Protein AF-A0A936F2X2-F1 (afdb_monomer_lite)

pLDDT: mean 86.02, std 16.23, range [20.84, 98.31]

Foldseek 3Di:
DDDPDDPDDPDDDDDPDDPDPPPPPPLVVLLVVLVVLCVDVVNVVCVVVSVVVNVVSCLVPPLLALLLVLLQLCQDPNHDVVSVVSNVSSVVSCVVVVPDDRDDDHDPNSVVVVLLVVLVPDPQHDLVVLVVCCVPPVDDSSLLSNLVHPALPDPCNVVSLVSLVPDDCPPPCNQSSVLSNLVSCLVPDDLVCNLVSLVVVLVDDHQQVSPLVSLVSNLQSDQDLVSNLLSQFGWWAFDDDPNDGPDGLQNQQPQLCVLQNSTHRWGDPLNLLCCLQQFFLVSLLVSLPDPSHPLSNSQLSLLLSLLLCVLLVVVVSNVSSLVSYDPVLNVLQDPCLNVDDPLVSLLSVLVSLLQFQSRENGGDTDQDFESSGHDGRRDDHQHGGGYAAQDPVPDRPPPSDHRNNQDPVRRVNSVVSVVSVVVPRDSLLSLLVSLLVCCVPCVVPPCSLVSLLSSLVQLPPDDVDDPSSVVSSVSSLCSNCVSPVPDVSNVVRDDDD

Secondary structure (DSSP, 8-state):
-------------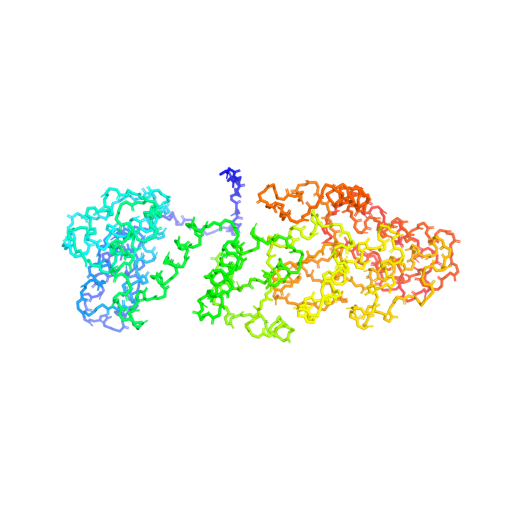PPTTS----S---HHHHHHHHHHHHH-GGGGGGHHHHHHHHHHHHHHH-HHHHHHHHHHHHHSTT--HHHHHHHHHHHHHHHHHT-----S---HHHHHHHHHHHHHH-SS--HHHHHHHHHHH--HHHHHHHHHHS-TTSTTHHHHHHHHHHS-TTSTTHHHHHHHHHHHHHHTS-HHHHHHHHHHHHTS---HHHHHHHHHHHHHT--SHHHHHTT-EE----EEETTEEE-SGGG--HHHHHHH-SS--EEPHHHHHHHHHH--HHHHHHHHT-TTS-HHHHHHHHHHHHHHHHHTT-HHHHHHHGGGS-HHHHHHS-TTGGGS-HHHHHHHHHHHHHH-TT--SS---TT-SBTTB---TTSPPTTB--S-B--GGG---TTSPPPTT--HHHHHHHHHHHHHHHTT-BHHHHHHHHHHHHHHH-TT-TTHHHHHHHHHHHTTT-TT--HHHHHHHHHHHHHHHHH-TTSHHHHTS----

Organism: NCBI:txid2954440

Radius of gyration: 30.12 Å; chains: 1; bounding box: 86×38×85 Å

Sequence (497 aa):
MAYLGSLSGGQVLDPPGQPRARAGTNWAEAKRELESVLREPVFSPVHETAGDYLEYVRYRLEPEVLQAEALEGLVAPRSGPAHLEQLIQTDRRMRSMAVAKVPAKLSPAAEDLQAWLGVMKDRNPSKELIAAKWKSSRNLPWLLAALAVLPTKDPLHKELADEASRLPKNSPAGVSLRWHMTRSAVESASPADVLPLVRKALQQPWPAWAETALRKEGRAHASTLHDWSTLLGSRIVRLSEYGGDWGGADDLPETTAKRYGRNPLLLDPVVTEQLNFQFPLHLWEALIGSPDLPPALRMDLAHSAWTRAVLLQNWGSESRLKGYLDPQVQAAIPKDLHGLHPTIREFRTVQVLMAFPGLSPLAEGGMGRANDGWAPLSEAVWFGTNWWCLQPKKERNPAAEVPAFLGPADVSTCESEWGKLRAFSSSRHWFGRVVTAYAETHKDDPTVPQSLHRFVRITRNAECHDKELSELSRRAFRMLHKHYPDSPWAKKTPVHY

Structure (mmCIF, N/CA/C/O backbone):
data_AF-A0A936F2X2-F1
#
_entry.id   AF-A0A936F2X2-F1
#
loop_
_atom_site.group_PDB
_atom_site.id
_atom_site.type_symbol
_atom_site.label_atom_id
_atom_site.label_alt_id
_atom_site.label_comp_id
_atom_site.label_asym_id
_atom_site.label_entity_id
_atom_site.label_seq_id
_atom_site.pdbx_PDB_ins_code
_atom_site.Cartn_x
_atom_site.Cartn_y
_atom_site.Cartn_z
_atom_site.occupancy
_atom_site.B_iso_or_equiv
_atom_site.auth_seq_id
_atom_site.auth_comp_id
_atom_site.auth_asym_id
_atom_site.auth_atom_id
_atom_site.pdbx_PDB_model_num
ATOM 1 N N . MET A 1 1 ? -7.063 18.211 8.216 1.00 30.70 1 MET A N 1
ATOM 2 C CA . MET A 1 1 ? -6.491 18.977 7.088 1.00 30.70 1 MET A CA 1
ATOM 3 C C . MET A 1 1 ? -7.406 18.841 5.887 1.00 30.70 1 MET A C 1
ATOM 5 O O . MET A 1 1 ? -7.975 17.777 5.688 1.00 30.70 1 MET A O 1
ATOM 9 N N . ALA A 1 2 ? -7.625 19.959 5.201 1.00 27.34 2 ALA A N 1
ATOM 10 C CA . ALA A 1 2 ? -8.706 20.208 4.260 1.00 27.34 2 ALA A CA 1
ATOM 11 C C . ALA A 1 2 ? -8.462 19.594 2.874 1.00 27.34 2 ALA A C 1
ATOM 13 O O . ALA A 1 2 ? -7.434 19.871 2.274 1.00 27.34 2 ALA A O 1
ATOM 14 N N . TYR A 1 3 ? -9.442 18.837 2.371 1.00 20.84 3 TYR A N 1
ATOM 15 C CA . TYR A 1 3 ? -9.755 18.657 0.947 1.00 20.84 3 TYR A CA 1
ATOM 16 C C . TYR A 1 3 ? -11.214 18.172 0.848 1.00 20.84 3 TYR A C 1
ATOM 18 O O . TYR A 1 3 ? -11.499 16.982 0.800 1.00 20.84 3 TYR A O 1
ATOM 26 N N . LEU A 1 4 ? -12.158 19.115 0.879 1.00 26.12 4 LEU A N 1
ATOM 27 C CA . LEU A 1 4 ? -13.528 18.919 0.395 1.00 26.12 4 LEU A CA 1
ATOM 28 C C . LEU A 1 4 ? -13.712 19.881 -0.780 1.00 26.12 4 LEU A C 1
ATOM 30 O O . LEU A 1 4 ? -14.222 20.987 -0.633 1.00 26.12 4 LEU A O 1
ATOM 34 N N . GLY A 1 5 ? -13.177 19.474 -1.930 1.00 24.38 5 GLY A N 1
ATOM 35 C CA . GLY A 1 5 ? -13.406 20.120 -3.216 1.00 24.38 5 GLY A CA 1
ATOM 36 C C . GLY A 1 5 ? -14.626 19.493 -3.881 1.00 24.38 5 GLY A C 1
ATOM 37 O O . GLY A 1 5 ? -14.630 18.300 -4.165 1.00 24.38 5 GLY A O 1
ATOM 38 N N . SER A 1 6 ? -15.650 20.315 -4.075 1.00 28.38 6 SER A N 1
ATOM 39 C CA . SER A 1 6 ? -16.907 20.078 -4.786 1.00 28.38 6 SER A CA 1
ATOM 40 C C . SER A 1 6 ? -16.849 19.054 -5.932 1.00 28.38 6 SER A C 1
ATOM 42 O O . SER A 1 6 ? -16.198 19.296 -6.948 1.00 28.38 6 SER A O 1
ATOM 44 N N . LEU A 1 7 ? -17.650 17.990 -5.831 1.00 24.70 7 LEU A N 1
ATOM 45 C CA . LEU A 1 7 ? -18.234 17.331 -6.999 1.00 24.70 7 LEU A CA 1
ATOM 46 C C . LEU A 1 7 ? -19.671 17.827 -7.121 1.00 24.70 7 LEU A C 1
ATOM 48 O O . LEU A 1 7 ? -20.577 17.409 -6.402 1.00 24.70 7 LEU A O 1
ATOM 52 N N . SER A 1 8 ? -19.826 18.820 -7.984 1.00 26.69 8 SER A N 1
ATOM 53 C CA . SER A 1 8 ? -21.088 19.379 -8.426 1.00 26.69 8 SER A CA 1
ATOM 54 C C . SER A 1 8 ? -21.810 18.387 -9.346 1.00 26.69 8 SER A C 1
ATOM 56 O O . SER A 1 8 ? -21.209 17.770 -10.218 1.00 26.69 8 SER A O 1
ATOM 58 N N . GLY A 1 9 ? -23.112 18.248 -9.081 1.00 30.28 9 GLY A N 1
ATOM 59 C CA . GLY A 1 9 ? -24.180 17.620 -9.863 1.00 30.28 9 GLY A CA 1
ATOM 60 C C . GLY A 1 9 ? -23.818 16.845 -11.130 1.00 30.28 9 GLY A C 1
ATOM 61 O O . GLY A 1 9 ? -23.694 17.428 -12.204 1.00 30.28 9 GLY A O 1
ATOM 62 N N . GLY A 1 10 ? -23.858 15.516 -11.034 1.00 25.52 10 GLY A N 1
ATOM 63 C CA . GLY A 1 10 ? -24.247 14.689 -12.171 1.00 25.52 10 GLY A CA 1
ATOM 64 C C . GLY A 1 10 ? -25.731 14.918 -12.456 1.00 25.52 10 GLY A C 1
ATOM 65 O O . GLY A 1 10 ? -26.587 14.399 -11.742 1.00 25.52 10 GLY A O 1
ATOM 66 N N . GLN A 1 11 ? -26.042 15.741 -13.457 1.00 28.47 11 GLN A N 1
ATOM 67 C CA . GLN A 1 11 ? -27.386 15.815 -14.022 1.00 28.47 11 GLN A CA 1
ATOM 68 C C . GLN A 1 11 ? -27.676 14.500 -14.745 1.00 28.47 11 GLN A C 1
ATOM 70 O O . GLN A 1 11 ? -27.103 14.215 -15.795 1.00 28.47 11 GLN A O 1
ATOM 75 N N . VAL A 1 12 ? -28.582 13.706 -14.180 1.00 31.75 12 VAL A N 1
ATOM 76 C CA . VAL A 1 12 ? -29.298 12.676 -14.932 1.00 31.75 12 VAL A CA 1
ATOM 77 C C . VAL A 1 12 ? -30.136 13.415 -15.977 1.00 31.75 12 VAL A C 1
ATOM 79 O O . VAL A 1 12 ? -30.970 14.252 -15.632 1.00 31.75 12 VAL A O 1
ATOM 82 N N . LEU A 1 13 ? -29.849 13.188 -17.259 1.00 29.77 13 LEU A N 1
ATOM 83 C CA . LEU A 1 13 ? -30.658 13.714 -18.355 1.00 29.77 13 LEU A CA 1
ATOM 84 C C . LEU A 1 13 ? -31.943 12.883 -18.440 1.00 29.77 13 LEU A C 1
ATOM 86 O O . LEU A 1 13 ? -31.939 11.788 -18.997 1.00 29.77 13 LEU A O 1
ATOM 90 N N . ASP A 1 14 ? -33.027 13.407 -17.872 1.00 33.03 14 ASP A N 1
ATOM 91 C CA . ASP A 1 14 ? -34.362 12.826 -18.022 1.00 33.03 14 ASP A CA 1
ATOM 92 C C . ASP A 1 14 ? -34.914 13.062 -19.444 1.00 33.03 14 ASP A C 1
ATOM 94 O O . ASP A 1 14 ? -34.720 14.144 -20.014 1.00 33.03 14 ASP A O 1
ATOM 98 N N . PRO A 1 15 ? -35.642 12.091 -20.028 1.00 30.70 15 PRO A N 1
ATOM 99 C CA . PRO A 1 15 ? -36.271 12.245 -21.334 1.00 30.70 15 PRO A CA 1
ATOM 100 C C . PRO A 1 15 ? -37.416 13.281 -21.293 1.00 30.70 15 PRO A C 1
ATOM 102 O O . PRO A 1 15 ? -38.164 13.353 -20.312 1.00 30.70 15 PRO A O 1
ATOM 105 N N . PRO A 1 16 ? -37.602 14.091 -22.351 1.00 31.50 16 PRO A N 1
ATOM 106 C CA . PRO A 1 16 ? -38.605 15.148 -22.360 1.00 31.50 16 PRO A CA 1
ATOM 107 C C . PRO A 1 16 ? -40.010 14.569 -22.576 1.00 31.50 16 PRO A C 1
ATOM 109 O O . PRO A 1 16 ? -40.263 13.914 -23.584 1.00 31.50 16 PRO A O 1
ATOM 112 N N . GLY A 1 17 ? -40.943 14.856 -21.661 1.00 38.72 17 GLY A N 1
ATOM 113 C CA . GLY A 1 17 ? -42.379 14.698 -21.932 1.00 38.72 17 GLY A CA 1
ATOM 114 C C . GLY A 1 17 ? -43.251 14.080 -20.841 1.00 38.72 17 GLY A C 1
ATOM 115 O O . GLY A 1 17 ? -44.460 14.018 -21.039 1.00 38.72 17 GLY A O 1
ATOM 116 N N . GLN A 1 18 ? -42.716 13.660 -19.691 1.00 32.34 18 GLN A N 1
ATOM 117 C CA . GLN A 1 18 ? -43.573 13.236 -18.576 1.00 32.34 18 GLN A CA 1
ATOM 118 C C . GLN A 1 18 ? -43.878 14.406 -17.628 1.00 32.34 18 GLN A C 1
ATOM 120 O O . GLN A 1 18 ? -42.969 15.172 -17.284 1.00 32.34 18 GLN A O 1
ATOM 125 N N . PRO A 1 19 ? -45.142 14.582 -17.195 1.00 30.28 19 PRO A N 1
ATOM 126 C CA . PRO A 1 19 ? -45.487 15.595 -16.213 1.00 30.28 19 PRO A CA 1
ATOM 127 C C . PRO A 1 19 ? -44.697 15.327 -14.932 1.00 30.28 19 PRO A C 1
ATOM 129 O O . PRO A 1 19 ? -44.825 14.277 -14.306 1.00 30.28 19 PRO A O 1
ATOM 132 N N . ARG A 1 20 ? -43.862 16.296 -14.544 1.00 36.41 20 ARG A N 1
ATOM 133 C CA . ARG A 1 20 ? -43.161 16.292 -13.260 1.00 36.41 20 ARG A CA 1
ATOM 134 C C . ARG A 1 20 ? -44.200 16.317 -12.144 1.00 36.41 20 ARG A C 1
ATOM 136 O O . ARG A 1 20 ? -44.675 17.389 -11.767 1.00 36.41 20 ARG A O 1
ATOM 143 N N . ALA A 1 21 ? -44.514 15.156 -11.578 1.00 31.88 21 ALA A N 1
ATOM 144 C CA . ALA A 1 21 ? -45.004 15.107 -10.214 1.00 31.88 21 ALA A CA 1
ATOM 145 C C . ALA A 1 21 ? -43.924 15.778 -9.357 1.00 31.88 21 ALA A C 1
ATOM 147 O O . ALA A 1 21 ? -42.803 15.285 -9.238 1.00 31.88 21 ALA A O 1
ATOM 148 N N . ARG A 1 22 ? -44.220 16.974 -8.837 1.00 35.91 22 ARG A N 1
ATOM 149 C CA . ARG A 1 22 ? -43.378 17.618 -7.830 1.00 35.91 22 ARG A CA 1
ATOM 150 C C . ARG A 1 22 ? -43.197 16.589 -6.719 1.00 35.91 22 ARG A C 1
ATOM 152 O O . ARG A 1 22 ? -44.187 16.181 -6.123 1.00 35.91 22 ARG A O 1
ATOM 159 N N . ALA A 1 23 ? -41.962 16.164 -6.465 1.00 39.66 23 ALA A N 1
ATOM 160 C CA . ALA A 1 23 ? -41.599 15.224 -5.407 1.00 39.66 23 ALA A CA 1
ATOM 161 C C . ALA A 1 23 ? -41.754 15.859 -4.010 1.00 39.66 23 ALA A C 1
ATOM 163 O O . ALA A 1 23 ? -40.812 15.955 -3.232 1.00 39.66 23 ALA A O 1
ATOM 164 N N . GLY A 1 24 ? -42.960 16.329 -3.708 1.00 45.66 24 GLY A N 1
ATOM 165 C CA . GLY A 1 24 ? -43.501 16.424 -2.367 1.00 45.66 24 GLY A CA 1
ATOM 166 C C . GLY A 1 24 ? -44.445 15.244 -2.168 1.00 45.66 24 GLY A C 1
ATOM 167 O O . GLY A 1 24 ? -45.639 15.439 -1.988 1.00 45.66 24 GLY A O 1
ATOM 168 N N . THR A 1 25 ? -43.941 14.012 -2.265 1.00 55.47 25 THR A N 1
ATOM 169 C CA . THR A 1 25 ? -44.663 12.849 -1.737 1.00 55.47 25 THR A CA 1
ATOM 170 C C . THR A 1 25 ? -44.714 13.025 -0.225 1.00 55.47 25 THR A C 1
ATOM 172 O O . THR A 1 25 ? -43.675 13.010 0.438 1.00 55.47 25 THR A O 1
ATOM 175 N N . ASN A 1 26 ? -45.902 13.298 0.307 1.00 78.88 26 ASN A N 1
ATOM 176 C CA . ASN A 1 26 ? -46.135 13.600 1.711 1.00 78.88 26 ASN A CA 1
ATOM 177 C C . ASN A 1 26 ? -45.843 12.342 2.542 1.00 78.88 26 ASN A C 1
ATOM 179 O O . ASN A 1 26 ? -46.727 11.530 2.778 1.00 78.88 26 ASN A O 1
ATOM 183 N N . TRP A 1 27 ? -44.585 12.131 2.942 1.00 86.06 27 TRP A N 1
ATOM 184 C CA . TRP A 1 27 ? -44.161 10.948 3.700 1.00 86.06 27 TRP A CA 1
ATOM 185 C C . TRP A 1 27 ? -45.063 10.689 4.916 1.00 86.06 27 TRP A C 1
ATOM 187 O O . TRP A 1 27 ? -45.332 9.540 5.244 1.00 86.06 27 TRP A O 1
ATOM 197 N N . ALA A 1 28 ? -45.579 11.747 5.552 1.00 87.81 28 ALA A N 1
ATOM 198 C CA . ALA A 1 28 ? -46.525 11.645 6.662 1.00 87.81 28 ALA A CA 1
ATOM 199 C C . ALA A 1 28 ? -47.869 11.014 6.258 1.00 87.81 28 ALA A C 1
ATOM 201 O O . ALA A 1 28 ? -48.482 10.303 7.047 1.00 87.81 28 ALA A O 1
ATOM 202 N N . GLU A 1 29 ? -48.330 11.255 5.034 1.00 89.06 29 GLU A N 1
ATOM 203 C CA . GLU A 1 29 ? -49.503 10.598 4.456 1.00 89.06 29 GLU A CA 1
ATOM 204 C C . GLU A 1 29 ? -49.209 9.133 4.151 1.00 89.06 29 GLU A C 1
ATOM 206 O O . GLU A 1 29 ? -49.960 8.275 4.598 1.00 89.06 29 GLU A O 1
ATOM 211 N N . ALA A 1 30 ? -48.060 8.836 3.533 1.00 90.50 30 ALA A N 1
ATOM 212 C CA . ALA A 1 30 ? -47.622 7.458 3.310 1.00 90.50 30 ALA A CA 1
ATOM 213 C C . ALA A 1 30 ? -47.537 6.660 4.624 1.00 90.50 30 ALA A C 1
ATOM 215 O O . ALA A 1 30 ? -48.005 5.527 4.681 1.00 90.50 30 ALA A O 1
ATOM 216 N N . LYS A 1 31 ? -47.015 7.268 5.701 1.00 93.00 31 LYS A N 1
ATOM 217 C CA . LYS A 1 31 ? -46.992 6.667 7.042 1.00 93.00 31 LYS A CA 1
ATOM 218 C C . LYS A 1 31 ? -48.406 6.321 7.522 1.00 93.00 31 LYS A C 1
ATOM 220 O O . LYS A 1 31 ? -48.643 5.186 7.918 1.00 93.00 31 LYS A O 1
ATOM 225 N N . ARG A 1 32 ? -49.348 7.272 7.453 1.00 92.50 32 ARG A N 1
ATOM 226 C CA . ARG A 1 32 ? -50.741 7.064 7.894 1.00 92.50 32 ARG A CA 1
ATOM 227 C C . ARG A 1 32 ? -51.458 5.975 7.097 1.00 92.50 32 ARG A C 1
ATOM 229 O O . ARG A 1 32 ? -52.166 5.171 7.697 1.00 92.50 32 ARG A O 1
ATOM 236 N N . GLU A 1 33 ? -51.279 5.951 5.778 1.00 93.06 33 GLU A N 1
ATOM 237 C CA . GLU A 1 33 ? -51.885 4.944 4.898 1.00 93.06 33 GLU A CA 1
ATOM 238 C C . GLU A 1 33 ? -51.345 3.543 5.207 1.00 93.06 33 GLU A C 1
ATOM 240 O O . GLU A 1 33 ? -52.121 2.613 5.416 1.00 93.06 33 GLU A O 1
ATOM 245 N N . LEU A 1 34 ? -50.022 3.394 5.337 1.00 93.69 34 LEU A N 1
ATOM 246 C CA . LEU A 1 34 ? -49.392 2.116 5.684 1.00 93.69 34 LEU A CA 1
ATOM 247 C C . LEU A 1 34 ? -49.818 1.624 7.077 1.00 93.69 34 LEU A C 1
ATOM 249 O O . LEU A 1 34 ? -50.150 0.453 7.240 1.00 93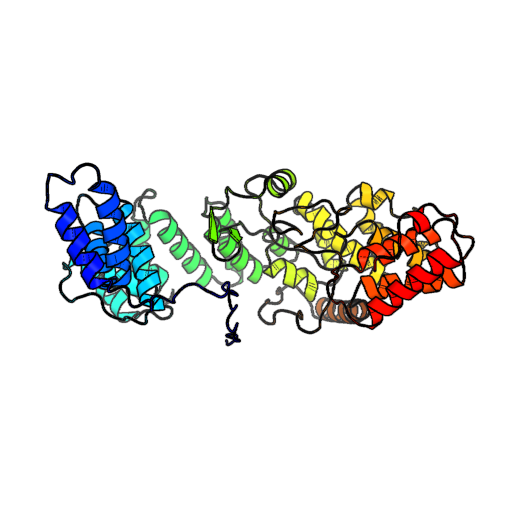.69 34 LEU A O 1
ATOM 253 N N . GLU A 1 35 ? -49.898 2.516 8.068 1.00 94.31 35 GLU A N 1
ATOM 254 C CA . GLU A 1 35 ? -50.453 2.190 9.389 1.00 94.31 35 GLU A CA 1
ATOM 255 C C . GLU A 1 35 ? -51.924 1.760 9.309 1.00 94.31 35 GLU A C 1
ATOM 257 O O . GLU A 1 35 ? -52.359 0.901 10.075 1.00 94.31 35 GLU A O 1
ATOM 262 N N . SER A 1 36 ? -52.707 2.344 8.396 1.00 93.94 36 SER A N 1
ATOM 263 C CA . SER A 1 36 ? -54.092 1.930 8.160 1.00 93.94 36 SER A CA 1
ATOM 264 C C . SER A 1 36 ? -54.170 0.528 7.558 1.00 93.94 36 SER A C 1
ATOM 266 O O . SER A 1 36 ? -54.945 -0.292 8.042 1.00 93.94 36 SER A O 1
ATOM 268 N N . VAL A 1 37 ? -53.330 0.222 6.564 1.00 92.44 37 VAL A N 1
ATOM 269 C CA . VAL A 1 37 ? -53.246 -1.109 5.940 1.00 92.44 37 VAL A CA 1
ATOM 270 C C . VAL A 1 37 ? -52.892 -2.189 6.966 1.00 92.44 37 VAL A C 1
ATOM 272 O O . VAL A 1 37 ? -53.521 -3.245 6.989 1.00 92.44 37 VAL A O 1
ATOM 275 N N . LEU A 1 38 ? -51.936 -1.912 7.857 1.00 93.38 38 LEU A N 1
ATOM 276 C CA . LEU A 1 38 ? -51.494 -2.853 8.893 1.00 93.38 38 LEU A CA 1
ATOM 277 C C . LEU A 1 38 ? -52.545 -3.113 9.985 1.00 93.38 38 LEU A C 1
ATOM 279 O O . LEU A 1 38 ? -52.510 -4.159 10.629 1.00 93.38 38 LEU A O 1
ATOM 283 N N . ARG A 1 39 ? -53.486 -2.185 10.206 1.00 95.12 39 ARG A N 1
ATOM 284 C CA . ARG A 1 39 ? -54.573 -2.358 11.188 1.00 95.12 39 ARG A CA 1
ATOM 285 C C . ARG A 1 39 ? -55.714 -3.234 10.680 1.00 95.12 39 ARG A C 1
ATOM 287 O O . ARG A 1 39 ? -56.419 -3.826 11.491 1.00 95.12 39 ARG A O 1
ATOM 294 N N . GLU A 1 40 ? -55.905 -3.305 9.368 1.00 93.69 40 GLU A N 1
ATOM 295 C CA . GLU A 1 40 ? -57.053 -3.963 8.752 1.00 93.69 40 GLU A CA 1
ATOM 296 C C . GLU A 1 40 ? -56.740 -5.436 8.413 1.00 93.69 40 GLU A C 1
ATOM 298 O O . GLU A 1 40 ? -55.896 -5.705 7.548 1.00 93.69 40 GLU A O 1
ATOM 303 N N . PRO A 1 41 ? -57.425 -6.426 9.029 1.00 94.06 41 PRO A N 1
ATOM 304 C CA . PRO A 1 41 ? -57.140 -7.850 8.808 1.00 94.06 41 PRO A CA 1
ATOM 305 C C . PRO A 1 41 ? -57.322 -8.312 7.356 1.00 94.06 41 PRO A C 1
ATOM 307 O O . PRO A 1 41 ? -56.684 -9.276 6.923 1.00 94.06 41 PRO A O 1
ATOM 310 N N . VAL A 1 42 ? -58.172 -7.615 6.588 1.00 94.12 42 VAL A N 1
ATOM 311 C CA . VAL A 1 42 ? -58.410 -7.890 5.159 1.00 94.12 42 VAL A CA 1
ATOM 312 C C . VAL A 1 42 ? -57.140 -7.727 4.314 1.00 94.12 42 VAL A C 1
ATOM 314 O O . VAL A 1 42 ? -57.015 -8.367 3.274 1.00 94.12 42 VAL A O 1
ATOM 317 N N . PHE A 1 43 ? -56.166 -6.941 4.783 1.00 92.75 43 PHE A N 1
ATOM 318 C CA . PHE A 1 43 ? -54.877 -6.755 4.117 1.00 92.75 43 PHE A CA 1
ATOM 319 C C . PHE A 1 43 ? -53.765 -7.659 4.660 1.00 92.75 43 PHE A C 1
ATOM 321 O O . PHE A 1 43 ? -52.607 -7.466 4.298 1.00 92.75 43 PHE A O 1
ATOM 328 N N . SER A 1 44 ? -54.089 -8.678 5.463 1.00 94.31 44 SER A N 1
ATOM 329 C CA . SER A 1 44 ? -53.093 -9.633 5.976 1.00 94.31 44 SER A CA 1
ATOM 330 C C . SER A 1 44 ? -52.125 -10.205 4.925 1.00 94.31 44 SER A C 1
ATOM 332 O O . SER A 1 44 ? -50.946 -10.327 5.261 1.00 94.31 44 SER A O 1
ATOM 334 N N . PRO A 1 45 ? -52.508 -10.458 3.649 1.00 96.56 45 PRO A N 1
ATOM 335 C CA . PRO A 1 45 ? -51.555 -10.926 2.636 1.00 96.56 45 PRO A CA 1
ATOM 336 C C . PRO A 1 45 ? -50.439 -9.933 2.280 1.00 96.56 45 PRO A C 1
ATOM 338 O O . PRO A 1 45 ? -49.451 -10.339 1.678 1.00 96.56 45 PRO A O 1
ATOM 341 N N . VAL A 1 46 ? -50.594 -8.644 2.602 1.00 93.56 46 VAL A N 1
ATOM 342 C CA . VAL A 1 46 ? -49.611 -7.587 2.297 1.00 93.56 46 VAL A CA 1
ATOM 343 C C . VAL A 1 46 ? -49.014 -6.941 3.548 1.00 93.56 46 VAL A C 1
ATOM 345 O O . VAL A 1 46 ? -48.242 -5.993 3.425 1.00 93.56 46 VAL A O 1
ATOM 348 N N . HIS A 1 47 ? -49.350 -7.423 4.750 1.00 94.94 47 HIS A N 1
ATOM 349 C CA . HIS A 1 47 ? -48.878 -6.829 6.008 1.00 94.94 47 HIS A CA 1
ATOM 350 C C . HIS A 1 47 ? -47.354 -6.824 6.130 1.00 94.94 47 HIS A C 1
ATOM 352 O O . HIS A 1 47 ? -46.798 -5.826 6.569 1.00 94.94 47 HIS A O 1
ATOM 358 N N . GLU A 1 48 ? -46.672 -7.883 5.695 1.00 93.19 48 GLU A N 1
ATOM 359 C CA . GLU A 1 48 ? -45.204 -7.948 5.722 1.00 93.19 48 GLU A CA 1
ATOM 360 C C . GLU A 1 48 ? -44.582 -6.831 4.867 1.00 93.19 48 GLU A C 1
ATOM 362 O O . GLU A 1 48 ? -43.879 -5.965 5.379 1.00 93.19 48 GLU A O 1
ATOM 367 N N . THR A 1 49 ? -44.954 -6.756 3.586 1.00 91.62 49 THR A N 1
ATOM 368 C CA . THR A 1 49 ? -44.454 -5.723 2.666 1.00 91.62 49 THR A CA 1
ATOM 369 C C . THR A 1 49 ? -44.846 -4.308 3.104 1.00 91.62 49 THR A C 1
ATOM 371 O O . THR A 1 49 ? -44.050 -3.378 2.987 1.00 91.62 49 THR A O 1
ATOM 374 N N . ALA A 1 50 ? -46.066 -4.117 3.617 1.00 91.69 50 ALA A N 1
ATOM 375 C CA . ALA A 1 50 ? -46.500 -2.829 4.156 1.00 91.69 50 ALA A CA 1
ATOM 376 C C . ALA A 1 50 ? -45.680 -2.423 5.394 1.00 91.69 50 ALA A C 1
ATOM 378 O O . ALA A 1 50 ? -45.387 -1.239 5.561 1.00 91.69 50 ALA A O 1
ATOM 379 N N . GLY A 1 51 ? -45.276 -3.392 6.221 1.00 92.69 51 GLY A N 1
ATOM 380 C CA . GLY A 1 51 ? -44.359 -3.204 7.343 1.00 92.69 51 GLY A CA 1
ATOM 381 C C . GLY A 1 51 ? -42.984 -2.716 6.889 1.00 92.69 51 GLY A C 1
ATOM 382 O O . GLY A 1 51 ? -42.527 -1.677 7.363 1.00 92.69 51 GLY A O 1
ATOM 383 N N . ASP A 1 52 ? -42.381 -3.380 5.902 1.00 89.25 52 ASP A N 1
ATOM 384 C CA . ASP A 1 52 ? -41.073 -2.992 5.352 1.00 89.25 52 ASP A CA 1
ATOM 385 C C . ASP A 1 52 ? -41.094 -1.567 4.768 1.00 89.25 52 ASP A C 1
ATOM 387 O O . ASP A 1 52 ? -40.209 -0.741 5.023 1.00 89.25 52 ASP A O 1
ATOM 391 N N . TYR A 1 53 ? -42.141 -1.231 4.002 1.00 92.44 53 TYR A N 1
ATOM 392 C CA . TYR A 1 53 ? -42.313 0.127 3.478 1.00 92.44 53 TYR A CA 1
ATOM 393 C C . TYR A 1 53 ? -42.536 1.148 4.590 1.00 92.44 53 TYR A C 1
ATOM 395 O O . TYR A 1 53 ? -42.042 2.275 4.488 1.00 92.44 53 TYR A O 1
ATOM 403 N N . LEU A 1 54 ? -43.257 0.779 5.650 1.00 93.31 54 LEU A N 1
ATOM 404 C CA . LEU A 1 54 ? -43.457 1.651 6.797 1.00 93.31 54 LEU A CA 1
ATOM 405 C C . LEU A 1 54 ? -42.123 1.930 7.490 1.00 93.31 54 LEU A C 1
ATOM 407 O O . LEU A 1 54 ? -41.840 3.095 7.757 1.00 93.31 54 LEU A O 1
ATOM 411 N N . GLU A 1 55 ? -41.267 0.931 7.710 1.00 90.06 55 GLU A N 1
ATOM 412 C CA . GLU A 1 55 ? -39.926 1.149 8.272 1.00 90.06 55 GLU A CA 1
ATOM 413 C C . GLU A 1 55 ? -39.091 2.106 7.416 1.00 90.06 55 GLU A C 1
ATOM 415 O O . GLU A 1 55 ? -38.502 3.056 7.942 1.00 90.06 55 GLU A O 1
ATOM 420 N N . TYR A 1 56 ? -39.113 1.947 6.090 1.00 90.06 56 TYR A N 1
ATOM 421 C CA . TYR A 1 56 ? -38.443 2.879 5.183 1.00 90.06 56 TYR A CA 1
ATOM 422 C C . TYR A 1 56 ? -38.996 4.309 5.296 1.00 90.06 56 TYR A C 1
ATOM 424 O O . TYR A 1 56 ? -38.236 5.280 5.324 1.00 90.06 56 TYR A O 1
ATOM 432 N N . VAL A 1 57 ? -40.318 4.472 5.388 1.00 91.88 57 VAL A N 1
ATOM 433 C CA . VAL A 1 57 ? -40.962 5.786 5.558 1.00 91.88 57 VAL A CA 1
ATOM 434 C C . VAL A 1 57 ? -40.585 6.403 6.909 1.00 91.88 57 VAL A C 1
ATOM 436 O O . VAL A 1 57 ? -40.223 7.583 6.967 1.00 91.88 57 VAL A O 1
ATOM 439 N N . ARG A 1 58 ? -40.589 5.611 7.987 1.00 91.06 58 ARG A N 1
ATOM 440 C CA . ARG A 1 58 ? -40.169 6.032 9.332 1.00 91.06 58 ARG A CA 1
ATOM 441 C C . ARG A 1 58 ? -38.701 6.455 9.349 1.00 91.06 58 ARG A C 1
ATOM 443 O O . ARG A 1 58 ? -38.382 7.503 9.898 1.00 91.06 58 ARG A O 1
ATOM 450 N N . TYR A 1 59 ? -37.824 5.746 8.641 1.00 89.00 59 TYR A N 1
ATOM 451 C CA . TYR A 1 59 ? -36.413 6.114 8.468 1.00 89.00 59 TYR A CA 1
ATOM 452 C C . TYR A 1 59 ? -36.220 7.498 7.831 1.00 89.00 59 TYR A C 1
ATOM 454 O O . TYR A 1 59 ? -35.244 8.203 8.109 1.00 89.00 59 TYR A O 1
ATOM 462 N N . ARG A 1 60 ? -37.155 7.919 6.973 1.00 86.06 60 ARG A N 1
ATOM 463 C CA . ARG A 1 60 ? -37.119 9.234 6.319 1.00 86.06 60 ARG A CA 1
ATOM 464 C C . ARG A 1 60 ? -37.717 10.344 7.181 1.00 86.06 60 ARG A C 1
ATOM 466 O O . ARG A 1 60 ? -37.231 11.469 7.069 1.00 86.06 60 ARG A O 1
ATOM 473 N N . LEU A 1 61 ? -38.743 10.035 7.974 1.00 87.62 61 LEU A N 1
ATOM 474 C CA . LEU A 1 61 ? -39.522 10.996 8.762 1.00 87.62 61 LEU A CA 1
ATOM 475 C C . LEU A 1 61 ? -39.019 11.205 10.187 1.00 87.62 61 LEU A C 1
ATOM 477 O O . LEU A 1 61 ? -38.972 12.340 10.643 1.00 87.62 61 LEU A O 1
ATOM 481 N N . GLU A 1 62 ? -38.712 10.112 10.875 1.00 88.00 62 GLU A N 1
ATOM 482 C CA . GLU A 1 62 ? -38.485 10.051 12.321 1.00 88.00 62 GLU A CA 1
ATOM 483 C C . GLU A 1 62 ? -37.268 9.165 12.666 1.00 88.00 62 GLU A C 1
ATOM 485 O O . GLU A 1 62 ? -37.367 8.255 13.499 1.00 88.00 62 GLU A O 1
ATOM 490 N N . PRO A 1 63 ? -36.095 9.384 12.030 1.00 87.62 63 PRO A N 1
ATOM 491 C CA . PRO A 1 63 ? -34.898 8.581 12.289 1.00 87.62 63 PRO A CA 1
ATOM 492 C C . PRO A 1 63 ? -34.467 8.604 13.763 1.00 87.62 63 PRO A C 1
ATOM 494 O O . PRO A 1 63 ? -33.869 7.644 14.241 1.00 87.62 63 PRO A O 1
ATOM 497 N N . GLU A 1 64 ? -34.786 9.667 14.495 1.00 86.62 64 GLU A N 1
ATOM 498 C CA . GLU A 1 64 ? -34.532 9.804 15.923 1.00 86.62 64 GLU A CA 1
ATOM 499 C C . GLU A 1 64 ? -35.403 8.868 16.779 1.00 86.62 64 GLU A C 1
ATOM 501 O O . GLU A 1 64 ? -34.915 8.321 17.769 1.00 86.62 64 GLU A O 1
ATOM 506 N N . VAL A 1 65 ? -36.658 8.623 16.381 1.00 89.31 65 VAL A N 1
ATOM 507 C CA . VAL A 1 65 ? -37.557 7.669 17.054 1.00 89.31 65 VAL A CA 1
ATOM 508 C C . VAL A 1 65 ? -37.058 6.249 16.823 1.00 89.31 65 VAL A C 1
ATOM 510 O O . VAL A 1 65 ? -36.900 5.492 17.777 1.00 89.31 65 VAL A O 1
ATOM 513 N N . LEU A 1 66 ? -36.712 5.914 15.577 1.00 90.38 66 LEU A N 1
ATOM 514 C CA . LEU A 1 66 ? -36.125 4.614 15.254 1.00 90.38 66 LEU A CA 1
ATOM 515 C C . LEU A 1 66 ? -34.794 4.388 15.977 1.00 90.38 66 LEU A C 1
ATOM 517 O O . LEU A 1 66 ? -34.499 3.265 16.377 1.00 90.38 66 LEU A O 1
ATOM 521 N N . GLN A 1 67 ? -33.986 5.432 16.172 1.00 89.75 67 GLN A N 1
ATOM 522 C CA . GLN A 1 67 ? -32.760 5.305 16.952 1.00 89.75 67 GLN A CA 1
ATOM 523 C C . GLN A 1 67 ? -33.055 5.025 18.432 1.00 89.75 67 GLN A C 1
ATOM 525 O O . GLN A 1 67 ? -32.373 4.195 19.032 1.00 89.75 67 GLN A O 1
ATOM 530 N N . ALA A 1 68 ? -34.060 5.683 19.020 1.00 90.94 68 ALA A N 1
ATOM 531 C CA . ALA A 1 68 ? -34.484 5.415 20.393 1.00 90.94 68 ALA A CA 1
ATOM 532 C C . ALA A 1 68 ? -34.979 3.969 20.561 1.00 90.94 68 ALA A C 1
ATOM 534 O O . ALA A 1 68 ? -34.517 3.268 21.457 1.00 90.94 68 ALA A O 1
ATOM 535 N N . GLU A 1 69 ? -35.845 3.498 19.658 1.00 91.31 69 GLU A N 1
ATOM 536 C CA . GLU A 1 69 ? -36.331 2.110 19.635 1.00 91.31 69 GLU A CA 1
ATOM 537 C C . GLU A 1 69 ? -35.182 1.103 19.527 1.00 91.31 69 GLU A C 1
ATOM 539 O O . GLU A 1 69 ? -35.154 0.111 20.253 1.00 91.31 69 GLU A O 1
ATOM 544 N N . ALA A 1 70 ? -34.194 1.386 18.675 1.00 92.50 70 ALA A N 1
ATOM 545 C CA . ALA A 1 70 ? -33.016 0.543 18.527 1.00 92.50 70 ALA A CA 1
ATOM 546 C C . ALA A 1 70 ? -32.175 0.486 19.814 1.00 92.50 70 ALA A C 1
ATOM 548 O O . ALA A 1 70 ? -31.734 -0.590 20.211 1.00 92.50 70 ALA A O 1
ATOM 549 N N . LEU A 1 71 ? -31.967 1.621 20.491 1.00 92.94 71 LEU A N 1
ATOM 550 C CA . LEU A 1 71 ? -31.233 1.673 21.759 1.00 92.94 71 LEU A CA 1
ATOM 551 C C . LEU A 1 71 ? -31.949 0.890 22.867 1.00 92.94 71 LEU A C 1
ATOM 553 O O . LEU A 1 71 ? -31.303 0.110 23.565 1.00 92.94 71 LEU A O 1
ATOM 557 N N . GLU A 1 72 ? -33.267 1.054 22.997 1.00 93.25 72 GLU A N 1
ATOM 558 C CA . GLU A 1 72 ? -34.083 0.315 23.970 1.00 93.25 72 GLU A CA 1
ATOM 559 C C . GLU A 1 72 ? -34.086 -1.188 23.682 1.00 93.25 72 GLU A C 1
ATOM 561 O O . GLU A 1 72 ? -33.872 -2.009 24.576 1.00 93.25 72 GLU A O 1
ATOM 566 N N . GLY A 1 73 ? -34.263 -1.562 22.414 1.00 92.94 73 GLY A N 1
ATOM 567 C CA . GLY A 1 73 ? -34.232 -2.955 21.986 1.00 92.94 73 GLY A CA 1
ATOM 568 C C . GLY A 1 73 ? -32.879 -3.621 22.233 1.00 92.94 73 GLY A C 1
ATOM 569 O O . GLY A 1 73 ? -32.833 -4.799 22.588 1.00 92.94 73 GLY A O 1
ATOM 570 N N . LEU A 1 74 ? -31.776 -2.869 22.125 1.00 92.75 74 LEU A N 1
ATOM 571 C CA . LEU A 1 74 ? -30.429 -3.381 22.384 1.00 92.75 74 LEU A CA 1
ATOM 572 C C . LEU A 1 74 ? -30.168 -3.699 23.860 1.00 92.75 74 LEU A C 1
ATOM 574 O O . LEU A 1 74 ? -29.416 -4.636 24.136 1.00 92.75 74 LEU A O 1
ATOM 578 N N . VAL A 1 75 ? -30.769 -2.949 24.788 1.00 92.19 75 VAL A N 1
ATOM 579 C CA . VAL A 1 75 ? -30.618 -3.171 26.239 1.00 92.19 75 VAL A CA 1
ATOM 580 C C . VAL A 1 75 ? -31.675 -4.115 26.820 1.00 92.19 75 VAL A C 1
ATOM 582 O O . VAL A 1 75 ? -31.571 -4.523 27.978 1.00 92.19 75 VAL A O 1
ATOM 585 N N . ALA A 1 76 ? -32.679 -4.498 26.029 1.00 92.00 76 ALA A N 1
ATOM 586 C CA . ALA A 1 76 ? -33.716 -5.433 26.442 1.00 92.00 76 ALA A CA 1
ATOM 587 C C . ALA A 1 76 ? -33.199 -6.892 26.532 1.00 92.00 76 ALA A C 1
ATOM 589 O O . ALA A 1 76 ? -32.323 -7.296 25.763 1.00 92.00 76 ALA A O 1
ATOM 590 N N . PRO A 1 77 ? -33.790 -7.752 27.393 1.00 84.94 77 PRO A N 1
ATOM 591 C CA . PRO A 1 77 ? -33.372 -9.154 27.553 1.00 84.94 77 PRO A CA 1
ATOM 592 C C . PRO A 1 77 ? -33.442 -10.016 26.281 1.00 84.94 77 PRO A C 1
ATOM 594 O O . PRO A 1 77 ? -32.793 -11.056 26.207 1.00 84.94 77 PRO A O 1
ATOM 597 N N . ARG A 1 78 ? -34.253 -9.613 25.294 1.00 78.62 78 ARG A N 1
ATOM 598 C CA . ARG A 1 78 ? -34.415 -10.280 23.990 1.00 78.62 78 ARG A CA 1
ATOM 599 C C . ARG A 1 78 ? -33.942 -9.378 22.847 1.00 78.62 78 ARG A C 1
ATOM 601 O O . ARG A 1 78 ? -34.651 -9.182 21.865 1.00 78.62 78 ARG A O 1
ATOM 608 N N . SER A 1 79 ? -32.757 -8.804 23.016 1.00 82.31 79 SER A N 1
ATOM 609 C CA . SER A 1 79 ? -32.059 -8.067 21.964 1.00 82.31 79 SER A CA 1
ATOM 610 C C . SER A 1 79 ? -31.695 -8.982 20.782 1.00 82.31 79 SER A C 1
ATOM 612 O O . SER A 1 79 ? -31.583 -10.201 20.927 1.00 82.31 79 SER A O 1
ATOM 614 N N . GLY A 1 80 ? -31.516 -8.396 19.598 1.00 81.81 80 GLY A N 1
ATOM 615 C CA . GLY A 1 80 ? -31.256 -9.123 18.355 1.00 81.81 80 GLY A CA 1
ATOM 616 C C . GLY A 1 80 ? -30.562 -8.256 17.298 1.00 81.81 80 GLY A C 1
ATOM 617 O O . GLY A 1 80 ? -30.536 -7.031 17.437 1.00 81.81 80 GLY A O 1
ATOM 618 N N . PRO A 1 81 ? -30.011 -8.870 16.232 1.00 87.00 81 PRO A N 1
ATOM 619 C CA . PRO A 1 81 ? -29.200 -8.183 15.221 1.00 87.00 81 PRO A CA 1
ATOM 620 C C . PRO A 1 81 ? -29.951 -7.071 14.474 1.00 87.00 81 PRO A C 1
ATOM 622 O O . PRO A 1 81 ? -29.327 -6.096 14.065 1.00 87.00 81 PRO A O 1
ATOM 625 N N . ALA A 1 82 ? -31.281 -7.163 14.364 1.00 87.50 82 ALA A N 1
ATOM 626 C CA . ALA A 1 82 ? -32.115 -6.135 13.740 1.00 87.50 82 ALA A CA 1
ATOM 627 C C . ALA A 1 82 ? -31.983 -4.763 14.429 1.00 87.50 82 ALA A C 1
ATOM 629 O O . ALA A 1 82 ? -31.824 -3.750 13.755 1.00 87.50 82 ALA A O 1
ATOM 630 N N . HIS A 1 83 ? -31.945 -4.721 15.767 1.00 91.44 83 HIS A N 1
ATOM 631 C CA . HIS A 1 83 ? -31.784 -3.460 16.499 1.00 91.44 83 HIS A CA 1
ATOM 632 C C . HIS A 1 83 ? -30.400 -2.835 16.276 1.00 91.44 83 HIS A C 1
ATOM 634 O O . HIS A 1 83 ? -30.270 -1.613 16.220 1.00 91.44 83 HIS A O 1
ATOM 640 N N . LEU A 1 84 ? -29.356 -3.658 16.115 1.00 89.62 84 LEU A N 1
ATOM 641 C CA . LEU A 1 84 ? -28.020 -3.163 15.779 1.00 89.62 84 LEU A CA 1
ATOM 642 C C . LEU A 1 84 ? -27.994 -2.558 14.370 1.00 89.62 84 LEU A C 1
ATOM 644 O O . LEU A 1 84 ? -27.460 -1.465 14.190 1.00 89.62 84 LEU A O 1
ATOM 648 N N . GLU A 1 85 ? -28.596 -3.237 13.395 1.00 88.12 85 GLU A N 1
ATOM 649 C CA . GLU A 1 85 ? -28.691 -2.746 12.019 1.00 88.12 85 GLU A CA 1
ATOM 650 C C . GLU A 1 85 ? -29.486 -1.432 11.952 1.00 88.12 85 GLU A C 1
ATOM 652 O O . GLU A 1 85 ? -29.007 -0.437 11.401 1.00 88.12 85 GLU A O 1
ATOM 657 N N . GLN A 1 86 ? -30.637 -1.364 12.627 1.00 89.44 86 GLN A N 1
ATOM 658 C CA . GLN A 1 86 ? -31.438 -0.144 12.740 1.00 89.44 86 GLN A CA 1
ATOM 659 C C . GLN A 1 86 ? -30.646 1.006 13.385 1.00 89.44 86 GLN A C 1
ATOM 661 O O . GLN A 1 86 ? -30.694 2.145 12.907 1.00 89.44 86 GLN A O 1
ATOM 666 N N . LEU A 1 87 ? -29.856 0.732 14.430 1.00 90.38 87 LEU A N 1
ATOM 667 C CA . LEU A 1 87 ? -28.982 1.731 15.051 1.00 90.38 87 LEU A CA 1
ATOM 668 C C . LEU A 1 87 ? -27.908 2.244 14.074 1.00 90.38 87 LEU A C 1
ATOM 670 O O . LEU A 1 87 ? -27.647 3.448 14.031 1.00 90.38 87 LEU A O 1
ATOM 674 N N . ILE A 1 88 ? -27.286 1.361 13.286 1.00 88.31 88 ILE A N 1
ATOM 675 C CA . ILE A 1 88 ? -26.267 1.729 12.287 1.00 88.31 88 ILE A CA 1
ATOM 676 C C . ILE A 1 88 ? -26.879 2.623 11.202 1.00 88.31 88 ILE A C 1
ATOM 678 O O . ILE A 1 88 ? -26.327 3.680 10.872 1.00 88.31 88 ILE A O 1
ATOM 682 N N . GLN A 1 89 ? -28.035 2.231 10.668 1.00 85.69 89 GLN A N 1
ATOM 683 C CA . GLN A 1 89 ? -28.719 2.967 9.608 1.00 85.69 89 GLN A CA 1
ATOM 684 C C . GLN A 1 89 ? -29.169 4.356 10.080 1.00 85.69 89 GLN A C 1
ATOM 686 O O . GLN A 1 89 ? -28.921 5.357 9.392 1.00 85.69 89 GLN A O 1
ATOM 691 N N . THR A 1 90 ? -29.795 4.436 11.257 1.00 87.50 90 THR A N 1
ATOM 692 C CA . THR A 1 90 ? -30.284 5.700 11.836 1.00 87.50 90 THR A CA 1
ATOM 693 C C . THR A 1 90 ? -29.140 6.642 12.210 1.00 87.50 90 THR A C 1
ATOM 695 O O . THR A 1 90 ? -29.225 7.832 11.910 1.00 87.50 90 THR A O 1
ATOM 698 N N . ASP A 1 91 ? -28.016 6.137 12.735 1.00 83.62 91 ASP A N 1
ATOM 699 C CA . ASP A 1 91 ? -26.810 6.943 12.998 1.00 83.62 91 ASP A CA 1
ATOM 700 C C . ASP A 1 91 ? -26.266 7.583 11.710 1.00 83.62 91 ASP A C 1
ATOM 702 O O . ASP A 1 91 ? -25.964 8.780 11.676 1.00 83.62 91 ASP A O 1
ATOM 706 N N . ARG A 1 92 ? -26.209 6.815 10.613 1.00 82.19 92 ARG A N 1
ATOM 707 C CA . ARG A 1 92 ? -25.784 7.317 9.297 1.00 82.19 92 ARG A CA 1
ATOM 708 C C . ARG A 1 92 ? -26.721 8.410 8.780 1.00 82.19 92 ARG A C 1
ATOM 710 O O . ARG A 1 92 ? -26.255 9.428 8.260 1.00 82.19 92 ARG A O 1
ATOM 717 N N . ARG A 1 93 ? -28.034 8.223 8.948 1.00 83.38 93 ARG A N 1
ATOM 718 C CA . ARG A 1 93 ? -29.061 9.188 8.534 1.00 83.38 93 ARG A CA 1
ATOM 719 C C . ARG A 1 93 ? -28.973 10.485 9.324 1.00 83.38 93 ARG A C 1
ATOM 721 O O . ARG A 1 93 ? -28.887 11.552 8.720 1.00 83.38 93 ARG A O 1
ATOM 728 N N . MET A 1 94 ? -28.939 10.386 10.648 1.00 80.00 94 MET A N 1
ATOM 729 C CA . MET A 1 94 ? -28.874 11.523 11.568 1.00 80.00 94 MET A CA 1
ATOM 730 C C . MET A 1 94 ? -27.6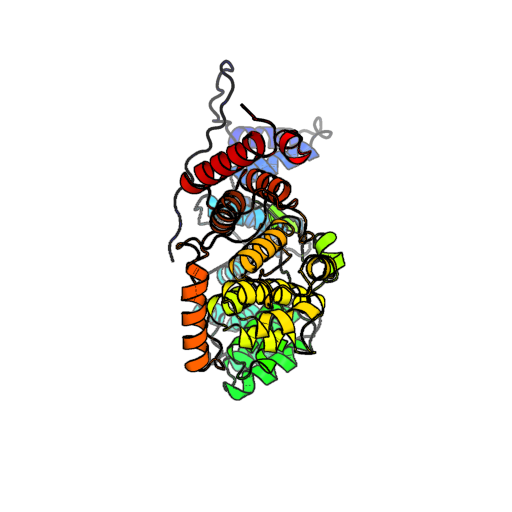54 12.404 11.274 1.00 80.00 94 MET A C 1
ATOM 732 O O . MET A 1 94 ? -27.796 13.621 11.136 1.00 80.00 94 MET A O 1
ATOM 736 N N . ARG A 1 95 ? -26.478 11.793 11.043 1.00 76.00 95 ARG A N 1
ATOM 737 C CA . ARG A 1 95 ? -25.264 12.513 10.610 1.00 76.00 95 ARG A CA 1
ATOM 738 C C . ARG A 1 95 ? -25.469 13.281 9.303 1.00 76.00 95 ARG A C 1
ATOM 740 O O . ARG A 1 95 ? -25.014 14.413 9.196 1.00 76.00 95 ARG A O 1
ATOM 747 N N . SER A 1 96 ? -26.154 12.689 8.320 1.00 72.25 96 SER A N 1
ATOM 748 C CA . SER A 1 96 ? -26.424 13.349 7.031 1.00 72.25 96 SER A CA 1
ATOM 749 C C . SER A 1 96 ? -27.407 14.521 7.137 1.00 72.25 96 SER A C 1
ATOM 751 O O . SER A 1 96 ? -27.342 15.445 6.333 1.00 72.25 96 SER A O 1
ATOM 753 N N . MET A 1 97 ? -28.302 14.494 8.129 1.00 70.44 97 MET A N 1
ATOM 754 C CA . MET A 1 97 ? -29.333 15.516 8.338 1.00 70.44 97 MET A CA 1
ATOM 755 C C . MET A 1 97 ? -28.910 16.616 9.323 1.00 70.44 97 MET A C 1
ATOM 757 O O . MET A 1 97 ? -29.685 17.541 9.549 1.00 70.44 97 MET A O 1
ATOM 761 N N . ALA A 1 98 ? -27.719 16.516 9.929 1.00 66.00 98 ALA A N 1
ATOM 762 C CA . ALA A 1 98 ? -27.282 17.362 11.047 1.00 66.00 98 ALA A CA 1
ATOM 763 C C . ALA A 1 98 ? -28.296 17.414 12.214 1.00 66.00 98 ALA A C 1
ATOM 765 O O . ALA A 1 98 ? -28.336 18.376 12.982 1.00 66.00 98 ALA A O 1
ATOM 766 N N . VAL A 1 99 ? -29.120 16.370 12.358 1.00 60.97 99 VAL A N 1
ATOM 767 C CA . VAL A 1 99 ? -30.080 16.241 13.457 1.00 60.97 99 VAL A CA 1
ATOM 768 C C . VAL A 1 99 ? -29.319 15.751 14.681 1.00 60.97 99 VAL A C 1
ATOM 770 O O . VAL A 1 99 ? -28.686 14.698 14.655 1.00 60.97 99 VAL A O 1
ATOM 773 N N . ALA A 1 100 ? -29.348 16.548 15.748 1.00 56.88 100 ALA A N 1
ATOM 774 C CA . ALA A 1 100 ? -28.474 16.356 16.902 1.00 56.88 100 ALA A CA 1
ATOM 775 C C . ALA A 1 100 ? -29.107 15.578 18.068 1.00 56.88 100 ALA A C 1
ATOM 777 O O . ALA A 1 100 ? -28.414 15.334 19.054 1.00 56.88 100 ALA A O 1
ATOM 778 N N . LYS A 1 101 ? -30.407 15.249 18.035 1.00 62.66 101 LYS A N 1
ATOM 779 C CA . LYS A 1 101 ? -31.109 14.791 19.245 1.00 62.66 101 LYS A CA 1
ATOM 780 C C . LYS A 1 101 ? -32.050 13.620 18.999 1.00 62.66 101 LYS A C 1
ATOM 782 O O . LYS A 1 101 ? -32.962 13.712 18.188 1.00 62.66 101 LYS A O 1
ATOM 787 N N . VAL A 1 102 ? -31.834 12.565 19.780 1.00 65.25 102 VAL A N 1
ATOM 788 C CA . VAL A 1 102 ? -32.808 11.499 20.037 1.00 65.25 102 VAL A CA 1
ATOM 789 C C . VAL A 1 102 ? -33.909 12.057 20.957 1.00 65.25 102 VAL A C 1
ATOM 791 O O . VAL A 1 102 ? -33.586 12.858 21.841 1.00 65.25 102 VAL A O 1
ATOM 794 N N . PRO A 1 103 ? -35.195 11.712 20.761 1.00 64.56 103 PRO A N 1
ATOM 795 C CA . PRO A 1 103 ? -36.287 12.155 21.619 1.00 64.56 103 PRO A CA 1
ATOM 796 C C . PRO A 1 103 ? -36.096 11.725 23.083 1.00 64.56 103 PRO A C 1
ATOM 798 O O . PRO A 1 103 ? -35.402 10.766 23.405 1.00 64.56 103 PRO A O 1
ATOM 801 N N . ALA A 1 104 ? -36.717 12.489 23.982 1.00 61.50 104 ALA A N 1
ATOM 802 C CA . ALA A 1 104 ? -36.248 12.713 25.351 1.00 61.50 104 ALA A CA 1
ATOM 803 C C . ALA A 1 104 ? -36.724 11.717 26.433 1.00 61.50 104 ALA A C 1
ATOM 805 O O . ALA A 1 104 ? -36.869 12.118 27.586 1.00 61.50 104 ALA A O 1
ATOM 806 N N . LYS A 1 105 ? -36.991 10.446 26.115 1.00 78.31 105 LYS A N 1
ATOM 807 C CA . LYS A 1 105 ? -37.329 9.441 27.146 1.00 78.31 105 LYS A CA 1
ATOM 808 C C . LYS A 1 105 ? -36.739 8.078 26.812 1.00 78.31 105 LYS A C 1
ATOM 810 O O . LYS A 1 105 ? -37.444 7.213 26.306 1.00 78.31 105 LYS A O 1
ATOM 815 N N . LEU A 1 106 ? -35.453 7.925 27.099 1.00 88.44 106 LEU A N 1
ATOM 816 C CA . LEU A 1 106 ? -34.786 6.631 27.116 1.00 88.44 106 LEU A CA 1
ATOM 817 C C . LEU A 1 106 ? -34.811 6.064 28.542 1.00 88.44 106 LEU A C 1
ATOM 819 O O . LEU A 1 106 ? -34.855 6.803 29.527 1.00 88.44 106 LEU A O 1
ATOM 823 N N . SER A 1 107 ? -34.782 4.746 28.665 1.00 92.25 107 SER A N 1
ATOM 824 C CA . SER A 1 107 ? -34.521 4.058 29.918 1.00 92.25 107 SER A CA 1
ATOM 825 C C . SER A 1 107 ? -33.098 4.370 30.396 1.00 92.25 107 SER A C 1
ATOM 827 O O . SER A 1 107 ? -32.210 4.594 29.569 1.00 92.25 107 SER A O 1
ATOM 829 N N . PRO A 1 108 ? -32.811 4.317 31.712 1.00 91.69 108 PRO A N 1
ATOM 830 C CA . PRO A 1 108 ? -31.459 4.575 32.214 1.00 91.69 108 PRO A CA 1
ATOM 831 C C . PRO A 1 108 ? -30.372 3.699 31.563 1.00 91.69 108 PRO A C 1
ATOM 833 O O . PRO A 1 108 ? -29.237 4.138 31.396 1.00 91.69 108 PRO A O 1
ATOM 836 N N . ALA A 1 109 ? -30.712 2.466 31.167 1.00 91.62 109 ALA A N 1
ATOM 837 C CA . ALA A 1 109 ? -29.799 1.573 30.458 1.00 91.62 109 ALA A CA 1
ATOM 838 C C . ALA A 1 109 ? -29.543 2.032 29.011 1.00 91.62 109 ALA A C 1
ATOM 840 O O . ALA A 1 109 ? -28.395 2.039 28.567 1.00 91.62 109 ALA A O 1
ATOM 841 N N . ALA A 1 110 ? -30.588 2.446 28.288 1.00 92.06 110 ALA A N 1
ATOM 842 C CA . ALA A 1 110 ? -30.458 2.987 26.938 1.00 92.06 110 ALA A CA 1
ATOM 843 C C . ALA A 1 110 ? -29.731 4.345 26.929 1.00 92.06 110 ALA A C 1
ATOM 845 O O . ALA A 1 110 ? -28.917 4.591 26.039 1.00 92.06 110 ALA A O 1
ATOM 846 N N . GLU A 1 111 ? -29.943 5.191 27.943 1.00 91.38 111 GLU A N 1
ATOM 847 C CA . GLU A 1 111 ? -29.171 6.424 28.153 1.00 91.38 111 GLU A CA 1
ATOM 848 C C . GLU A 1 111 ? -27.683 6.130 28.387 1.00 91.38 111 GLU A C 1
ATOM 850 O O . GLU A 1 111 ? -26.821 6.794 27.806 1.00 91.38 111 GLU A O 1
ATOM 855 N N . ASP A 1 112 ? -27.355 5.122 29.204 1.00 92.81 112 ASP A N 1
ATOM 856 C CA . ASP A 1 112 ? -25.962 4.735 29.448 1.00 92.81 112 ASP A CA 1
ATOM 857 C C . ASP A 1 112 ? -25.292 4.179 28.182 1.00 92.81 112 ASP A C 1
ATOM 859 O O . ASP A 1 112 ? -24.170 4.576 27.858 1.00 92.81 112 ASP A O 1
ATOM 863 N N . LEU A 1 113 ? -26.001 3.342 27.412 1.00 92.50 113 LEU A N 1
ATOM 864 C CA . LEU A 1 113 ? -25.538 2.849 26.112 1.00 92.50 113 LEU A CA 1
ATOM 865 C C . LEU A 1 113 ? -25.317 3.999 25.120 1.00 92.50 113 LEU A C 1
ATOM 867 O O . LEU A 1 113 ? -24.289 4.040 24.443 1.00 92.50 113 LEU A O 1
ATOM 871 N N . GLN A 1 114 ? -26.252 4.946 25.040 1.00 90.75 114 GLN A N 1
ATOM 872 C CA . GLN A 1 114 ? -26.127 6.117 24.176 1.00 90.75 114 GLN A CA 1
ATOM 873 C C . GLN A 1 114 ? -24.914 6.970 24.565 1.00 90.75 114 GLN A C 1
ATOM 875 O O . GLN A 1 114 ? -24.146 7.373 23.689 1.00 90.75 114 GLN A O 1
ATOM 880 N N . ALA A 1 115 ? -24.707 7.213 25.862 1.00 91.25 115 ALA A N 1
ATOM 881 C CA . ALA A 1 115 ? -23.556 7.956 26.365 1.00 91.25 115 ALA A CA 1
ATOM 882 C C . ALA A 1 115 ? -22.234 7.244 26.041 1.00 91.25 115 ALA A C 1
ATOM 884 O O . ALA A 1 115 ? -21.286 7.881 25.575 1.00 91.25 115 ALA A O 1
ATOM 885 N N . TRP A 1 116 ? -22.180 5.922 26.229 1.00 94.31 116 TRP A N 1
ATOM 886 C CA . TRP A 1 116 ? -21.015 5.110 25.883 1.00 94.31 116 TRP A CA 1
ATOM 887 C C . TRP A 1 116 ? -20.714 5.155 24.378 1.00 94.31 116 TRP A C 1
ATOM 889 O O . TRP A 1 116 ? -19.581 5.427 23.979 1.00 94.31 116 TRP A O 1
ATOM 899 N N . LEU A 1 117 ? -21.728 4.973 23.525 1.00 91.31 117 LEU A N 1
ATOM 900 C CA . LEU A 1 117 ? -21.587 5.090 22.071 1.00 91.31 117 LEU A CA 1
ATOM 901 C C . LEU A 1 117 ? -21.128 6.489 21.655 1.00 91.31 117 LEU A C 1
ATOM 903 O O . LEU A 1 117 ? -20.304 6.609 20.750 1.00 91.31 117 LEU A O 1
ATOM 907 N N . GLY A 1 118 ? -21.648 7.532 22.305 1.00 88.56 118 GLY A N 1
ATOM 908 C CA . GLY A 1 118 ? -21.241 8.917 22.082 1.00 88.56 118 GLY A CA 1
ATOM 909 C C . GLY A 1 118 ? -19.745 9.101 22.314 1.00 88.56 118 GLY A C 1
ATOM 910 O O . GLY A 1 118 ? -19.047 9.576 21.424 1.00 88.56 118 GLY A O 1
ATOM 911 N N . VAL A 1 119 ? -19.238 8.624 23.453 1.00 92.88 119 VAL A N 1
ATOM 912 C CA . VAL A 1 119 ? -17.804 8.641 23.776 1.00 92.88 119 VAL A CA 1
ATOM 913 C C . VAL A 1 119 ? -16.975 7.868 22.750 1.00 92.88 119 VAL A C 1
ATOM 915 O O . VAL A 1 119 ? -15.971 8.379 22.265 1.00 92.88 119 VAL A O 1
ATOM 918 N N . MET A 1 120 ? -17.384 6.650 22.394 1.00 91.00 120 MET A N 1
ATOM 919 C CA . MET A 1 120 ? -16.600 5.798 21.492 1.00 91.00 120 MET A CA 1
ATOM 920 C C . MET A 1 120 ? -16.586 6.301 20.040 1.00 91.00 120 MET A C 1
ATOM 922 O O . MET A 1 120 ? -15.698 5.937 19.271 1.00 91.00 120 MET A O 1
ATOM 926 N N . LYS A 1 121 ? -17.573 7.116 19.647 1.00 86.81 121 LYS A N 1
ATOM 927 C CA . LYS A 1 121 ? -17.676 7.721 18.308 1.00 86.81 121 LYS A CA 1
ATOM 928 C C . LYS A 1 121 ? -17.050 9.115 18.227 1.00 86.81 121 LYS A C 1
ATOM 930 O O . LYS A 1 121 ? -16.798 9.588 17.115 1.00 86.81 121 LYS A O 1
ATOM 935 N N . ASP A 1 122 ? -16.844 9.779 19.360 1.00 85.00 122 ASP A N 1
ATOM 936 C CA . ASP A 1 122 ? -16.250 11.110 19.415 1.00 85.00 122 ASP A CA 1
ATOM 937 C C . ASP A 1 122 ? -14.746 11.047 19.098 1.00 85.00 122 ASP A C 1
ATOM 939 O O . ASP A 1 122 ? -14.032 10.128 19.495 1.00 85.00 122 ASP A O 1
ATOM 943 N N . ARG A 1 123 ? -14.249 12.045 18.366 1.00 83.75 123 ARG A N 1
ATOM 944 C CA . ARG A 1 123 ? -12.814 12.213 18.102 1.00 83.75 123 ARG A CA 1
ATOM 945 C C . ARG A 1 123 ? -12.075 12.820 19.291 1.00 83.75 123 ARG A C 1
ATOM 947 O O . ARG A 1 123 ? -10.860 12.669 19.368 1.00 83.75 123 ARG A O 1
ATOM 954 N N . ASN A 1 124 ? -12.779 13.526 20.175 1.00 88.62 124 ASN A N 1
ATOM 955 C CA . ASN A 1 124 ? -12.217 14.106 21.390 1.00 88.62 124 ASN A CA 1
ATOM 956 C C . ASN A 1 124 ? -13.166 13.912 22.589 1.00 88.62 124 ASN A C 1
ATOM 958 O O . ASN A 1 124 ? -13.687 14.890 23.128 1.00 88.62 124 ASN A O 1
ATOM 962 N N . PRO A 1 125 ? -13.407 12.655 22.997 1.00 92.44 125 PRO A N 1
ATOM 963 C CA . PRO A 1 125 ? -14.343 12.341 24.071 1.00 92.44 125 PRO A CA 1
ATOM 964 C C . PRO A 1 125 ? -13.933 12.954 25.420 1.00 92.44 125 PRO A C 1
ATOM 966 O O . PRO A 1 125 ? -12.747 13.028 25.752 1.00 92.44 125 PRO A O 1
ATOM 969 N N . SER A 1 126 ? -14.922 13.330 26.243 1.00 93.88 126 SER A N 1
ATOM 970 C CA . SER A 1 126 ? -14.677 13.829 27.607 1.00 93.88 126 SER A CA 1
ATOM 971 C C . SER A 1 126 ? -14.083 12.738 28.499 1.00 93.88 126 SER A C 1
ATOM 973 O O . SER A 1 126 ? -14.731 11.739 28.821 1.00 93.88 126 SER A O 1
ATOM 975 N N . LYS A 1 127 ? -12.851 12.969 28.953 1.00 94.75 127 LYS A N 1
ATOM 976 C CA . LYS A 1 127 ? -12.120 12.074 29.860 1.00 94.75 127 LYS A CA 1
ATOM 977 C C . LYS A 1 127 ? -12.736 12.071 31.257 1.00 94.75 127 LYS A C 1
ATOM 979 O O . LYS A 1 127 ? -12.778 11.033 31.912 1.00 94.75 127 LYS A O 1
ATOM 984 N N . GLU A 1 128 ? -13.265 13.214 31.685 1.00 94.56 128 GLU A N 1
ATOM 985 C CA . GLU A 1 128 ? -13.920 13.406 32.978 1.00 94.56 128 GLU A CA 1
ATOM 986 C C . GLU A 1 128 ? -15.192 12.561 33.072 1.00 94.56 128 GLU A C 1
ATOM 988 O O . GLU A 1 128 ? -15.393 11.860 34.065 1.00 94.56 128 GLU A O 1
ATOM 993 N N . LEU A 1 129 ? -16.016 12.570 32.015 1.00 94.06 129 LEU A N 1
ATOM 994 C CA . LEU A 1 129 ? -17.218 11.741 31.931 1.00 94.06 129 LEU A CA 1
ATOM 995 C C . LEU A 1 129 ? -16.868 10.255 32.023 1.00 94.06 129 LEU A C 1
ATOM 997 O O . LEU A 1 129 ? -17.486 9.528 32.797 1.00 94.06 129 LEU A O 1
ATOM 1001 N N . ILE A 1 130 ? -15.864 9.811 31.266 1.00 96.62 130 ILE A N 1
ATOM 1002 C CA . ILE A 1 130 ? -15.425 8.410 31.250 1.00 96.62 130 ILE A CA 1
ATOM 1003 C C . ILE A 1 130 ? -14.935 7.978 32.629 1.00 96.62 130 ILE A C 1
ATOM 1005 O O . ILE A 1 130 ? -15.362 6.943 33.136 1.00 96.62 130 ILE A O 1
ATOM 1009 N N . ALA A 1 131 ? -14.086 8.785 33.269 1.00 95.50 131 ALA A N 1
ATOM 1010 C CA . ALA A 1 131 ? -13.588 8.504 34.609 1.00 95.50 131 ALA A CA 1
ATOM 1011 C C . ALA A 1 131 ? -14.728 8.447 35.644 1.00 95.50 131 ALA A C 1
ATOM 1013 O O . ALA A 1 131 ? -14.744 7.559 36.498 1.00 95.50 131 ALA A O 1
ATOM 1014 N N . ALA A 1 132 ? -15.705 9.357 35.564 1.00 95.81 132 ALA A N 1
ATOM 1015 C CA . ALA A 1 132 ? -16.870 9.367 36.449 1.00 95.81 132 ALA A CA 1
ATOM 1016 C C . ALA A 1 132 ? -17.783 8.148 36.229 1.00 95.81 132 ALA A C 1
ATOM 1018 O O . ALA A 1 132 ? -18.218 7.504 37.191 1.00 95.81 132 ALA A O 1
ATOM 1019 N N . LYS A 1 133 ? -18.043 7.788 34.968 1.00 96.31 133 LYS A N 1
ATOM 1020 C CA . LYS A 1 133 ? -18.844 6.617 34.597 1.00 96.31 133 LYS A CA 1
ATOM 1021 C C . LYS A 1 133 ? -18.164 5.309 34.981 1.00 96.31 133 LYS A C 1
ATOM 1023 O O . LYS A 1 133 ? -18.830 4.425 35.516 1.00 96.31 133 LYS A O 1
ATOM 1028 N N . TRP A 1 134 ? -16.846 5.203 34.816 1.00 96.19 134 TRP A N 1
ATOM 1029 C CA . TRP A 1 134 ? -16.077 4.059 35.307 1.00 96.19 134 TRP A CA 1
ATOM 1030 C C . TRP A 1 134 ? -16.208 3.904 36.826 1.00 96.19 134 TRP A C 1
ATOM 1032 O O . TRP A 1 134 ? -16.595 2.840 37.309 1.00 96.19 134 TRP A O 1
ATOM 1042 N N . LYS A 1 135 ? -15.954 4.979 37.584 1.00 95.19 135 LYS A N 1
ATOM 1043 C CA . LYS A 1 135 ? -15.991 4.951 39.055 1.00 95.19 135 LYS A CA 1
ATOM 1044 C C . LYS A 1 135 ? -17.358 4.563 39.616 1.00 95.19 135 LYS A C 1
ATOM 1046 O O . LYS A 1 135 ? -17.402 3.874 40.630 1.00 95.19 135 LYS A O 1
ATOM 1051 N N . SER A 1 136 ? -18.438 5.011 38.975 1.00 95.00 136 SER A N 1
ATOM 1052 C CA . SER A 1 136 ? -19.813 4.770 39.429 1.00 95.00 136 SER A CA 1
ATOM 1053 C C . SER A 1 136 ? -20.380 3.421 38.985 1.00 95.00 136 SER A C 1
ATOM 1055 O O . SER A 1 136 ? -21.007 2.744 39.791 1.00 95.00 136 SER A O 1
ATOM 1057 N N . SER A 1 137 ? -20.172 3.021 37.727 1.00 93.50 137 SER A N 1
ATOM 1058 C CA . SER A 1 137 ? -20.806 1.818 37.168 1.00 93.50 137 SER A CA 1
ATOM 1059 C C . SER A 1 137 ? -19.988 0.546 37.355 1.00 93.50 137 SER A C 1
ATOM 1061 O O . SER A 1 137 ? -20.566 -0.533 37.465 1.00 93.50 137 SER A O 1
ATOM 1063 N N . ARG A 1 138 ? -18.650 0.658 37.342 1.00 93.69 138 ARG A N 1
ATOM 1064 C CA . ARG A 1 138 ? -17.714 -0.477 37.363 1.00 93.69 138 ARG A CA 1
ATOM 1065 C C . ARG A 1 138 ? -18.046 -1.569 36.332 1.00 93.69 138 ARG A C 1
ATOM 1067 O O . ARG A 1 138 ? -17.775 -2.743 36.560 1.00 93.69 138 ARG A O 1
ATOM 1074 N N . ASN A 1 139 ? -18.637 -1.191 35.195 1.00 92.81 139 ASN A N 1
ATOM 1075 C CA . ASN A 1 139 ? -19.101 -2.135 34.180 1.00 92.81 139 ASN A CA 1
ATOM 1076 C C . ASN A 1 139 ? -18.122 -2.272 32.997 1.00 92.81 139 ASN A C 1
ATOM 1078 O O . ASN A 1 139 ? -17.225 -1.452 32.784 1.00 92.81 139 ASN A O 1
ATOM 1082 N N . LEU A 1 140 ? -18.298 -3.342 32.218 1.00 93.62 140 LEU A N 1
ATOM 1083 C CA . LEU A 1 140 ? -17.394 -3.704 31.125 1.00 93.62 140 LEU A CA 1
ATOM 1084 C C . LEU A 1 140 ? -17.312 -2.652 29.994 1.00 93.62 140 LEU A C 1
ATOM 1086 O O . LEU A 1 140 ? -16.193 -2.361 29.562 1.00 93.62 140 LEU A O 1
ATOM 1090 N N . PRO A 1 141 ? -18.423 -2.051 29.513 1.00 94.25 141 PRO A N 1
ATOM 1091 C CA . PRO A 1 141 ? -18.355 -0.980 28.517 1.00 94.25 141 PRO A CA 1
ATOM 1092 C C . PRO A 1 141 ? -17.493 0.206 28.964 1.00 94.25 141 PRO A C 1
ATOM 1094 O O . PRO A 1 141 ? -16.613 0.643 28.216 1.00 94.25 141 PRO A O 1
ATOM 1097 N N . TRP A 1 142 ? -17.683 0.704 30.190 1.00 96.31 142 TRP A N 1
ATOM 1098 C CA . TRP A 1 142 ? -16.923 1.853 30.685 1.00 96.31 142 TRP A CA 1
ATOM 1099 C C . TRP A 1 142 ? -15.468 1.514 31.026 1.00 96.31 142 TRP A C 1
ATOM 1101 O O . TRP A 1 142 ? -14.610 2.373 30.835 1.00 96.31 142 TRP A O 1
ATOM 1111 N N . LEU A 1 143 ? -15.156 0.270 31.418 1.00 96.06 143 LEU A N 1
ATOM 1112 C CA . LEU A 1 143 ? -13.768 -0.214 31.499 1.00 96.06 143 LEU A CA 1
ATOM 1113 C C . LEU A 1 143 ? -13.069 -0.125 30.135 1.00 96.06 143 LEU A C 1
ATOM 1115 O O . LEU A 1 143 ? -11.960 0.400 30.030 1.00 96.06 143 LEU A O 1
ATOM 1119 N N . LEU A 1 144 ? -13.730 -0.620 29.082 1.00 95.31 144 LEU A N 1
ATOM 1120 C CA . LEU A 1 144 ? -13.193 -0.584 27.724 1.00 95.31 144 LEU A CA 1
ATOM 1121 C C . LEU A 1 144 ? -13.004 0.858 27.235 1.00 95.31 144 LEU A C 1
ATOM 1123 O O . LEU A 1 144 ? -11.940 1.182 26.714 1.00 95.31 144 LEU A O 1
ATOM 1127 N N . ALA A 1 145 ? -13.997 1.729 27.440 1.00 95.88 145 ALA A N 1
ATOM 1128 C CA . ALA A 1 145 ? -13.900 3.142 27.069 1.00 95.88 145 ALA A CA 1
ATOM 1129 C C . ALA A 1 145 ? -12.753 3.849 27.808 1.00 95.88 145 ALA A C 1
ATOM 1131 O O . ALA A 1 145 ? -11.983 4.588 27.196 1.00 95.88 145 ALA A O 1
ATOM 1132 N N . ALA A 1 146 ? -12.591 3.578 29.106 1.00 96.19 146 ALA A N 1
ATOM 1133 C CA . ALA A 1 146 ? -11.510 4.136 29.907 1.00 96.19 146 ALA A CA 1
ATOM 1134 C C . ALA A 1 146 ? -10.128 3.704 29.397 1.00 96.19 146 ALA A C 1
ATOM 1136 O O . ALA A 1 146 ? -9.266 4.557 29.207 1.00 96.19 146 ALA A O 1
ATOM 1137 N N . LEU A 1 147 ? -9.923 2.421 29.084 1.00 94.88 147 LEU A N 1
ATOM 1138 C CA . LEU A 1 147 ? -8.663 1.933 28.502 1.00 94.88 147 LEU A CA 1
ATOM 1139 C C . LEU A 1 147 ? -8.414 2.415 27.064 1.00 94.88 147 LEU A C 1
ATOM 1141 O O . LEU A 1 147 ? -7.261 2.517 26.635 1.00 94.88 147 LEU A O 1
ATOM 1145 N N . ALA A 1 148 ? -9.476 2.686 26.307 1.00 92.75 148 ALA A N 1
ATOM 1146 C CA . ALA A 1 148 ? -9.375 3.180 24.941 1.00 92.75 148 ALA A CA 1
ATOM 1147 C C . ALA A 1 148 ? -8.999 4.665 24.869 1.00 92.75 148 ALA A C 1
ATOM 1149 O O . ALA A 1 148 ? -8.263 5.056 23.966 1.00 92.75 148 ALA A O 1
ATOM 1150 N N . VAL A 1 149 ? -9.499 5.477 25.806 1.00 93.25 149 VAL A N 1
ATOM 1151 C CA . VAL A 1 149 ? -9.449 6.944 25.724 1.00 93.25 149 VAL A CA 1
ATOM 1152 C C . VAL A 1 149 ? -8.484 7.581 26.721 1.00 93.25 149 VAL A C 1
ATOM 1154 O O . VAL A 1 149 ? -7.846 8.588 26.396 1.00 93.25 149 VAL A O 1
ATOM 1157 N N . LEU A 1 150 ? -8.400 7.063 27.950 1.00 93.62 150 LEU A N 1
ATOM 1158 C CA . LEU A 1 150 ? -7.563 7.693 28.966 1.00 93.62 150 LEU A CA 1
ATOM 1159 C C . LEU A 1 150 ? -6.077 7.496 28.619 1.00 93.62 150 LEU A C 1
ATOM 1161 O O . LEU A 1 150 ? -5.685 6.413 28.172 1.00 93.62 150 LEU A O 1
ATOM 1165 N N . PRO A 1 151 ? -5.230 8.525 28.814 1.00 91.50 151 PRO A N 1
ATOM 1166 C CA . PRO A 1 151 ? -3.792 8.394 28.612 1.00 91.50 151 PRO A CA 1
ATOM 1167 C C . PRO A 1 151 ? -3.192 7.305 29.503 1.00 91.50 151 PRO A C 1
ATOM 1169 O O . PRO A 1 151 ? -3.622 7.114 30.638 1.00 91.50 151 PRO A O 1
ATOM 1172 N N . THR A 1 152 ? -2.114 6.669 29.051 1.00 90.81 152 THR A N 1
ATOM 1173 C CA . THR A 1 152 ? -1.376 5.669 29.847 1.00 90.81 152 THR A CA 1
ATOM 1174 C C . THR A 1 152 ? -0.827 6.214 31.167 1.00 90.81 152 THR A C 1
ATOM 1176 O O . THR A 1 152 ? -0.639 5.466 32.121 1.00 90.81 152 THR A O 1
ATOM 1179 N N . LYS A 1 153 ? -0.601 7.532 31.238 1.00 91.00 153 LYS A N 1
ATOM 1180 C CA . LYS A 1 153 ? -0.149 8.253 32.439 1.00 91.00 153 LYS A CA 1
ATOM 1181 C C . LYS A 1 153 ? -1.284 8.650 33.392 1.00 91.00 153 LYS A C 1
ATOM 1183 O O . LYS A 1 153 ? -1.010 9.279 34.411 1.00 91.00 153 LYS A O 1
ATOM 1188 N N . ASP A 1 154 ? -2.539 8.353 33.060 1.00 94.00 154 ASP A N 1
ATOM 1189 C CA . ASP A 1 154 ? -3.675 8.664 33.929 1.00 94.00 154 ASP A CA 1
ATOM 1190 C C . ASP A 1 154 ? -3.581 7.875 35.253 1.00 94.00 154 ASP A C 1
ATOM 1192 O O . ASP A 1 154 ? -3.258 6.683 35.225 1.00 94.00 154 ASP A O 1
ATOM 1196 N N . PRO A 1 155 ? -3.880 8.482 36.420 1.00 93.44 155 PRO A N 1
ATOM 1197 C CA . PRO A 1 155 ? -3.842 7.785 37.708 1.00 93.44 155 PRO A CA 1
ATOM 1198 C C . PRO A 1 155 ? -4.718 6.526 37.776 1.00 93.44 155 PRO A C 1
ATOM 1200 O O . PRO A 1 155 ? -4.402 5.604 38.528 1.00 93.44 155 PRO A O 1
ATOM 1203 N N . LEU A 1 156 ? -5.804 6.461 36.996 1.00 94.12 156 LEU A N 1
ATOM 1204 C CA . LEU A 1 156 ? -6.682 5.291 36.935 1.00 94.12 156 LEU A CA 1
ATOM 1205 C C . LEU A 1 156 ? -6.081 4.138 36.130 1.00 94.12 156 LEU A C 1
ATOM 1207 O O . LEU A 1 156 ? -6.580 3.020 36.217 1.00 94.12 156 LEU A O 1
ATOM 1211 N N . HIS A 1 157 ? -5.026 4.367 35.346 1.00 92.94 157 HIS A N 1
ATOM 1212 C CA . HIS A 1 157 ? -4.583 3.391 34.358 1.00 92.94 157 HIS A CA 1
ATOM 1213 C C . HIS A 1 157 ? -4.153 2.056 34.975 1.00 92.94 157 HIS A C 1
ATOM 1215 O O . HIS A 1 157 ? -4.516 0.998 34.462 1.00 92.94 157 HIS A O 1
ATOM 1221 N N . LYS A 1 158 ? -3.463 2.094 36.123 1.00 92.56 158 LYS A N 1
ATOM 1222 C CA . LYS A 1 158 ? -3.082 0.883 36.865 1.00 92.56 158 LYS A CA 1
ATOM 1223 C C . LYS A 1 158 ? -4.304 0.093 37.341 1.00 92.56 158 LYS A C 1
ATOM 1225 O O . LYS A 1 158 ? -4.360 -1.115 37.164 1.00 92.56 158 LYS A O 1
ATOM 1230 N N . GLU A 1 159 ? -5.293 0.781 37.903 1.00 95.19 159 GLU A N 1
ATOM 1231 C CA . GLU A 1 159 ? -6.533 0.157 38.375 1.00 95.19 159 GLU A CA 1
ATOM 1232 C C . GLU A 1 159 ? -7.310 -0.495 37.220 1.00 95.19 159 GLU A C 1
ATOM 1234 O O . GLU A 1 159 ? -7.764 -1.631 37.335 1.00 95.19 159 GLU A O 1
ATOM 1239 N N . LEU A 1 160 ? -7.422 0.205 36.088 1.00 95.56 160 LEU A N 1
ATOM 1240 C CA . LEU A 1 160 ? -8.084 -0.294 34.880 1.00 95.56 160 LEU A CA 1
ATOM 1241 C C . LEU A 1 160 ? -7.371 -1.528 34.313 1.00 95.56 160 LEU A C 1
ATOM 1243 O O . LEU A 1 160 ? -8.021 -2.486 33.897 1.00 95.56 160 LEU A O 1
ATOM 1247 N N . ALA A 1 161 ? -6.039 -1.512 34.317 1.00 92.81 161 ALA A N 1
ATOM 1248 C CA . ALA A 1 161 ? -5.209 -2.631 33.895 1.00 92.81 161 ALA A CA 1
ATOM 1249 C C . ALA A 1 161 ? -5.397 -3.866 34.785 1.00 92.81 161 ALA A C 1
ATOM 1251 O O . ALA A 1 161 ? -5.599 -4.972 34.272 1.00 92.81 161 ALA A O 1
ATOM 1252 N N . ASP A 1 162 ? -5.371 -3.673 36.105 1.00 93.38 162 ASP A N 1
ATOM 1253 C CA . ASP A 1 162 ? -5.583 -4.740 37.081 1.00 93.38 162 ASP A CA 1
ATOM 1254 C C . ASP A 1 162 ? -6.973 -5.362 36.902 1.00 93.38 162 ASP A C 1
ATOM 1256 O O . ASP A 1 162 ? -7.103 -6.586 36.857 1.00 93.38 162 ASP A O 1
ATOM 1260 N N . GLU A 1 163 ? -8.006 -4.541 36.711 1.00 94.56 163 GLU A N 1
ATOM 1261 C CA . GLU A 1 163 ? -9.371 -5.025 36.512 1.00 94.56 163 GLU A CA 1
ATOM 1262 C C . GLU A 1 163 ? -9.541 -5.769 35.182 1.00 94.56 163 GLU A C 1
ATOM 1264 O O . GLU A 1 163 ? -10.099 -6.868 35.146 1.00 94.56 163 GLU A O 1
ATOM 1269 N N . ALA A 1 164 ? -8.979 -5.242 34.091 1.00 93.50 164 ALA A N 1
ATOM 1270 C CA . ALA A 1 164 ? -8.990 -5.922 32.800 1.00 93.50 164 ALA A CA 1
ATOM 1271 C C . ALA A 1 164 ? -8.262 -7.275 32.841 1.00 93.50 164 ALA A C 1
ATOM 1273 O O . ALA A 1 164 ? -8.686 -8.216 32.169 1.00 93.50 164 ALA A O 1
ATOM 1274 N N . SER A 1 165 ? -7.199 -7.401 33.645 1.00 90.94 165 SER A N 1
ATOM 1275 C CA . SER A 1 165 ? -6.432 -8.646 33.785 1.00 90.94 165 SER A CA 1
ATOM 1276 C C . SER A 1 165 ? -7.191 -9.770 34.504 1.00 90.94 165 SER A C 1
ATOM 1278 O O . SER A 1 165 ? -6.888 -10.945 34.289 1.00 90.94 165 SER A O 1
ATOM 1280 N N . ARG A 1 166 ? -8.192 -9.426 35.326 1.00 91.19 166 ARG A N 1
ATOM 1281 C CA . ARG A 1 166 ? -9.031 -10.387 36.066 1.00 91.19 166 ARG A CA 1
ATOM 1282 C C . ARG A 1 166 ? -10.152 -10.981 35.219 1.00 91.19 166 ARG A C 1
ATOM 1284 O O . ARG A 1 166 ? -10.733 -11.994 35.605 1.00 91.19 166 ARG A O 1
ATOM 1291 N N . LEU A 1 167 ? -10.480 -10.362 34.085 1.00 89.94 167 LEU A N 1
ATOM 1292 C CA . LEU A 1 167 ? -11.592 -10.804 33.255 1.00 89.94 167 LEU A CA 1
ATOM 1293 C C . LEU A 1 167 ? -11.281 -12.126 32.529 1.00 89.94 167 LEU A C 1
ATOM 1295 O O . LEU A 1 167 ? -10.158 -12.334 32.057 1.00 89.94 167 LEU A O 1
ATOM 1299 N N . PRO A 1 168 ? -12.279 -13.017 32.366 1.00 86.88 168 PRO A N 1
ATOM 1300 C CA . PRO A 1 168 ? -12.111 -14.245 31.600 1.00 86.88 168 PRO A CA 1
ATOM 1301 C C . PRO A 1 168 ? -11.655 -13.975 30.161 1.00 86.88 168 PRO A C 1
ATOM 1303 O O . PRO A 1 168 ? -12.135 -13.054 29.497 1.00 86.88 168 PRO A O 1
ATOM 1306 N N . LYS A 1 169 ? -10.775 -14.832 29.628 1.00 78.44 169 LYS A N 1
ATOM 1307 C CA . LYS A 1 169 ? -10.259 -14.705 28.248 1.00 78.44 169 LYS A CA 1
ATOM 1308 C C . LYS A 1 169 ? -11.357 -14.753 27.177 1.00 78.44 169 LYS A C 1
ATOM 1310 O O . LYS A 1 169 ? -11.169 -14.176 26.107 1.00 78.44 169 LYS A O 1
ATOM 1315 N N . ASN A 1 170 ? -12.464 -15.438 27.467 1.00 85.00 170 ASN A N 1
ATOM 1316 C CA . ASN A 1 170 ? -13.651 -15.562 26.617 1.00 85.00 170 ASN A CA 1
ATOM 1317 C C . ASN A 1 170 ? -14.684 -14.441 26.842 1.00 85.00 170 ASN A C 1
ATOM 1319 O O . ASN A 1 170 ? -15.786 -14.527 26.307 1.00 85.00 170 ASN A O 1
ATOM 1323 N N . SER A 1 171 ? -14.352 -13.399 27.616 1.00 88.81 171 SER A N 1
ATOM 1324 C CA . SER A 1 171 ? -15.181 -12.196 27.716 1.00 88.81 171 SER A CA 1
ATOM 1325 C C . SER A 1 171 ? -15.450 -11.617 26.318 1.00 88.81 171 SER A C 1
ATOM 1327 O O . SER A 1 171 ? -14.512 -11.546 25.514 1.00 88.81 171 SER A O 1
ATOM 1329 N N . PRO A 1 172 ? -16.672 -11.130 26.027 1.00 87.19 172 PRO A N 1
ATOM 1330 C CA . PRO A 1 172 ? -16.988 -10.474 24.756 1.00 87.19 172 PRO A CA 1
ATOM 1331 C C . PRO A 1 172 ? -16.047 -9.309 24.409 1.00 87.19 172 PRO A C 1
ATOM 1333 O O . PRO A 1 172 ? -15.765 -9.067 23.240 1.00 87.19 172 PRO A O 1
ATOM 1336 N N . ALA A 1 173 ? -15.499 -8.615 25.414 1.00 89.62 173 ALA A N 1
ATOM 1337 C CA . ALA A 1 173 ? -14.540 -7.524 25.220 1.00 89.62 173 ALA A CA 1
ATOM 1338 C C . ALA A 1 173 ? -13.069 -7.978 25.264 1.00 89.62 173 ALA A C 1
ATOM 1340 O O . ALA A 1 173 ? -12.164 -7.149 25.182 1.00 89.62 173 ALA A O 1
ATOM 1341 N N . GLY A 1 174 ? -12.799 -9.279 25.414 1.00 88.19 174 GLY A N 1
ATOM 1342 C CA . GLY A 1 174 ? -11.470 -9.802 25.728 1.00 88.19 174 GLY A CA 1
ATOM 1343 C C . GLY A 1 174 ? -10.399 -9.418 24.706 1.00 88.19 174 GLY A C 1
ATOM 1344 O O . GLY A 1 174 ? -9.283 -9.084 25.093 1.00 88.19 174 GLY A O 1
ATOM 1345 N N . VAL A 1 175 ? -10.721 -9.424 23.409 1.00 87.75 175 VAL A N 1
ATOM 1346 C CA . VAL A 1 175 ? -9.784 -9.001 22.350 1.00 87.75 175 VAL A CA 1
ATOM 1347 C C . VAL A 1 175 ? -9.475 -7.506 22.451 1.00 87.75 175 VAL A C 1
ATOM 1349 O O . VAL A 1 175 ? -8.306 -7.130 22.435 1.00 87.75 175 VAL A O 1
ATOM 1352 N N . SER A 1 176 ? -10.500 -6.664 22.604 1.00 89.88 176 SER A N 1
ATOM 1353 C CA . SER A 1 176 ? -10.348 -5.207 22.681 1.00 89.88 176 SER A CA 1
ATOM 1354 C C . SER A 1 176 ? -9.596 -4.774 23.940 1.00 89.88 176 SER A C 1
ATOM 1356 O O . SER A 1 176 ? -8.706 -3.932 23.870 1.00 89.88 176 SER A O 1
ATOM 1358 N N . LEU A 1 177 ? -9.885 -5.397 25.086 1.00 91.88 177 LEU A N 1
ATOM 1359 C CA . LEU A 1 177 ? -9.153 -5.146 26.328 1.00 91.88 177 LEU A CA 1
ATOM 1360 C C . LEU A 1 177 ? -7.682 -5.542 26.196 1.00 91.88 177 LEU A C 1
ATOM 1362 O O . LEU A 1 177 ? -6.809 -4.744 26.524 1.00 91.88 177 LEU A O 1
ATOM 1366 N N . ARG A 1 178 ? -7.389 -6.735 25.654 1.00 90.06 178 ARG A N 1
ATOM 1367 C CA . ARG A 1 178 ? -6.001 -7.149 25.390 1.00 90.06 178 ARG A CA 1
ATOM 1368 C C . ARG A 1 178 ? -5.293 -6.179 24.456 1.00 90.06 178 ARG A C 1
ATOM 1370 O O . ARG A 1 178 ? -4.152 -5.830 24.728 1.00 90.06 178 ARG A O 1
ATOM 1377 N N . TRP A 1 179 ? -5.965 -5.724 23.399 1.00 91.69 179 TRP A N 1
ATOM 1378 C CA . TRP A 1 179 ? -5.420 -4.724 22.485 1.00 91.69 179 TRP A CA 1
ATOM 1379 C C . TRP A 1 179 ? -5.010 -3.450 23.230 1.00 91.69 179 TRP A C 1
ATOM 1381 O O . TRP A 1 179 ? -3.855 -3.041 23.134 1.00 91.69 179 TRP A O 1
ATOM 1391 N N . HIS A 1 180 ? -5.915 -2.846 24.008 1.00 92.06 180 HIS A N 1
ATOM 1392 C CA . HIS A 1 180 ? -5.600 -1.604 24.713 1.00 92.06 180 HIS A CA 1
ATOM 1393 C C . HIS A 1 180 ? -4.521 -1.800 25.777 1.00 92.06 180 HIS A C 1
ATOM 1395 O O . HIS A 1 180 ? -3.659 -0.941 25.908 1.00 92.06 180 HIS A O 1
ATOM 1401 N N . MET A 1 181 ? -4.498 -2.946 26.457 1.00 91.44 181 MET A N 1
ATOM 1402 C CA . MET A 1 181 ? -3.428 -3.299 27.392 1.00 91.44 181 MET A CA 1
ATOM 1403 C C . MET A 1 181 ? -2.064 -3.430 26.706 1.00 91.44 181 MET A C 1
ATOM 1405 O O . MET A 1 181 ? -1.068 -2.907 27.203 1.00 91.44 181 MET A O 1
ATOM 1409 N N . THR A 1 182 ? -2.002 -4.097 25.550 1.00 92.44 182 THR A N 1
ATOM 1410 C CA . THR A 1 182 ? -0.771 -4.208 24.757 1.00 92.44 182 THR A CA 1
ATOM 1411 C C . THR A 1 182 ? -0.319 -2.846 24.244 1.00 92.44 182 THR A C 1
ATOM 1413 O O . THR A 1 182 ? 0.846 -2.499 24.414 1.00 92.44 182 THR A O 1
ATOM 1416 N N . ARG A 1 183 ? -1.234 -2.056 23.671 1.00 91.75 183 ARG A N 1
ATOM 1417 C CA . ARG A 1 183 ? -0.962 -0.689 23.216 1.00 91.75 183 ARG A CA 1
ATOM 1418 C C . ARG A 1 183 ? -0.390 0.160 24.350 1.00 91.75 183 ARG A C 1
ATOM 1420 O O . ARG A 1 183 ? 0.652 0.774 24.174 1.00 91.75 183 ARG A O 1
ATOM 1427 N N . SER A 1 184 ? -1.019 0.138 25.522 1.00 91.38 184 SER A N 1
ATOM 1428 C CA . SER A 1 184 ? -0.546 0.874 26.693 1.00 91.38 184 SER A CA 1
ATOM 1429 C C . SER A 1 184 ? 0.856 0.467 27.136 1.00 91.38 184 SER A C 1
ATOM 1431 O O . SER A 1 184 ? 1.675 1.328 27.461 1.00 91.38 184 SER A O 1
ATOM 1433 N N . ALA A 1 185 ? 1.142 -0.839 27.151 1.00 91.62 185 ALA A N 1
ATOM 1434 C CA . ALA A 1 185 ? 2.465 -1.350 27.487 1.00 91.62 185 ALA A CA 1
ATOM 1435 C C . ALA A 1 185 ? 3.530 -0.865 26.494 1.00 91.62 185 ALA A C 1
ATOM 1437 O O . ALA A 1 185 ? 4.611 -0.474 26.919 1.00 91.62 185 ALA A O 1
ATOM 1438 N N . VAL A 1 186 ? 3.208 -0.845 25.197 1.00 91.88 186 VAL A N 1
ATOM 1439 C CA . VAL A 1 186 ? 4.099 -0.333 24.148 1.00 91.88 186 VAL A CA 1
ATOM 1440 C C . VAL A 1 186 ? 4.309 1.179 24.279 1.00 91.88 186 VAL A C 1
ATOM 1442 O O . VAL A 1 186 ? 5.449 1.623 24.317 1.00 91.88 186 VAL A O 1
ATOM 1445 N N . GLU A 1 187 ? 3.244 1.963 24.456 1.00 90.12 187 GLU A N 1
ATOM 1446 C CA . GLU A 1 187 ? 3.319 3.427 24.619 1.00 90.12 187 GLU A CA 1
ATOM 1447 C C . GLU A 1 187 ? 4.100 3.866 25.868 1.00 90.12 187 GLU A C 1
ATOM 1449 O O . GLU A 1 187 ? 4.622 4.979 25.922 1.00 90.12 187 GLU A O 1
ATOM 1454 N N . SER A 1 188 ? 4.148 3.015 26.895 1.00 90.31 188 SER A N 1
ATOM 1455 C CA . SER A 1 188 ? 4.836 3.301 28.160 1.00 90.31 188 SER A CA 1
ATOM 1456 C C . SER A 1 188 ? 6.261 2.745 28.199 1.00 90.31 188 SER A C 1
ATOM 1458 O O . SER A 1 188 ? 6.986 2.997 29.163 1.00 90.31 188 SER A O 1
ATOM 1460 N N . ALA A 1 189 ? 6.653 1.963 27.192 1.00 92.56 189 ALA A N 1
ATOM 1461 C CA . ALA A 1 189 ? 7.959 1.332 27.120 1.00 92.56 189 ALA A CA 1
ATOM 1462 C C . ALA A 1 189 ? 9.052 2.339 26.747 1.00 92.56 189 ALA A C 1
ATOM 1464 O O . ALA A 1 189 ? 8.813 3.357 26.095 1.00 92.56 189 ALA A O 1
ATOM 1465 N N . SER A 1 190 ? 10.288 2.028 27.137 1.00 92.50 190 SER A N 1
ATOM 1466 C CA . SER A 1 190 ? 11.441 2.739 26.596 1.00 92.50 190 SER A CA 1
ATOM 1467 C C . SER A 1 190 ? 11.584 2.424 25.097 1.00 92.50 190 SER A C 1
ATOM 1469 O O . SER A 1 190 ? 11.215 1.322 24.677 1.00 92.50 190 SER A O 1
ATOM 1471 N N . PRO A 1 191 ? 12.156 3.322 24.269 1.00 89.62 191 PRO A N 1
ATOM 1472 C CA . PRO A 1 191 ? 12.320 3.061 22.837 1.00 89.62 191 PRO A CA 1
ATOM 1473 C C . PRO A 1 191 ? 13.036 1.742 22.504 1.00 89.62 191 PRO A C 1
ATOM 1475 O O . PRO A 1 191 ? 12.733 1.138 21.479 1.00 89.62 191 PRO A O 1
ATOM 1478 N N . ALA A 1 192 ? 13.946 1.277 23.370 1.00 90.19 192 ALA A N 1
ATOM 1479 C CA . ALA A 1 192 ? 14.671 0.018 23.195 1.00 90.19 192 ALA A CA 1
ATOM 1480 C C . ALA A 1 192 ? 13.796 -1.230 23.436 1.00 90.19 192 ALA A C 1
ATOM 1482 O O . ALA A 1 192 ? 14.066 -2.290 22.872 1.00 90.19 192 ALA A O 1
ATOM 1483 N N . ASP A 1 193 ? 12.732 -1.104 24.233 1.00 94.19 193 ASP A N 1
ATOM 1484 C CA . ASP A 1 193 ? 11.870 -2.220 24.637 1.00 94.19 193 ASP A CA 1
ATOM 1485 C C . ASP A 1 193 ? 10.630 -2.382 23.741 1.00 94.19 193 ASP A C 1
ATOM 1487 O O . ASP A 1 193 ? 10.010 -3.451 23.731 1.00 94.19 193 ASP A O 1
ATOM 1491 N N . VAL A 1 194 ? 10.274 -1.357 22.955 1.00 94.00 194 VAL A N 1
ATOM 1492 C CA . VAL A 1 194 ? 9.079 -1.364 22.090 1.00 94.00 194 VAL A CA 1
ATOM 1493 C C . VAL A 1 194 ? 9.095 -2.534 21.105 1.00 94.00 194 VAL A C 1
ATOM 1495 O O . VAL A 1 194 ? 8.146 -3.318 21.057 1.00 94.00 194 VAL A O 1
ATOM 1498 N N . LEU A 1 195 ? 10.172 -2.695 20.332 1.00 94.50 195 LEU A N 1
ATOM 1499 C CA . LEU A 1 195 ? 10.238 -3.729 19.298 1.00 94.50 195 LEU A CA 1
ATOM 1500 C C . LEU A 1 195 ? 10.159 -5.162 19.879 1.00 94.50 195 LEU A C 1
ATOM 1502 O O . LEU A 1 195 ? 9.358 -5.955 19.370 1.00 94.50 195 LEU A O 1
ATOM 1506 N N . PRO A 1 196 ? 10.901 -5.524 20.950 1.00 95.56 196 PRO A N 1
ATOM 1507 C CA . PRO A 1 196 ? 10.706 -6.795 21.651 1.00 95.56 196 PRO A CA 1
ATOM 1508 C C . PRO A 1 196 ? 9.264 -7.032 22.126 1.00 95.56 196 PRO A C 1
ATOM 1510 O O . PRO A 1 196 ? 8.735 -8.136 21.956 1.00 95.56 196 PRO A O 1
ATOM 1513 N N . LEU A 1 197 ? 8.602 -6.010 22.683 1.00 96.06 197 LEU A N 1
ATOM 1514 C CA . LEU A 1 197 ? 7.212 -6.107 23.139 1.00 96.06 197 LEU A CA 1
ATOM 1515 C C . LEU A 1 197 ? 6.241 -6.341 21.980 1.00 96.06 197 LEU A C 1
ATOM 1517 O O . LEU A 1 197 ? 5.394 -7.232 22.067 1.00 96.06 197 LEU A O 1
ATOM 1521 N N . VAL A 1 198 ? 6.392 -5.601 20.880 1.00 95.94 198 VAL A N 1
ATOM 1522 C CA . VAL A 1 198 ? 5.590 -5.779 19.662 1.00 95.94 198 VAL A CA 1
ATOM 1523 C C . VAL A 1 198 ? 5.771 -7.186 19.095 1.00 95.94 198 VAL A C 1
ATOM 1525 O O . VAL A 1 198 ? 4.786 -7.856 18.792 1.00 95.94 198 VAL A O 1
ATOM 1528 N N . ARG A 1 199 ? 7.010 -7.685 19.004 1.00 95.25 199 ARG A N 1
ATOM 1529 C CA . ARG A 1 199 ? 7.293 -9.049 18.522 1.00 95.25 199 ARG A CA 1
ATOM 1530 C C . ARG A 1 199 ? 6.627 -10.112 19.384 1.00 95.25 199 ARG A C 1
ATOM 1532 O O . ARG A 1 199 ? 6.010 -11.029 18.851 1.00 95.25 199 ARG A O 1
ATOM 1539 N N . LYS A 1 200 ? 6.699 -9.965 20.708 1.00 95.19 200 LYS A N 1
ATOM 1540 C CA . LYS A 1 200 ? 6.001 -10.849 21.647 1.00 95.19 200 LYS A CA 1
ATOM 1541 C C . LYS A 1 200 ? 4.482 -10.764 21.479 1.00 95.19 200 LYS A C 1
ATOM 1543 O O . LYS A 1 200 ? 3.806 -11.788 21.528 1.00 95.19 200 LYS A O 1
ATOM 1548 N N . ALA A 1 201 ? 3.938 -9.568 21.264 1.00 94.25 201 ALA A N 1
ATOM 1549 C CA . ALA A 1 201 ? 2.512 -9.386 21.027 1.00 94.25 201 ALA A CA 1
ATOM 1550 C C . ALA A 1 201 ? 2.063 -10.069 19.728 1.00 94.25 201 ALA A C 1
ATOM 1552 O O . ALA A 1 201 ? 1.056 -10.769 19.740 1.00 94.25 201 ALA A O 1
ATOM 1553 N N . LEU A 1 202 ? 2.826 -9.945 18.638 1.00 93.88 202 LEU A N 1
ATOM 1554 C CA . LEU A 1 202 ? 2.522 -10.550 17.334 1.00 93.88 202 LEU A CA 1
ATOM 1555 C C . LEU A 1 202 ? 2.523 -12.091 17.330 1.00 93.88 202 LEU A C 1
ATOM 1557 O O . LEU A 1 202 ? 2.043 -12.689 16.374 1.00 93.88 202 LEU A O 1
ATOM 1561 N N . GLN A 1 203 ? 3.011 -12.743 18.390 1.00 93.44 203 GLN A N 1
ATOM 1562 C CA . GLN A 1 203 ? 2.895 -14.199 18.573 1.00 93.44 203 GLN A CA 1
ATOM 1563 C C . GLN A 1 203 ? 1.486 -14.641 19.012 1.00 93.44 203 GLN A C 1
ATOM 1565 O O . GLN A 1 203 ? 1.200 -15.835 19.059 1.00 93.44 203 GLN A O 1
ATOM 1570 N N . GLN A 1 204 ? 0.611 -13.697 19.367 1.00 89.44 204 GLN A N 1
ATOM 1571 C CA . GLN A 1 204 ? -0.771 -13.958 19.769 1.00 89.44 204 GLN A CA 1
ATOM 1572 C C . GLN A 1 204 ? -1.731 -13.822 18.575 1.00 89.44 204 GLN A C 1
ATOM 1574 O O . GLN A 1 204 ? -1.457 -13.054 17.651 1.00 89.44 204 GLN A O 1
ATOM 1579 N N . PRO A 1 205 ? -2.892 -14.503 18.592 1.00 88.38 205 PRO A N 1
ATOM 1580 C CA . PRO A 1 205 ? -3.916 -14.304 17.575 1.00 88.38 205 PRO A CA 1
ATOM 1581 C C . PRO A 1 205 ? -4.568 -12.922 17.729 1.00 88.38 205 PRO A C 1
ATOM 1583 O O . PRO A 1 205 ? -5.167 -12.609 18.764 1.00 88.38 205 PRO A O 1
ATOM 1586 N N . TRP A 1 206 ? -4.487 -12.118 16.669 1.00 90.00 206 TRP A N 1
ATOM 1587 C CA . TRP A 1 206 ? -5.073 -10.782 16.587 1.00 90.00 206 TRP A CA 1
ATOM 1588 C C . TRP A 1 206 ? -6.042 -10.672 15.408 1.00 90.00 206 TRP A C 1
ATOM 1590 O O . TRP A 1 206 ? -5.806 -11.279 14.363 1.00 90.00 206 TRP A O 1
ATOM 1600 N N . PRO A 1 207 ? -7.101 -9.849 15.521 1.00 88.44 207 PRO A N 1
ATOM 1601 C CA . PRO A 1 207 ? -7.804 -9.353 14.347 1.00 88.44 207 PRO A CA 1
ATOM 1602 C C . PRO A 1 207 ? -6.849 -8.617 13.399 1.00 88.44 207 PRO A C 1
ATOM 1604 O O . PRO A 1 207 ? -5.889 -7.984 13.846 1.00 88.44 207 PRO A O 1
ATOM 1607 N N . ALA A 1 208 ? -7.173 -8.619 12.105 1.00 87.81 208 ALA A N 1
ATOM 1608 C CA . ALA A 1 208 ? -6.369 -7.999 11.048 1.00 87.81 208 ALA A CA 1
ATOM 1609 C C . ALA A 1 208 ? -5.921 -6.558 11.364 1.00 87.81 208 ALA A C 1
ATOM 1611 O O . ALA A 1 208 ? -4.758 -6.197 11.161 1.00 87.81 208 ALA A O 1
ATOM 1612 N N . TRP A 1 209 ? -6.829 -5.737 11.901 1.00 88.06 209 TRP A N 1
ATOM 1613 C CA . TRP A 1 209 ? -6.547 -4.339 12.233 1.00 88.06 209 TRP A CA 1
ATOM 1614 C C . TRP A 1 209 ? -5.519 -4.198 13.366 1.00 88.06 209 TRP A C 1
ATOM 1616 O O . TRP A 1 209 ? -4.645 -3.337 13.290 1.00 88.06 209 TRP A O 1
ATOM 1626 N N . ALA A 1 210 ? -5.585 -5.060 14.385 1.00 90.69 210 ALA A N 1
ATOM 1627 C CA . ALA A 1 210 ? -4.698 -5.016 15.545 1.00 90.69 210 ALA A CA 1
ATOM 1628 C C . ALA A 1 210 ? -3.296 -5.509 15.176 1.00 90.69 210 ALA A C 1
ATOM 1630 O O . ALA A 1 210 ? -2.308 -4.874 15.536 1.00 90.69 210 ALA A O 1
ATOM 1631 N N . GLU A 1 211 ? -3.203 -6.590 14.393 1.00 91.94 211 GLU A N 1
ATOM 1632 C CA . GLU A 1 211 ? -1.917 -7.073 13.880 1.00 91.94 211 GLU A CA 1
ATOM 1633 C C . GLU A 1 211 ? -1.226 -5.994 13.031 1.00 91.94 211 GLU A C 1
ATOM 1635 O O . GLU A 1 211 ? -0.048 -5.700 13.228 1.00 91.94 211 GLU A O 1
ATOM 1640 N N . THR A 1 212 ? -1.973 -5.355 12.125 1.00 91.31 212 THR A N 1
ATOM 1641 C CA . THR A 1 212 ? -1.452 -4.284 11.261 1.00 91.31 212 THR A CA 1
ATOM 1642 C C . THR A 1 212 ? -0.963 -3.086 12.076 1.00 91.31 212 THR A C 1
ATOM 1644 O O . THR A 1 212 ? 0.111 -2.551 11.802 1.00 91.31 212 THR A O 1
ATOM 1647 N N . ALA A 1 213 ? -1.704 -2.692 13.114 1.00 91.19 213 ALA A N 1
ATOM 1648 C CA . ALA A 1 213 ? -1.308 -1.597 13.990 1.00 91.19 213 ALA A CA 1
ATOM 1649 C C . ALA A 1 213 ? -0.050 -1.926 14.817 1.00 91.19 213 ALA A C 1
ATOM 1651 O O . ALA A 1 213 ? 0.853 -1.095 14.883 1.00 91.19 213 ALA A O 1
ATOM 1652 N N . LEU A 1 214 ? 0.070 -3.145 15.363 1.00 93.75 214 LEU A N 1
ATOM 1653 C CA . LEU A 1 214 ? 1.294 -3.598 16.043 1.00 93.75 214 LEU A CA 1
ATOM 1654 C C . LEU A 1 214 ? 2.503 -3.582 15.107 1.00 93.75 214 LEU A C 1
ATOM 1656 O O . LEU A 1 214 ? 3.570 -3.113 15.489 1.00 93.75 214 LEU A O 1
ATOM 1660 N N . ARG A 1 215 ? 2.350 -4.073 13.871 1.00 93.75 215 ARG A N 1
ATOM 1661 C CA . ARG A 1 215 ? 3.435 -4.064 12.879 1.00 93.75 215 ARG A CA 1
ATOM 1662 C C . ARG A 1 215 ? 3.879 -2.645 12.551 1.00 93.75 215 ARG A C 1
ATOM 1664 O O . ARG A 1 215 ? 5.079 -2.396 12.515 1.00 93.75 215 ARG A O 1
ATOM 1671 N N . LYS A 1 216 ? 2.933 -1.718 12.361 1.00 91.62 216 LYS A N 1
ATOM 1672 C CA . LYS A 1 216 ? 3.234 -0.295 12.155 1.00 91.62 216 LYS A CA 1
ATOM 1673 C C . LYS A 1 216 ? 4.052 0.275 13.316 1.00 91.62 216 LYS A C 1
ATOM 1675 O O . LYS A 1 216 ? 5.084 0.887 13.063 1.00 91.62 216 LYS A O 1
ATOM 1680 N N . GLU A 1 217 ? 3.618 0.032 14.548 1.00 91.06 217 GLU A N 1
ATOM 1681 C CA . GLU A 1 217 ? 4.309 0.500 15.752 1.00 91.06 217 GLU A CA 1
ATOM 1682 C C . GLU A 1 217 ? 5.732 -0.071 15.841 1.00 91.06 217 GLU A C 1
ATOM 1684 O O . GLU A 1 217 ? 6.705 0.665 15.972 1.00 91.06 217 GLU A O 1
ATOM 1689 N N . GLY A 1 218 ? 5.891 -1.384 15.650 1.00 92.81 218 GLY A N 1
ATOM 1690 C CA . GLY A 1 218 ? 7.211 -2.016 15.648 1.00 92.81 218 GLY A CA 1
ATOM 1691 C C . GLY A 1 218 ? 8.136 -1.488 14.547 1.00 92.81 218 GLY A C 1
ATOM 1692 O O . GLY A 1 218 ? 9.332 -1.338 14.787 1.00 92.81 218 GLY A O 1
ATOM 1693 N N . ARG A 1 219 ? 7.606 -1.166 13.355 1.00 91.88 219 ARG A N 1
ATOM 1694 C CA . ARG A 1 219 ? 8.396 -0.588 12.252 1.00 91.88 219 ARG A CA 1
ATOM 1695 C C . ARG A 1 219 ? 8.966 0.782 12.601 1.00 91.88 219 ARG A C 1
ATOM 1697 O O . ARG A 1 219 ? 10.107 1.042 12.231 1.00 91.88 219 ARG A O 1
ATOM 1704 N N . ALA A 1 220 ? 8.205 1.636 13.288 1.00 89.62 220 ALA A N 1
ATOM 1705 C CA . ALA A 1 220 ? 8.666 2.968 13.689 1.00 89.62 220 ALA A CA 1
ATOM 1706 C C . ALA A 1 220 ? 9.875 2.903 14.644 1.00 89.62 220 ALA A C 1
ATOM 1708 O O . ALA A 1 220 ? 10.726 3.788 14.639 1.00 89.62 220 ALA A O 1
ATOM 1709 N N . HIS A 1 221 ? 9.990 1.808 15.402 1.00 91.38 221 HIS A N 1
ATOM 1710 C CA . HIS A 1 221 ? 11.073 1.552 16.353 1.00 91.38 221 HIS A CA 1
ATOM 1711 C C . HIS A 1 221 ? 12.165 0.606 15.828 1.00 91.38 221 HIS A C 1
ATOM 1713 O O . HIS A 1 221 ? 13.070 0.230 16.573 1.00 91.38 221 HIS A O 1
ATOM 1719 N N . ALA A 1 222 ? 12.106 0.200 14.558 1.00 92.62 222 ALA A N 1
ATOM 1720 C CA . ALA A 1 222 ? 13.130 -0.651 13.972 1.00 92.62 222 ALA A CA 1
ATOM 1721 C C . ALA A 1 222 ? 14.426 0.141 13.727 1.00 92.62 222 ALA A C 1
ATOM 1723 O O . ALA A 1 222 ? 14.442 1.135 13.000 1.00 92.62 222 ALA A O 1
ATOM 1724 N N . SER A 1 223 ? 15.529 -0.332 14.309 1.00 91.81 223 SER A N 1
ATOM 1725 C CA . SER A 1 223 ? 16.860 0.282 14.200 1.00 91.81 223 SER A CA 1
ATOM 1726 C C . SER A 1 223 ? 17.744 -0.352 13.126 1.00 91.81 223 SER A C 1
ATOM 1728 O O . SER A 1 223 ? 18.858 0.114 12.892 1.00 91.81 223 SER A O 1
ATOM 1730 N N . THR A 1 224 ? 17.260 -1.394 12.446 1.00 93.38 224 THR A N 1
ATOM 1731 C CA . THR A 1 224 ? 17.958 -2.051 11.338 1.00 93.38 224 THR A CA 1
ATOM 1732 C C . THR A 1 224 ? 17.003 -2.347 10.185 1.00 93.38 224 THR A C 1
ATOM 1734 O O . THR A 1 224 ? 15.797 -2.525 10.387 1.00 93.38 224 THR A O 1
ATOM 1737 N N . LEU A 1 225 ? 17.552 -2.472 8.970 1.00 93.38 225 LEU A N 1
ATOM 1738 C CA . LEU A 1 225 ? 16.790 -2.924 7.802 1.00 93.38 225 LEU A CA 1
ATOM 1739 C C . LEU A 1 225 ? 16.166 -4.305 8.040 1.00 93.38 225 LEU A C 1
ATOM 1741 O O . LEU A 1 225 ? 15.020 -4.525 7.658 1.00 93.38 225 LEU A O 1
ATOM 1745 N N . HIS A 1 226 ? 16.898 -5.222 8.683 1.00 92.94 226 HIS A N 1
ATOM 1746 C CA . HIS A 1 226 ? 16.393 -6.559 8.986 1.00 92.94 226 HIS A CA 1
ATOM 1747 C C . HIS A 1 226 ? 15.169 -6.480 9.904 1.00 92.94 226 HIS A C 1
ATOM 1749 O O . HIS A 1 226 ? 14.105 -6.974 9.532 1.00 92.94 226 HIS A O 1
ATOM 1755 N N . ASP A 1 227 ? 15.266 -5.776 11.036 1.00 93.12 227 ASP A N 1
ATOM 1756 C CA . ASP A 1 227 ? 14.145 -5.629 11.966 1.00 93.12 227 ASP A CA 1
ATOM 1757 C C . ASP A 1 227 ? 12.914 -5.020 11.290 1.00 93.12 227 ASP A C 1
ATOM 1759 O O . ASP A 1 227 ? 11.804 -5.541 11.425 1.00 93.12 227 ASP A O 1
ATOM 1763 N N . TRP A 1 228 ? 13.124 -3.970 10.497 1.00 93.19 228 TRP A N 1
ATOM 1764 C CA . TRP A 1 228 ? 12.065 -3.313 9.740 1.00 93.19 228 TRP A CA 1
ATOM 1765 C C . TRP A 1 228 ? 11.442 -4.249 8.689 1.00 93.19 228 TRP A C 1
ATOM 1767 O O . TRP A 1 228 ? 10.216 -4.313 8.562 1.00 93.19 228 TRP A O 1
ATOM 1777 N N . SER A 1 229 ? 12.263 -5.052 7.999 1.00 92.06 229 SER A N 1
ATOM 1778 C CA . SER A 1 229 ? 11.821 -5.999 6.965 1.00 92.06 229 SER A CA 1
ATOM 1779 C C . SER A 1 229 ? 10.928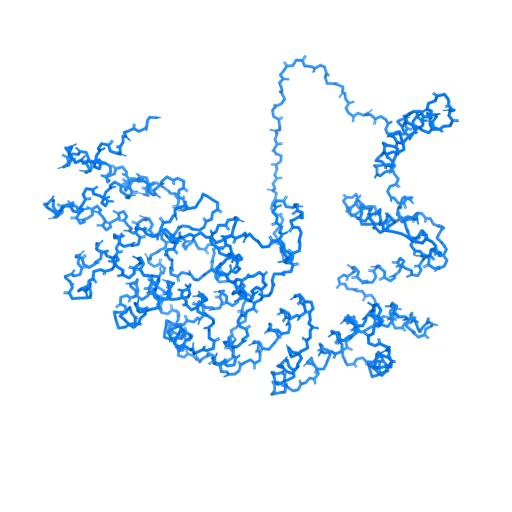 -7.127 7.495 1.00 92.06 229 SER A C 1
ATOM 1781 O O . SER A 1 229 ? 10.040 -7.604 6.789 1.00 92.06 229 SER A O 1
ATOM 1783 N N . THR A 1 230 ? 11.074 -7.507 8.768 1.00 91.69 230 THR A N 1
ATOM 1784 C CA . THR A 1 230 ? 10.199 -8.519 9.393 1.00 91.69 230 THR A CA 1
ATOM 1785 C C . THR A 1 230 ? 8.760 -8.026 9.610 1.00 91.69 230 THR A C 1
ATOM 1787 O O . THR A 1 230 ? 7.856 -8.809 9.921 1.00 91.69 230 THR A O 1
ATOM 1790 N N . LEU A 1 231 ? 8.518 -6.723 9.433 1.00 92.88 231 LEU A N 1
ATOM 1791 C CA . LEU A 1 231 ? 7.260 -6.060 9.761 1.00 92.88 231 LEU A CA 1
ATOM 1792 C C . LEU A 1 231 ? 6.594 -5.364 8.561 1.00 92.88 231 LEU A C 1
ATOM 1794 O O . LEU A 1 231 ? 5.645 -4.617 8.769 1.00 92.88 231 LEU A O 1
ATOM 1798 N N . LEU A 1 232 ? 7.023 -5.614 7.319 1.00 90.31 232 LEU A N 1
ATOM 1799 C CA . LEU A 1 232 ? 6.515 -4.935 6.103 1.00 90.31 232 LEU A CA 1
ATOM 1800 C C . LEU A 1 232 ? 5.036 -5.182 5.799 1.00 90.31 232 LEU A C 1
ATOM 1802 O O . LEU A 1 232 ? 4.389 -4.379 5.127 1.00 90.31 232 LEU A O 1
ATOM 1806 N N . GLY A 1 233 ? 4.538 -6.324 6.262 1.00 88.25 233 GLY A N 1
ATOM 1807 C CA . GLY A 1 233 ? 3.204 -6.811 5.970 1.00 88.25 233 GLY A CA 1
ATOM 1808 C C . GLY A 1 233 ? 2.091 -6.029 6.664 1.00 88.25 233 GLY A C 1
ATOM 1809 O O . GLY A 1 233 ? 2.214 -5.677 7.837 1.00 88.25 233 GLY A O 1
ATOM 1810 N N . SER A 1 234 ? 0.965 -5.857 5.985 1.00 88.25 234 SER A N 1
ATOM 1811 C CA . SER A 1 234 ? -0.327 -5.513 6.573 1.00 88.25 234 SER A CA 1
ATOM 1812 C C . SER A 1 234 ? -1.363 -6.586 6.242 1.00 88.25 234 SER A C 1
ATOM 1814 O O . SER A 1 234 ? -1.267 -7.302 5.240 1.00 88.25 234 SER A O 1
ATOM 1816 N N . ARG A 1 235 ? -2.357 -6.720 7.121 1.00 86.31 235 ARG A N 1
ATOM 1817 C CA . ARG A 1 235 ? -3.545 -7.536 6.869 1.00 86.31 235 ARG A CA 1
ATOM 1818 C C . ARG A 1 235 ? -4.609 -6.664 6.222 1.00 86.31 235 ARG A C 1
ATOM 1820 O O . ARG A 1 235 ? -4.781 -5.503 6.597 1.00 86.31 235 ARG A O 1
ATOM 1827 N N . ILE A 1 236 ? -5.376 -7.244 5.310 1.00 80.12 236 ILE A N 1
ATOM 1828 C CA . ILE A 1 236 ? -6.578 -6.588 4.803 1.00 80.12 236 ILE A CA 1
ATOM 1829 C C . ILE A 1 236 ? -7.600 -6.550 5.931 1.00 80.12 236 ILE A C 1
ATOM 1831 O O . ILE A 1 236 ? -7.925 -7.572 6.526 1.00 80.12 236 ILE A O 1
ATOM 1835 N N . VAL A 1 237 ? -8.082 -5.352 6.243 1.00 76.12 237 VAL A N 1
ATOM 1836 C CA . VAL A 1 237 ? -9.140 -5.158 7.241 1.00 76.12 237 VAL A CA 1
ATOM 1837 C C . VAL A 1 237 ? -10.512 -5.143 6.571 1.00 76.12 237 VAL A C 1
ATOM 1839 O O . VAL A 1 237 ? -11.486 -5.582 7.175 1.00 76.12 237 VAL A O 1
ATOM 1842 N N . ARG A 1 238 ? -10.587 -4.622 5.340 1.00 71.25 238 ARG A N 1
ATOM 1843 C CA . ARG A 1 238 ? -11.825 -4.412 4.586 1.00 71.25 238 ARG A CA 1
ATOM 1844 C C . ARG A 1 238 ? -11.514 -4.122 3.121 1.00 71.25 238 ARG A C 1
ATOM 1846 O O . ARG A 1 238 ? -10.527 -3.431 2.854 1.00 71.25 238 ARG A O 1
ATOM 1853 N N . LEU A 1 239 ? -12.379 -4.569 2.213 1.00 67.62 239 LEU A N 1
ATOM 1854 C CA . LEU A 1 239 ? -12.405 -4.104 0.827 1.00 67.62 239 LEU A CA 1
ATOM 1855 C C . LEU A 1 239 ? -13.591 -3.153 0.647 1.00 67.62 239 LEU A C 1
ATOM 1857 O O . LEU A 1 239 ? -14.698 -3.414 1.110 1.00 67.62 239 LEU A O 1
ATOM 1861 N N . SER A 1 240 ? -13.362 -2.008 0.009 1.00 56.62 240 SER A N 1
ATOM 1862 C CA . SER A 1 240 ? -14.450 -1.101 -0.357 1.00 56.62 240 SER A CA 1
ATOM 1863 C C . SER A 1 240 ? -14.301 -0.693 -1.807 1.00 56.62 240 SER A C 1
ATOM 1865 O O . SER A 1 240 ? -13.243 -0.191 -2.189 1.00 56.62 240 SER A O 1
ATOM 1867 N N . GLU A 1 241 ? -15.371 -0.820 -2.580 1.00 53.19 241 GLU A N 1
ATOM 1868 C CA . GLU A 1 241 ? -15.442 -0.291 -3.937 1.00 53.19 241 GLU A CA 1
ATOM 1869 C C . GLU A 1 241 ? -16.615 0.690 -4.003 1.00 53.19 241 GLU A C 1
ATOM 1871 O O . GLU A 1 241 ? -17.701 0.396 -3.508 1.00 53.19 241 GLU A O 1
ATOM 1876 N N . TYR A 1 242 ? -16.396 1.892 -4.545 1.00 45.94 242 TYR A N 1
ATOM 1877 C CA . TYR A 1 242 ? -17.445 2.904 -4.760 1.00 45.94 242 TYR A CA 1
ATOM 1878 C C . TYR A 1 242 ? -18.395 3.158 -3.564 1.00 45.94 242 TYR A C 1
ATOM 1880 O O . TYR A 1 242 ? -19.577 3.440 -3.739 1.00 45.94 242 TYR A O 1
ATOM 1888 N N . GLY A 1 243 ? -17.889 3.084 -2.327 1.00 43.53 243 GLY A N 1
ATOM 1889 C CA . GLY A 1 243 ? -18.686 3.327 -1.117 1.00 43.53 243 GLY A CA 1
ATOM 1890 C C . GLY A 1 243 ? -19.653 2.198 -0.725 1.00 43.53 243 GLY A C 1
ATOM 1891 O O . GLY A 1 243 ? -20.403 2.377 0.240 1.00 43.53 243 GLY A O 1
ATOM 1892 N N . GLY A 1 244 ? -19.617 1.062 -1.430 1.00 42.78 244 GLY A N 1
ATOM 1893 C CA . GLY A 1 244 ? -20.247 -0.202 -1.054 1.00 42.78 244 GLY A CA 1
ATOM 1894 C C . GLY A 1 244 ? -19.277 -1.120 -0.303 1.00 42.78 244 GLY A C 1
ATOM 1895 O O . GLY A 1 244 ? -18.069 -1.115 -0.554 1.00 42.78 244 GLY A O 1
ATOM 1896 N N . ASP A 1 245 ? -19.816 -1.873 0.655 1.00 48.03 245 ASP A N 1
ATOM 1897 C CA . ASP A 1 245 ? -19.075 -2.865 1.432 1.00 48.03 245 ASP A CA 1
ATOM 1898 C C . ASP A 1 245 ? -18.888 -4.150 0.625 1.00 48.03 245 ASP A C 1
ATOM 1900 O O . ASP A 1 245 ? -19.843 -4.904 0.446 1.00 48.03 245 ASP A O 1
ATOM 1904 N N . TRP A 1 246 ? -17.662 -4.425 0.178 1.00 48.31 246 TRP A N 1
ATOM 1905 C CA . TRP A 1 246 ? -17.272 -5.764 -0.262 1.00 48.31 246 TRP A CA 1
ATOM 1906 C C . TRP A 1 246 ? -16.621 -6.474 0.924 1.00 48.31 246 TRP A C 1
ATOM 1908 O O . TRP A 1 246 ? -15.405 -6.553 1.016 1.00 48.31 246 TRP A O 1
ATOM 1918 N N . GLY A 1 247 ? -17.455 -6.915 1.865 1.00 51.94 247 GLY A N 1
ATOM 1919 C CA . GLY A 1 247 ? -17.109 -7.880 2.909 1.00 51.94 247 GLY A CA 1
ATOM 1920 C C . GLY A 1 247 ? -15.749 -7.746 3.630 1.00 51.94 247 GLY A C 1
ATOM 1921 O O . GLY A 1 247 ? -15.177 -6.664 3.798 1.00 51.94 247 GLY A O 1
ATOM 1922 N N . GLY A 1 248 ? -15.306 -8.859 4.211 1.00 52.34 248 GLY A N 1
ATOM 1923 C CA . GLY A 1 248 ? -14.160 -8.950 5.116 1.00 52.34 248 GLY A CA 1
ATOM 1924 C C . GLY A 1 248 ? -12.870 -9.401 4.428 1.00 52.34 248 GLY A C 1
ATOM 1925 O O . GLY A 1 248 ? -12.786 -9.528 3.214 1.00 52.34 248 GLY A O 1
ATOM 1926 N N . ALA A 1 249 ? -11.832 -9.681 5.222 1.00 52.62 249 ALA A N 1
ATOM 1927 C CA . ALA A 1 249 ? -10.543 -10.185 4.729 1.00 52.62 249 ALA A CA 1
ATOM 1928 C C . ALA A 1 249 ? -10.639 -11.524 3.962 1.00 52.62 249 ALA A C 1
ATOM 1930 O O . ALA A 1 249 ? -9.731 -11.847 3.198 1.00 52.62 249 ALA A O 1
ATOM 1931 N N . ASP A 1 250 ? -11.724 -12.281 4.163 1.00 56.22 250 ASP A N 1
ATOM 1932 C CA . ASP A 1 250 ? -12.003 -13.546 3.474 1.00 56.22 250 ASP A CA 1
ATOM 1933 C C . ASP A 1 250 ? -12.434 -13.353 2.006 1.00 56.22 250 ASP A C 1
ATOM 1935 O O . ASP A 1 250 ? -12.429 -14.315 1.239 1.00 56.22 250 ASP A O 1
ATOM 1939 N N . ASP A 1 251 ? -12.733 -12.116 1.593 1.00 65.12 251 ASP A N 1
ATOM 1940 C CA . ASP A 1 251 ? -13.235 -11.765 0.257 1.00 65.12 251 ASP A CA 1
ATOM 1941 C C . ASP A 1 251 ? -12.128 -11.292 -0.698 1.00 65.12 251 ASP A C 1
ATOM 1943 O O . ASP A 1 251 ? -12.370 -10.553 -1.655 1.00 65.12 251 ASP A O 1
ATOM 1947 N N . LEU A 1 252 ? -10.881 -11.705 -0.444 1.00 75.62 252 LEU A N 1
ATOM 1948 C CA . LEU A 1 252 ? -9.777 -11.449 -1.362 1.00 75.62 252 LEU A CA 1
ATOM 1949 C C . LEU A 1 252 ? -10.123 -11.949 -2.773 1.00 75.62 252 LEU A C 1
ATOM 1951 O O . LEU A 1 252 ? -10.534 -13.105 -2.912 1.00 75.62 252 LEU A O 1
ATOM 1955 N N . PRO A 1 253 ? -9.882 -11.149 -3.830 1.00 79.94 253 PRO A N 1
ATOM 1956 C CA . PRO A 1 253 ? -10.078 -11.632 -5.185 1.00 79.94 253 PRO A CA 1
ATOM 1957 C C . PRO A 1 253 ? -9.281 -12.913 -5.437 1.00 79.94 253 PRO A C 1
ATOM 1959 O O . PRO A 1 253 ? -8.122 -13.031 -5.028 1.00 79.94 253 PRO A O 1
ATOM 1962 N N . GLU A 1 254 ? -9.889 -13.877 -6.131 1.00 82.75 254 GLU A N 1
ATOM 1963 C CA . GLU A 1 254 ? -9.323 -15.221 -6.319 1.00 82.75 254 GLU A CA 1
ATOM 1964 C C . GLU A 1 254 ? -7.921 -15.187 -6.954 1.00 82.75 254 GLU A C 1
ATOM 1966 O O . GLU A 1 254 ? -7.057 -16.000 -6.627 1.00 82.75 254 GLU A O 1
ATOM 1971 N N . THR A 1 255 ? -7.657 -14.227 -7.843 1.00 84.25 255 THR A N 1
ATOM 1972 C CA . THR A 1 255 ? -6.339 -14.018 -8.463 1.00 84.25 255 THR A CA 1
ATOM 1973 C C . THR A 1 255 ? -5.277 -13.633 -7.430 1.00 84.25 255 THR A C 1
ATOM 1975 O O . THR A 1 255 ? -4.190 -14.216 -7.412 1.00 84.25 255 THR A O 1
ATOM 1978 N N . THR A 1 256 ? -5.600 -12.709 -6.522 1.00 84.25 256 THR A N 1
ATOM 1979 C CA . THR A 1 256 ? -4.741 -12.307 -5.400 1.00 84.25 256 THR A CA 1
ATOM 1980 C C . THR A 1 256 ? -4.574 -13.457 -4.410 1.00 84.25 256 THR A C 1
ATOM 1982 O O . THR A 1 256 ? -3.445 -13.773 -4.027 1.00 84.25 256 THR A O 1
ATOM 1985 N N . ALA A 1 257 ? -5.663 -14.142 -4.049 1.00 85.56 257 ALA A N 1
ATOM 1986 C CA . ALA A 1 257 ? -5.629 -15.273 -3.127 1.00 85.56 257 ALA A CA 1
ATOM 1987 C C . ALA A 1 257 ? -4.768 -16.435 -3.654 1.00 85.56 257 ALA A C 1
ATOM 1989 O O . ALA A 1 257 ? -4.023 -17.046 -2.890 1.00 85.56 257 ALA A O 1
ATOM 1990 N N . LYS A 1 258 ? -4.798 -16.715 -4.964 1.00 87.25 258 LYS A N 1
ATOM 1991 C CA . LYS A 1 258 ? -3.927 -17.720 -5.598 1.00 87.25 258 LYS A CA 1
ATOM 1992 C C . LYS A 1 258 ? -2.446 -17.358 -5.528 1.00 87.25 258 LYS A C 1
ATOM 1994 O O . LYS A 1 258 ? -1.619 -18.252 -5.373 1.00 87.25 258 LYS A O 1
ATOM 1999 N N . ARG A 1 259 ? -2.097 -16.074 -5.660 1.00 85.31 259 ARG A N 1
ATOM 2000 C CA . ARG A 1 259 ? -0.695 -15.626 -5.663 1.00 85.31 259 ARG A CA 1
ATOM 2001 C C . ARG A 1 259 ? -0.100 -15.520 -4.263 1.00 85.31 259 ARG A C 1
ATOM 2003 O O . ARG A 1 259 ? 1.032 -15.951 -4.060 1.00 85.31 259 ARG A O 1
ATOM 2010 N N . TYR A 1 260 ? -0.834 -14.927 -3.325 1.00 84.69 260 TYR A N 1
ATOM 2011 C CA . TYR A 1 260 ? -0.313 -14.604 -1.992 1.00 84.69 260 TYR A CA 1
ATOM 2012 C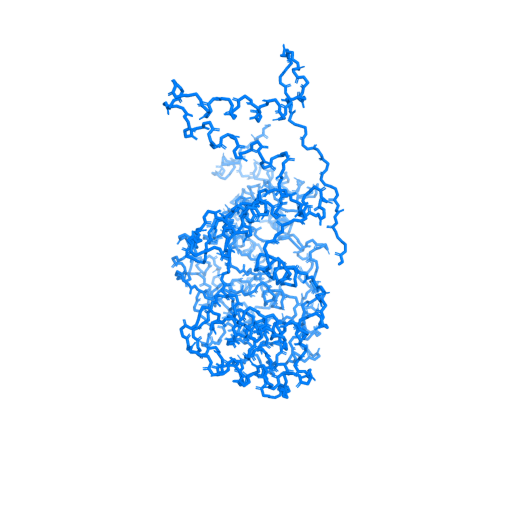 C . TYR A 1 260 ? -0.849 -15.528 -0.885 1.00 84.69 260 TYR A C 1
ATOM 2014 O O . TYR A 1 260 ? -0.297 -15.550 0.214 1.00 84.69 260 TYR A O 1
ATOM 2022 N N . GLY A 1 261 ? -1.889 -16.315 -1.165 1.00 85.81 261 GLY A N 1
ATOM 2023 C CA . GLY A 1 261 ? -2.654 -17.083 -0.182 1.00 85.81 261 GLY A CA 1
ATOM 2024 C C . GLY A 1 261 ? -3.947 -16.368 0.230 1.00 85.81 261 GLY A C 1
ATOM 2025 O O . GLY A 1 261 ? -4.125 -15.184 -0.036 1.00 85.81 261 GLY A O 1
ATOM 2026 N N . ARG A 1 262 ? -4.857 -17.087 0.904 1.00 81.31 262 ARG A N 1
ATOM 2027 C CA . ARG A 1 262 ? -6.181 -16.565 1.319 1.00 81.31 262 ARG A CA 1
ATOM 2028 C C . ARG A 1 262 ? -6.144 -15.537 2.446 1.00 81.31 262 ARG A C 1
ATOM 2030 O O . ARG A 1 262 ? -7.069 -14.758 2.586 1.00 81.31 262 ARG A O 1
ATOM 2037 N N . ASN A 1 263 ? -5.092 -15.543 3.255 1.00 80.19 263 ASN A N 1
ATOM 2038 C CA . ASN A 1 263 ? -4.897 -14.549 4.305 1.00 80.19 263 ASN A CA 1
ATOM 2039 C C . ASN A 1 263 ? -3.421 -14.123 4.312 1.00 80.19 263 ASN A C 1
ATOM 2041 O O . ASN A 1 263 ? -2.656 -14.557 5.182 1.00 80.19 263 ASN A O 1
ATOM 2045 N N . PRO A 1 264 ? -2.985 -13.365 3.294 1.00 84.88 264 PRO A N 1
ATOM 2046 C CA . PRO A 1 264 ? -1.606 -12.950 3.146 1.00 84.88 264 PRO A CA 1
ATOM 2047 C C . PRO A 1 264 ? -1.289 -11.739 4.020 1.00 84.88 264 PRO A C 1
ATOM 2049 O O . PRO A 1 264 ? -2.158 -10.949 4.389 1.00 84.88 264 PRO A O 1
ATOM 2052 N N . LEU A 1 265 ? -0.001 -11.571 4.299 1.00 87.62 265 LEU A N 1
ATOM 2053 C CA . LEU A 1 265 ? 0.558 -10.276 4.659 1.00 87.62 265 LEU A CA 1
ATOM 2054 C C . LEU A 1 265 ? 0.977 -9.590 3.361 1.00 87.62 265 LEU A C 1
ATOM 2056 O O . LEU A 1 265 ? 1.916 -10.038 2.704 1.00 87.62 265 LEU A O 1
ATOM 2060 N N . LEU A 1 266 ? 0.256 -8.540 2.981 1.00 88.31 266 LEU A N 1
ATOM 2061 C CA . LEU A 1 266 ? 0.540 -7.758 1.778 1.00 88.31 266 LEU A CA 1
ATOM 2062 C C . LEU A 1 266 ? 1.437 -6.580 2.124 1.00 88.31 266 LEU A C 1
ATOM 2064 O O . LEU A 1 266 ? 1.523 -6.186 3.284 1.00 88.31 266 LEU A O 1
ATOM 2068 N N . LEU A 1 267 ? 2.110 -6.006 1.132 1.00 89.31 267 LEU A N 1
ATOM 2069 C CA . LEU A 1 267 ? 2.954 -4.844 1.374 1.00 89.31 267 LEU A CA 1
ATOM 2070 C C . LEU A 1 267 ? 2.094 -3.660 1.840 1.00 89.31 267 LEU A C 1
ATOM 2072 O O . LEU A 1 267 ? 1.168 -3.237 1.142 1.00 89.31 267 LEU A O 1
ATOM 2076 N N . ASP A 1 268 ? 2.391 -3.139 3.030 1.00 88.25 268 ASP A N 1
ATOM 2077 C CA . ASP A 1 268 ? 1.668 -2.007 3.607 1.00 88.25 268 ASP A CA 1
ATOM 2078 C C . ASP A 1 268 ? 1.829 -0.755 2.712 1.00 88.25 268 ASP A C 1
ATOM 2080 O O . ASP A 1 268 ? 2.938 -0.476 2.239 1.00 88.25 268 ASP A O 1
ATOM 2084 N N . PRO A 1 269 ? 0.763 0.025 2.447 1.00 85.50 269 PRO A N 1
ATOM 2085 C CA . PRO A 1 269 ? 0.867 1.236 1.633 1.00 85.50 269 PRO A CA 1
ATOM 2086 C C . PRO A 1 269 ? 1.900 2.250 2.148 1.00 85.50 269 PRO A C 1
ATOM 2088 O O . PRO A 1 269 ? 2.626 2.831 1.346 1.00 85.50 269 PRO A O 1
ATOM 2091 N N . VAL A 1 270 ? 2.043 2.417 3.468 1.00 85.81 270 VAL A N 1
ATOM 2092 C CA . VAL A 1 270 ? 3.055 3.316 4.056 1.00 85.81 270 VAL A CA 1
ATOM 2093 C C . VAL A 1 270 ? 4.462 2.774 3.812 1.00 85.81 270 VAL A C 1
ATOM 2095 O O . VAL A 1 270 ? 5.374 3.530 3.489 1.00 85.81 270 VAL A O 1
ATOM 2098 N N . VAL A 1 271 ? 4.638 1.455 3.911 1.00 90.69 271 VAL A N 1
ATOM 2099 C CA . VAL A 1 271 ? 5.911 0.793 3.587 1.00 90.69 271 VAL A CA 1
ATOM 2100 C C . VAL A 1 271 ? 6.247 0.978 2.110 1.00 90.69 271 VAL A C 1
ATOM 2102 O O . VAL A 1 271 ? 7.388 1.270 1.766 1.00 90.69 271 VAL A O 1
ATOM 2105 N N . THR A 1 272 ? 5.251 0.864 1.236 1.00 90.56 272 THR A N 1
ATOM 2106 C CA . THR A 1 272 ? 5.403 1.096 -0.203 1.00 90.56 272 THR A CA 1
ATOM 2107 C C . THR A 1 272 ? 5.844 2.533 -0.486 1.00 90.56 272 THR A C 1
ATOM 2109 O O . THR A 1 272 ? 6.749 2.754 -1.288 1.00 90.56 272 THR A O 1
ATOM 2112 N N . GLU A 1 273 ? 5.262 3.520 0.203 1.00 89.00 273 GLU A N 1
ATOM 2113 C CA . GLU A 1 273 ? 5.700 4.918 0.120 1.00 89.00 273 GLU A CA 1
ATOM 2114 C C . GLU A 1 273 ? 7.145 5.100 0.606 1.00 89.00 273 GLU A C 1
ATOM 2116 O O . GLU A 1 273 ? 7.930 5.774 -0.063 1.00 89.00 273 GLU A O 1
ATOM 2121 N N . GLN A 1 274 ? 7.524 4.483 1.729 1.00 90.88 274 GLN A N 1
ATOM 2122 C CA . GLN A 1 274 ? 8.896 4.527 2.245 1.00 90.88 274 GLN A CA 1
ATOM 2123 C C . GLN A 1 274 ? 9.888 3.924 1.242 1.00 90.88 274 GLN A C 1
ATOM 2125 O O . GLN A 1 274 ? 10.862 4.582 0.878 1.00 90.88 274 GLN A O 1
ATOM 2130 N N . LEU A 1 275 ? 9.612 2.722 0.728 1.00 92.81 275 LEU A N 1
ATOM 2131 C CA . LEU A 1 275 ? 10.440 2.070 -0.289 1.00 92.81 275 LEU A CA 1
ATOM 2132 C C . LEU A 1 275 ? 10.590 2.960 -1.519 1.00 92.81 275 LEU A C 1
ATOM 2134 O O . LEU A 1 275 ? 11.706 3.250 -1.950 1.00 92.81 275 LEU A O 1
ATOM 2138 N N . ASN A 1 276 ? 9.467 3.438 -2.058 1.00 92.19 276 ASN A N 1
ATOM 2139 C CA . ASN A 1 276 ? 9.467 4.264 -3.252 1.00 92.19 276 ASN A CA 1
ATOM 2140 C C . ASN A 1 276 ? 10.293 5.525 -3.035 1.00 92.19 276 ASN A C 1
ATOM 2142 O O . ASN A 1 276 ? 11.224 5.742 -3.806 1.00 92.19 276 ASN A O 1
ATOM 2146 N N . PHE A 1 277 ? 9.994 6.320 -2.006 1.00 90.12 277 PHE A N 1
ATOM 2147 C CA . PHE A 1 277 ? 10.454 7.708 -1.882 1.00 90.12 277 PHE A CA 1
ATOM 2148 C C . PHE A 1 277 ? 11.643 7.938 -0.944 1.00 90.12 277 PHE A C 1
ATOM 2150 O O . PHE A 1 277 ? 12.185 9.042 -0.931 1.00 90.12 277 PHE A O 1
ATOM 2157 N N . GLN A 1 278 ? 12.036 6.945 -0.148 1.00 91.00 278 GLN A N 1
ATOM 2158 C CA . GLN A 1 278 ? 13.047 7.118 0.901 1.00 91.00 278 GLN A CA 1
ATOM 2159 C C . GLN A 1 278 ? 14.192 6.105 0.814 1.00 91.00 278 GLN A C 1
ATOM 2161 O O . GLN A 1 278 ? 15.259 6.372 1.360 1.00 91.00 278 GLN A O 1
ATOM 2166 N N . PHE A 1 279 ? 14.006 4.977 0.120 1.00 94.75 279 PHE A N 1
ATOM 2167 C CA . PHE A 1 279 ? 15.033 3.942 0.030 1.00 94.75 279 PHE A CA 1
ATOM 2168 C C . PHE A 1 279 ? 15.838 4.083 -1.269 1.00 94.75 279 PHE A C 1
ATOM 2170 O O . PHE A 1 279 ? 15.251 4.014 -2.357 1.00 94.75 279 PHE A O 1
ATOM 2177 N N . PRO A 1 280 ? 17.175 4.208 -1.185 1.00 96.62 280 PRO A N 1
ATOM 2178 C CA . PRO A 1 280 ? 18.042 4.079 -2.349 1.00 96.62 280 PRO A CA 1
ATOM 2179 C C . PRO A 1 280 ? 18.047 2.635 -2.866 1.00 96.62 280 PRO A C 1
ATOM 2181 O O . PRO A 1 280 ? 17.821 1.687 -2.108 1.00 96.62 280 PRO A O 1
ATOM 2184 N N . LEU A 1 281 ? 18.358 2.449 -4.151 1.00 97.75 281 LEU A N 1
ATOM 2185 C CA . LEU A 1 281 ? 18.294 1.158 -4.846 1.00 97.75 281 LEU A CA 1
ATOM 2186 C C . LEU A 1 281 ? 19.065 0.038 -4.130 1.00 97.75 281 LEU A C 1
ATOM 2188 O O . LEU A 1 281 ? 18.603 -1.099 -4.096 1.00 97.75 281 LEU A O 1
ATOM 2192 N N . HIS A 1 282 ? 20.203 0.343 -3.509 1.00 97.06 282 HIS A N 1
ATOM 2193 C CA . HIS A 1 282 ? 20.996 -0.676 -2.823 1.00 97.06 282 HIS A CA 1
ATOM 2194 C C . HIS A 1 282 ? 20.271 -1.290 -1.604 1.00 97.06 282 HIS A C 1
ATOM 2196 O O . HIS A 1 282 ? 20.472 -2.467 -1.307 1.00 97.06 282 HIS A O 1
ATOM 2202 N N . LEU A 1 283 ? 19.386 -0.544 -0.924 1.00 96.94 283 LEU A N 1
ATOM 2203 C CA . LEU A 1 283 ? 18.565 -1.092 0.165 1.00 96.94 283 LEU A CA 1
ATOM 2204 C C . LEU A 1 283 ? 17.408 -1.946 -0.364 1.00 96.94 283 LEU A C 1
ATOM 2206 O O . LEU A 1 283 ? 17.020 -2.912 0.292 1.00 96.94 283 LEU A O 1
ATOM 2210 N N . TRP A 1 284 ? 16.895 -1.649 -1.563 1.00 97.06 284 TRP A N 1
ATOM 2211 C CA . TRP A 1 284 ? 15.962 -2.548 -2.248 1.00 97.06 284 TRP A CA 1
ATOM 2212 C C . TRP A 1 284 ? 16.630 -3.887 -2.561 1.00 97.06 284 TRP A C 1
ATOM 2214 O O . TRP A 1 284 ? 16.050 -4.934 -2.291 1.00 97.06 284 TRP A O 1
ATOM 2224 N N . GLU A 1 285 ? 17.861 -3.867 -3.081 1.00 97.25 285 GLU A N 1
ATOM 2225 C CA . GLU A 1 285 ? 18.638 -5.085 -3.346 1.00 97.25 285 GLU A CA 1
ATOM 2226 C C . GLU A 1 285 ? 18.882 -5.896 -2.069 1.00 97.25 285 GLU A C 1
ATOM 2228 O O . GLU A 1 285 ? 18.671 -7.109 -2.066 1.00 97.25 285 GLU A O 1
ATOM 2233 N N . ALA A 1 286 ? 19.272 -5.230 -0.977 1.00 96.00 286 ALA A N 1
ATOM 2234 C CA . ALA A 1 286 ? 19.462 -5.876 0.319 1.00 96.00 286 ALA A CA 1
ATOM 2235 C C . ALA A 1 286 ? 18.166 -6.530 0.830 1.00 96.00 286 ALA A C 1
ATOM 2237 O O . ALA A 1 286 ? 18.193 -7.659 1.318 1.00 96.00 286 ALA A O 1
ATOM 2238 N N . LEU A 1 287 ? 17.022 -5.857 0.666 1.00 95.50 287 LEU A N 1
ATOM 2239 C CA . LEU A 1 287 ? 15.719 -6.393 1.050 1.00 95.50 287 LEU A CA 1
ATOM 2240 C C . LEU A 1 287 ? 15.311 -7.603 0.192 1.00 95.50 287 LEU A C 1
ATOM 2242 O O . LEU A 1 287 ? 14.863 -8.613 0.727 1.00 95.50 287 LEU A O 1
ATOM 2246 N N . ILE A 1 288 ? 15.492 -7.527 -1.127 1.00 96.62 288 ILE A N 1
ATOM 2247 C CA . ILE A 1 288 ? 15.164 -8.614 -2.066 1.00 96.62 288 ILE A CA 1
ATOM 2248 C C . ILE A 1 288 ? 16.044 -9.844 -1.815 1.00 96.62 288 ILE A C 1
ATOM 2250 O O . ILE A 1 288 ? 15.558 -10.974 -1.887 1.00 96.62 288 ILE A O 1
ATOM 2254 N N . GLY A 1 289 ? 17.317 -9.631 -1.474 1.00 94.88 289 GLY A N 1
ATOM 2255 C CA . GLY A 1 289 ? 18.247 -10.693 -1.096 1.00 94.88 289 GLY A CA 1
ATOM 2256 C C . GLY A 1 289 ? 17.969 -11.322 0.273 1.00 94.88 289 GLY A C 1
ATOM 2257 O O . GLY A 1 289 ? 18.562 -12.353 0.588 1.00 94.88 289 GLY A O 1
ATOM 2258 N N . SER A 1 290 ? 17.076 -10.744 1.086 1.00 92.50 290 SER A N 1
ATOM 2259 C CA . SER A 1 290 ? 16.759 -11.272 2.413 1.00 92.50 290 SER A CA 1
ATOM 2260 C C . SER A 1 290 ? 15.980 -12.594 2.327 1.00 92.50 290 SER A C 1
ATOM 2262 O O . SER A 1 290 ? 14.981 -12.678 1.594 1.00 92.50 290 SER A O 1
ATOM 2264 N N . PRO A 1 291 ? 16.364 -13.627 3.104 1.00 89.06 291 PRO A N 1
ATOM 2265 C CA . PRO A 1 291 ? 15.607 -14.873 3.186 1.00 89.06 291 PRO A CA 1
ATOM 2266 C C . PRO A 1 291 ? 14.226 -14.682 3.831 1.00 89.06 291 PRO A C 1
ATOM 2268 O O . PRO A 1 291 ? 13.322 -15.459 3.532 1.00 89.06 291 PRO A O 1
ATOM 2271 N N . ASP A 1 292 ? 14.045 -13.635 4.643 1.00 85.69 292 ASP A N 1
ATOM 2272 C CA . ASP A 1 292 ? 12.811 -13.380 5.400 1.00 85.69 292 ASP A CA 1
ATOM 2273 C C . ASP A 1 292 ? 11.677 -12.814 4.540 1.00 85.69 292 ASP A C 1
ATOM 2275 O O . ASP A 1 292 ? 10.513 -12.831 4.944 1.00 85.69 292 ASP A O 1
ATOM 2279 N N . LEU A 1 293 ? 12.001 -12.301 3.350 1.00 89.31 293 LEU A N 1
ATOM 2280 C CA . LEU A 1 293 ? 11.009 -11.748 2.442 1.00 89.31 293 LEU A CA 1
ATOM 2281 C C . LEU A 1 293 ? 10.240 -12.885 1.741 1.00 89.31 293 LEU A C 1
ATOM 2283 O O . LEU A 1 293 ? 10.861 -13.684 1.029 1.00 89.31 293 LEU A O 1
ATOM 2287 N N . PRO A 1 294 ? 8.900 -12.956 1.875 1.00 87.75 294 PRO A N 1
ATOM 2288 C CA . PRO A 1 294 ? 8.102 -13.976 1.205 1.00 87.75 294 PRO A CA 1
ATOM 2289 C C . PRO A 1 294 ? 8.338 -13.983 -0.315 1.00 87.75 294 PRO A C 1
ATOM 2291 O O . PRO A 1 294 ? 8.399 -12.906 -0.914 1.00 87.75 294 PRO A O 1
ATOM 2294 N N . PRO A 1 295 ? 8.409 -15.156 -0.977 1.00 88.69 295 PRO A N 1
ATOM 2295 C CA . PRO A 1 295 ? 8.780 -15.246 -2.393 1.00 88.69 295 PRO A CA 1
ATOM 2296 C C . PRO A 1 295 ? 7.940 -14.379 -3.341 1.00 88.69 295 PRO A C 1
ATOM 2298 O O . PRO A 1 295 ? 8.489 -13.778 -4.262 1.00 88.69 295 PRO A O 1
ATOM 2301 N N . ALA A 1 296 ? 6.627 -14.276 -3.104 1.00 85.62 296 ALA A N 1
ATOM 2302 C CA . ALA A 1 296 ? 5.742 -13.446 -3.921 1.00 85.62 296 ALA A CA 1
ATOM 2303 C C . ALA A 1 296 ? 6.088 -11.949 -3.802 1.00 85.62 296 ALA A C 1
ATOM 2305 O O . ALA A 1 296 ? 6.271 -11.286 -4.819 1.00 85.62 296 ALA A O 1
ATOM 2306 N N . LEU A 1 297 ? 6.284 -11.451 -2.573 1.00 89.00 297 LEU A N 1
ATOM 2307 C CA . LEU A 1 297 ? 6.693 -10.063 -2.326 1.00 89.00 297 LEU A CA 1
ATOM 2308 C C . LEU A 1 297 ? 8.109 -9.785 -2.841 1.00 89.00 297 LEU A C 1
ATOM 2310 O O . LEU A 1 297 ? 8.372 -8.708 -3.366 1.00 89.00 297 LEU A O 1
ATOM 2314 N N . ARG A 1 298 ? 9.018 -10.764 -2.732 1.00 93.31 298 ARG A N 1
ATOM 2315 C CA . ARG A 1 298 ? 10.372 -10.673 -3.295 1.00 93.31 298 ARG A CA 1
ATOM 2316 C C . ARG A 1 298 ? 10.334 -10.430 -4.794 1.00 93.31 298 ARG A C 1
ATOM 2318 O O . ARG A 1 298 ? 11.036 -9.548 -5.277 1.00 93.31 298 ARG A O 1
ATOM 2325 N N . MET A 1 299 ? 9.517 -11.194 -5.508 1.00 91.81 299 MET A N 1
ATOM 2326 C CA . MET A 1 299 ? 9.372 -11.045 -6.949 1.00 91.81 299 MET A CA 1
ATOM 2327 C C . MET A 1 299 ? 8.764 -9.684 -7.315 1.00 91.81 299 MET A C 1
ATOM 2329 O O . MET A 1 299 ? 9.322 -9.000 -8.168 1.00 91.81 299 MET A O 1
ATOM 2333 N N . ASP A 1 300 ? 7.696 -9.253 -6.635 1.00 90.19 300 ASP A N 1
ATOM 2334 C CA . ASP A 1 300 ? 7.057 -7.956 -6.909 1.00 90.19 300 ASP A CA 1
ATOM 2335 C C . ASP A 1 300 ? 8.027 -6.781 -6.683 1.00 90.19 300 ASP A C 1
ATOM 2337 O O . ASP A 1 300 ? 8.158 -5.898 -7.532 1.00 90.19 300 ASP A O 1
ATOM 2341 N N . LEU A 1 301 ? 8.785 -6.798 -5.578 1.00 94.88 301 LEU A N 1
ATOM 2342 C CA . LEU A 1 301 ? 9.810 -5.784 -5.316 1.00 94.88 301 LEU A CA 1
ATOM 2343 C C . LEU A 1 301 ? 10.962 -5.851 -6.324 1.00 94.88 301 LEU A C 1
ATOM 2345 O O . LEU A 1 301 ? 11.491 -4.808 -6.712 1.00 94.88 301 LEU A O 1
ATOM 2349 N N . ALA A 1 302 ? 11.345 -7.049 -6.776 1.00 97.12 302 ALA A N 1
ATOM 2350 C CA . ALA A 1 302 ? 12.396 -7.220 -7.772 1.00 97.12 302 ALA A CA 1
ATOM 2351 C C . ALA A 1 302 ? 12.022 -6.626 -9.129 1.00 97.12 302 ALA A C 1
ATOM 2353 O O . ALA A 1 302 ? 12.877 -6.008 -9.763 1.00 97.12 302 ALA A O 1
ATOM 2354 N N . HIS A 1 303 ? 10.763 -6.737 -9.560 1.00 96.75 303 HIS A N 1
ATOM 2355 C CA . HIS A 1 303 ? 10.289 -6.085 -10.785 1.00 96.75 303 HIS A CA 1
ATOM 2356 C C . HIS A 1 303 ? 10.465 -4.569 -10.729 1.00 96.75 303 HIS A C 1
ATOM 2358 O O . HIS A 1 303 ? 10.984 -3.970 -11.681 1.00 96.75 303 HIS A O 1
ATOM 2364 N N . SER A 1 304 ? 10.107 -3.956 -9.600 1.00 96.94 304 SER A N 1
ATOM 2365 C CA . SER A 1 304 ? 10.257 -2.514 -9.429 1.00 96.94 304 SER A CA 1
ATOM 2366 C C . SER A 1 304 ? 11.712 -2.086 -9.280 1.00 96.94 304 SER A C 1
ATOM 2368 O O . SER A 1 304 ? 12.151 -1.151 -9.953 1.00 96.94 304 SER A O 1
ATOM 2370 N N . ALA A 1 305 ? 12.498 -2.802 -8.476 1.00 98.19 305 ALA A N 1
ATOM 2371 C CA . ALA A 1 305 ? 13.921 -2.531 -8.296 1.00 98.19 305 ALA A CA 1
ATOM 2372 C C . ALA A 1 305 ? 14.709 -2.693 -9.605 1.00 98.19 305 ALA A C 1
ATOM 2374 O O . ALA A 1 305 ? 15.554 -1.856 -9.919 1.00 98.19 305 ALA A O 1
ATOM 2375 N N . TRP A 1 306 ? 14.412 -3.718 -10.410 1.00 98.19 306 TRP A N 1
ATOM 2376 C CA . TRP A 1 306 ? 15.047 -3.909 -11.716 1.00 98.19 306 TRP A CA 1
ATOM 2377 C C . TRP A 1 306 ? 14.690 -2.771 -12.674 1.00 98.19 306 TRP A C 1
ATOM 2379 O O . TRP A 1 306 ? 15.575 -2.218 -13.326 1.00 98.19 306 TRP A O 1
ATOM 2389 N N . THR A 1 307 ? 13.422 -2.343 -12.686 1.00 97.94 307 THR A N 1
ATOM 2390 C CA . THR A 1 307 ? 12.985 -1.183 -13.479 1.00 97.94 307 THR A CA 1
ATOM 2391 C C . THR A 1 307 ? 13.706 0.098 -13.036 1.00 97.94 307 THR A C 1
ATOM 2393 O O . THR A 1 307 ? 14.169 0.869 -13.874 1.00 97.94 307 THR A O 1
ATOM 2396 N N . ARG A 1 308 ? 13.891 0.318 -11.725 1.00 97.44 308 ARG A N 1
ATOM 2397 C CA . ARG A 1 308 ? 14.716 1.427 -11.210 1.00 97.44 308 ARG A CA 1
ATOM 2398 C C . ARG A 1 308 ? 16.167 1.308 -11.673 1.00 97.44 308 ARG A C 1
ATOM 2400 O O . ARG A 1 308 ? 16.728 2.297 -12.133 1.00 97.44 308 ARG A O 1
ATOM 2407 N N . ALA A 1 309 ? 16.763 0.119 -11.591 1.00 98.00 309 ALA A N 1
ATOM 2408 C CA . ALA A 1 309 ? 18.153 -0.114 -11.970 1.00 98.00 309 ALA A CA 1
ATOM 2409 C C . ALA A 1 309 ? 18.425 0.242 -13.439 1.00 98.00 309 ALA A C 1
ATOM 2411 O O . ALA A 1 309 ? 19.399 0.943 -13.719 1.00 98.00 309 ALA A O 1
ATOM 2412 N N . VAL A 1 310 ? 17.544 -0.157 -14.366 1.00 96.62 310 VAL A N 1
ATOM 2413 C CA . VAL A 1 310 ? 17.698 0.188 -15.791 1.00 96.62 310 VAL A CA 1
ATOM 2414 C C . VAL A 1 310 ? 17.541 1.688 -16.052 1.00 96.62 310 VAL A C 1
ATOM 2416 O O . VAL A 1 310 ? 18.331 2.250 -16.809 1.00 96.62 310 VAL A O 1
ATOM 2419 N N . LEU A 1 311 ? 16.589 2.364 -15.398 1.00 96.25 311 LEU A N 1
ATOM 2420 C CA . LEU A 1 311 ? 16.388 3.815 -15.552 1.00 96.25 311 LEU A CA 1
ATOM 2421 C C . LEU A 1 311 ? 17.538 4.631 -14.944 1.00 96.25 311 LEU A C 1
ATOM 2423 O O . LEU A 1 311 ? 17.942 5.654 -15.491 1.00 96.25 311 LEU A O 1
ATOM 2427 N N . LEU A 1 312 ? 18.101 4.155 -13.833 1.00 96.75 312 LEU A N 1
ATOM 2428 C CA . LEU A 1 312 ? 19.284 4.734 -13.194 1.00 96.75 312 LEU A CA 1
ATOM 2429 C C . LEU A 1 312 ? 20.591 4.371 -13.914 1.00 96.75 312 LEU A C 1
ATOM 2431 O O . LEU A 1 312 ? 21.647 4.880 -13.536 1.00 96.75 312 LEU A O 1
ATOM 2435 N N . GLN A 1 313 ? 20.525 3.505 -14.932 1.00 95.38 313 GLN A N 1
ATOM 2436 C CA . GLN A 1 313 ? 21.671 2.922 -15.635 1.00 95.38 313 GLN A CA 1
ATOM 2437 C C . GLN A 1 313 ? 22.666 2.225 -14.691 1.00 95.38 313 GLN A C 1
ATOM 2439 O O . GLN A 1 313 ? 23.869 2.173 -14.953 1.00 95.38 313 GLN A O 1
ATOM 2444 N N . ASN A 1 314 ? 22.166 1.670 -13.585 1.00 96.31 314 ASN A N 1
ATOM 2445 C CA . ASN A 1 314 ? 22.948 0.857 -12.666 1.00 96.31 314 ASN A CA 1
ATOM 2446 C C . ASN A 1 314 ? 22.920 -0.606 -13.125 1.00 96.31 314 ASN A C 1
ATOM 2448 O O . ASN A 1 314 ? 22.158 -1.435 -12.623 1.00 96.31 314 ASN A O 1
ATOM 2452 N N . TRP A 1 315 ? 23.765 -0.916 -14.107 1.00 93.88 315 TRP A N 1
ATOM 2453 C CA . TRP A 1 315 ? 23.819 -2.240 -14.732 1.00 93.88 315 TRP A CA 1
ATOM 2454 C C . TRP A 1 315 ? 24.303 -3.345 -13.784 1.00 93.88 315 TRP A C 1
ATOM 2456 O O . TRP A 1 315 ? 23.943 -4.505 -13.956 1.00 93.88 315 TRP A O 1
ATOM 2466 N N . GLY A 1 316 ? 25.069 -2.996 -12.744 1.00 94.25 316 GLY A N 1
ATOM 2467 C CA . GLY A 1 316 ? 25.455 -3.950 -11.703 1.00 94.25 316 GLY A CA 1
ATOM 2468 C C . GLY A 1 316 ? 24.245 -4.447 -10.909 1.00 94.25 316 GLY A C 1
ATOM 2469 O O . GLY A 1 316 ? 24.087 -5.652 -10.717 1.00 94.25 316 GLY A O 1
ATOM 2470 N N . SER A 1 317 ? 23.377 -3.524 -10.484 1.00 96.38 317 SER A N 1
ATOM 2471 C CA . SER A 1 317 ? 22.126 -3.854 -9.788 1.00 96.38 317 SER A CA 1
ATOM 2472 C C . SER A 1 317 ? 21.131 -4.556 -10.710 1.00 96.38 317 SER A C 1
ATOM 2474 O O . SER A 1 317 ? 20.540 -5.555 -10.314 1.00 96.38 317 SER A O 1
ATOM 2476 N N . GLU A 1 318 ? 20.994 -4.100 -11.959 1.00 95.25 318 GLU A N 1
ATOM 2477 C CA . GLU A 1 318 ? 20.169 -4.755 -12.988 1.00 95.25 318 GLU A CA 1
ATOM 2478 C C . GLU A 1 318 ? 20.506 -6.249 -13.098 1.00 95.25 318 GLU A C 1
ATOM 2480 O O . GLU A 1 318 ? 19.624 -7.100 -12.962 1.00 95.25 318 GLU A O 1
ATOM 2485 N N . SER A 1 319 ? 21.794 -6.572 -13.246 1.00 93.50 319 SER A N 1
ATOM 2486 C CA . SER A 1 319 ? 22.248 -7.949 -13.433 1.00 93.50 319 SER A CA 1
ATOM 2487 C C . SER A 1 319 ? 22.035 -8.817 -12.189 1.00 93.50 319 SER A C 1
ATOM 2489 O O . SER A 1 319 ? 21.661 -9.983 -12.321 1.00 93.50 319 SER A O 1
ATOM 2491 N N . ARG A 1 320 ? 22.210 -8.264 -10.977 1.00 94.81 320 ARG A N 1
ATOM 2492 C CA . ARG A 1 320 ? 21.927 -8.982 -9.718 1.00 94.81 320 ARG A CA 1
ATOM 2493 C C . ARG A 1 320 ? 20.435 -9.231 -9.502 1.00 94.81 320 ARG A C 1
ATOM 2495 O O . ARG A 1 320 ? 20.061 -10.271 -8.967 1.00 94.81 320 ARG A O 1
ATOM 2502 N N . LEU A 1 321 ? 19.583 -8.299 -9.926 1.00 96.75 321 LEU A N 1
ATOM 2503 C CA . LEU A 1 321 ? 18.133 -8.377 -9.741 1.00 96.75 321 LEU A CA 1
ATOM 2504 C C . LEU A 1 321 ? 17.448 -9.304 -10.752 1.00 96.75 321 LEU A C 1
ATOM 2506 O O . LEU A 1 321 ? 16.392 -9.857 -10.446 1.00 96.75 321 LEU A O 1
ATOM 2510 N N . LYS A 1 322 ? 18.056 -9.528 -11.926 1.00 94.31 322 LYS A N 1
ATOM 2511 C CA . LYS A 1 322 ? 17.487 -10.345 -13.012 1.00 94.31 322 LYS A CA 1
ATOM 2512 C C . LYS A 1 322 ? 17.031 -11.737 -12.557 1.00 94.31 322 LYS A C 1
ATOM 2514 O O . LYS A 1 322 ? 15.988 -12.203 -13.004 1.00 94.31 322 LYS A O 1
ATOM 2519 N N . GLY A 1 323 ? 17.772 -12.379 -11.649 1.00 94.44 323 GLY A N 1
ATOM 2520 C CA . GLY A 1 323 ? 17.453 -13.723 -11.148 1.00 94.44 323 GLY A CA 1
ATOM 2521 C C . GLY A 1 323 ? 16.179 -13.812 -10.297 1.00 94.44 323 GLY A C 1
ATOM 2522 O O . GLY A 1 323 ? 15.652 -14.906 -10.116 1.00 94.44 323 GLY A O 1
ATOM 2523 N N . TYR A 1 324 ? 15.667 -12.681 -9.805 1.00 96.62 324 TYR A N 1
ATOM 2524 C CA . TYR A 1 324 ? 14.474 -12.615 -8.953 1.00 96.62 324 TYR A CA 1
ATOM 2525 C C . TYR A 1 324 ? 13.188 -12.279 -9.716 1.00 96.62 324 TYR A C 1
ATOM 2527 O O . TYR A 1 324 ? 12.110 -12.264 -9.124 1.00 96.62 324 TYR A O 1
ATOM 2535 N N . LEU A 1 325 ? 13.284 -11.985 -11.015 1.00 96.69 325 LEU A N 1
ATOM 2536 C CA . LEU A 1 325 ? 12.133 -11.591 -11.821 1.00 96.69 325 LEU A CA 1
ATOM 2537 C C . LEU A 1 325 ? 11.280 -12.802 -12.206 1.00 96.69 325 LEU A C 1
ATOM 2539 O O . LEU A 1 325 ? 11.757 -13.930 -12.278 1.00 96.69 325 LEU A O 1
ATOM 2543 N N . ASP A 1 326 ? 10.024 -12.545 -12.550 1.00 94.69 326 ASP A N 1
ATOM 2544 C CA . ASP A 1 326 ? 9.169 -13.510 -13.246 1.00 94.69 326 ASP A CA 1
ATOM 2545 C C . ASP A 1 326 ? 9.885 -14.108 -14.485 1.00 94.69 326 ASP A C 1
ATOM 2547 O O . ASP A 1 326 ? 10.467 -13.349 -15.274 1.00 94.69 326 ASP A O 1
ATOM 2551 N N . PRO A 1 327 ? 9.842 -15.439 -14.696 1.00 95.12 327 PRO A N 1
ATOM 2552 C CA . PRO A 1 327 ? 10.526 -16.094 -15.810 1.00 95.12 327 PRO A CA 1
ATOM 2553 C C . PRO A 1 327 ? 10.186 -15.532 -17.197 1.00 95.12 327 PRO A C 1
ATOM 2555 O O . PRO A 1 327 ? 11.059 -15.493 -18.064 1.00 95.12 327 PRO A O 1
ATOM 2558 N N . GLN A 1 328 ? 8.951 -15.064 -17.422 1.00 95.62 328 GLN A N 1
ATOM 2559 C CA . GLN A 1 328 ? 8.567 -14.454 -18.699 1.00 95.62 328 GLN A CA 1
ATOM 2560 C C . GLN A 1 328 ? 9.313 -13.138 -18.933 1.00 95.62 328 GLN A C 1
ATOM 2562 O O . GLN A 1 328 ? 9.755 -12.869 -20.051 1.00 95.62 328 GLN A O 1
ATOM 2567 N N . VAL A 1 329 ? 9.505 -12.343 -17.875 1.00 97.06 329 VAL A N 1
ATOM 2568 C CA . VAL A 1 329 ? 10.295 -11.108 -17.937 1.00 97.06 329 VAL A CA 1
ATOM 2569 C C . VAL A 1 329 ? 11.765 -11.445 -18.170 1.00 97.06 329 VAL A C 1
ATOM 2571 O O . VAL A 1 329 ? 12.380 -10.876 -19.069 1.00 97.06 329 VAL A O 1
ATOM 2574 N N . GLN A 1 330 ? 12.319 -12.416 -17.435 1.00 96.50 330 GLN A N 1
ATOM 2575 C CA . GLN A 1 330 ? 13.711 -12.846 -17.617 1.00 96.50 330 GLN A CA 1
ATOM 2576 C C . GLN A 1 330 ? 14.005 -13.272 -19.058 1.00 96.50 330 GLN A C 1
ATOM 2578 O O . GLN A 1 330 ? 15.029 -12.877 -19.619 1.00 96.50 330 GLN A O 1
ATOM 2583 N N . ALA A 1 331 ? 13.102 -14.056 -19.656 1.00 96.31 331 ALA A N 1
ATOM 2584 C CA . ALA A 1 331 ? 13.231 -14.557 -21.020 1.00 96.31 331 ALA A CA 1
ATOM 2585 C C . ALA A 1 331 ? 13.154 -13.446 -22.078 1.00 96.31 331 ALA A C 1
ATOM 2587 O O . ALA A 1 331 ? 13.749 -13.575 -23.147 1.00 96.31 331 ALA A O 1
ATOM 2588 N N . ALA A 1 332 ? 12.442 -12.356 -21.788 1.00 96.06 332 ALA A N 1
ATOM 2589 C CA . ALA A 1 332 ? 12.340 -11.212 -22.684 1.00 96.06 332 ALA A CA 1
ATOM 2590 C C . ALA A 1 332 ? 13.569 -10.289 -22.635 1.00 96.06 332 ALA A C 1
ATOM 2592 O O . ALA A 1 332 ? 13.821 -9.568 -23.600 1.00 96.06 332 ALA A O 1
ATOM 2593 N N . ILE A 1 333 ? 14.334 -10.298 -21.537 1.00 96.19 333 ILE A N 1
ATOM 2594 C CA . ILE A 1 333 ? 15.538 -9.472 -21.382 1.00 96.19 333 ILE A CA 1
ATOM 2595 C C . ILE A 1 333 ? 16.685 -10.064 -22.220 1.00 96.19 333 ILE A C 1
ATOM 2597 O O . ILE A 1 333 ? 17.121 -11.188 -21.930 1.00 96.19 333 ILE A O 1
ATOM 2601 N N . PRO A 1 334 ? 17.256 -9.315 -23.190 1.00 93.50 334 PRO A N 1
ATOM 2602 C CA . PRO A 1 334 ? 18.417 -9.773 -23.952 1.00 93.50 334 PRO A CA 1
ATOM 2603 C C . PRO A 1 334 ? 19.559 -10.227 -23.039 1.00 93.50 334 PRO A C 1
ATOM 2605 O O . PRO A 1 334 ? 19.846 -9.600 -22.015 1.00 93.50 334 PRO A O 1
ATOM 2608 N N . LYS A 1 335 ? 20.216 -11.339 -23.386 1.00 89.94 335 LYS A N 1
ATOM 2609 C CA . LYS A 1 335 ? 21.287 -11.918 -22.553 1.00 89.94 335 LYS A CA 1
ATOM 2610 C C . LYS A 1 335 ? 22.481 -10.973 -22.401 1.00 89.94 335 LYS A C 1
ATOM 2612 O O . LYS A 1 335 ? 23.107 -10.962 -21.350 1.00 89.94 335 LYS A O 1
ATOM 2617 N N . ASP A 1 336 ? 22.752 -10.180 -23.427 1.00 89.88 336 ASP A N 1
ATOM 2618 C CA . ASP A 1 336 ? 23.866 -9.246 -23.555 1.00 89.88 336 ASP A CA 1
ATOM 2619 C C . ASP A 1 336 ? 23.449 -7.779 -23.371 1.00 89.88 336 ASP A C 1
ATOM 2621 O O . ASP A 1 336 ? 24.226 -6.891 -23.710 1.00 89.88 336 ASP A O 1
ATOM 2625 N N . LEU A 1 337 ? 22.257 -7.504 -22.812 1.00 91.38 337 LEU A N 1
ATOM 2626 C CA . LEU A 1 337 ? 21.671 -6.156 -22.741 1.00 91.38 337 LEU A CA 1
ATOM 2627 C C . LEU A 1 337 ? 22.675 -5.079 -22.291 1.00 91.38 337 LEU A C 1
ATOM 2629 O O . LEU A 1 337 ? 22.778 -4.038 -22.933 1.00 91.38 337 LEU A O 1
ATOM 2633 N N . HIS A 1 338 ? 23.441 -5.331 -21.224 1.00 89.00 338 HIS A N 1
ATOM 2634 C CA . HIS A 1 338 ? 24.446 -4.395 -20.705 1.00 89.00 338 HIS A CA 1
ATOM 2635 C C . HIS A 1 338 ? 25.577 -4.108 -21.714 1.00 89.00 338 HIS A C 1
ATOM 2637 O O . HIS A 1 338 ? 25.994 -2.955 -21.839 1.00 89.00 338 HIS A O 1
ATOM 2643 N N . GLY A 1 339 ? 26.033 -5.121 -22.456 1.00 90.19 339 GLY A N 1
ATOM 2644 C CA . GLY A 1 339 ? 27.128 -5.023 -23.427 1.00 90.19 339 GLY A CA 1
ATOM 2645 C C . GLY A 1 339 ? 26.746 -4.385 -24.767 1.00 90.19 339 GLY A C 1
ATOM 2646 O O . GLY A 1 339 ? 27.626 -4.098 -25.575 1.00 90.19 339 GLY A O 1
ATOM 2647 N N . LEU A 1 340 ? 25.456 -4.140 -25.012 1.00 93.94 340 LEU A N 1
ATOM 2648 C CA . LEU A 1 340 ? 24.984 -3.489 -26.232 1.00 93.94 340 LEU A CA 1
ATOM 2649 C C . LEU A 1 340 ? 25.385 -2.006 -26.286 1.00 93.94 340 LEU A C 1
ATOM 2651 O O . LEU A 1 340 ? 25.465 -1.316 -25.266 1.00 93.94 340 LEU A O 1
ATOM 2655 N N . HIS A 1 341 ? 25.543 -1.488 -27.509 1.00 95.25 341 HIS A N 1
ATOM 2656 C CA . HIS A 1 341 ? 25.708 -0.053 -27.755 1.00 95.25 341 HIS A CA 1
ATOM 2657 C C . HIS A 1 341 ? 24.569 0.744 -27.083 1.00 95.25 341 HIS A C 1
ATOM 2659 O O . HIS A 1 341 ? 23.417 0.317 -27.200 1.00 95.25 341 HIS A O 1
ATOM 2665 N N . PRO A 1 342 ? 24.826 1.905 -26.440 1.00 95.12 342 PRO A N 1
ATOM 2666 C CA . PRO A 1 342 ? 23.829 2.615 -25.632 1.00 95.12 342 PRO A CA 1
ATOM 2667 C C . PRO A 1 342 ? 22.468 2.824 -26.311 1.00 95.12 342 PRO A C 1
ATOM 2669 O O . PRO A 1 342 ? 21.440 2.530 -25.709 1.00 95.12 342 PRO A O 1
ATOM 2672 N N . THR A 1 343 ? 22.454 3.238 -27.582 1.00 95.75 343 THR A N 1
ATOM 2673 C CA . THR A 1 343 ? 21.218 3.435 -28.366 1.00 95.75 343 THR A CA 1
ATOM 2674 C C . THR A 1 343 ? 20.429 2.137 -28.568 1.00 95.75 343 THR A C 1
ATOM 2676 O O . THR A 1 343 ? 19.205 2.128 -28.473 1.00 95.75 343 THR A O 1
ATOM 2679 N N . ILE A 1 344 ? 21.124 1.025 -28.831 1.00 96.50 344 ILE A N 1
ATOM 2680 C CA . ILE A 1 344 ? 20.496 -0.290 -29.012 1.00 96.50 344 ILE A CA 1
ATOM 2681 C C . ILE A 1 344 ? 19.999 -0.795 -27.659 1.00 96.50 344 ILE A C 1
ATOM 2683 O O . ILE A 1 344 ? 18.864 -1.251 -27.555 1.00 96.50 344 ILE A O 1
ATOM 2687 N N . ARG A 1 345 ? 20.813 -0.659 -26.608 1.00 96.88 345 ARG A N 1
ATOM 2688 C CA . ARG A 1 345 ? 20.457 -1.027 -25.237 1.00 96.88 345 ARG A CA 1
ATOM 2689 C C . ARG A 1 345 ? 19.182 -0.326 -24.783 1.00 96.88 345 ARG A C 1
ATOM 2691 O O . ARG A 1 345 ? 18.270 -0.994 -24.314 1.00 96.88 345 ARG A O 1
ATOM 2698 N N . GLU A 1 346 ? 19.086 0.990 -24.968 1.00 96.69 346 GLU A N 1
ATOM 2699 C CA . GLU A 1 346 ? 17.895 1.760 -24.594 1.00 96.69 346 GLU A CA 1
ATOM 2700 C C . GLU A 1 346 ? 16.649 1.292 -25.361 1.00 96.69 346 GLU A C 1
ATOM 2702 O O . GLU A 1 346 ? 15.609 1.034 -24.752 1.00 96.69 346 GLU A O 1
ATOM 2707 N N . PHE A 1 347 ? 16.763 1.083 -26.677 1.00 98.19 347 PHE A N 1
ATOM 2708 C CA . PHE A 1 347 ? 15.660 0.565 -27.487 1.00 98.19 347 PHE A CA 1
ATOM 2709 C C . PHE A 1 347 ? 15.203 -0.833 -27.045 1.00 98.19 347 PHE A C 1
ATOM 2711 O O . PHE A 1 347 ? 14.000 -1.072 -26.908 1.00 98.19 347 PHE A O 1
ATOM 2718 N N . ARG A 1 348 ? 16.140 -1.746 -26.758 1.00 97.25 348 ARG A N 1
ATOM 2719 C CA . ARG A 1 348 ? 15.828 -3.090 -26.249 1.00 97.25 348 ARG A CA 1
ATOM 2720 C C . ARG A 1 348 ? 15.189 -3.047 -24.861 1.00 97.25 348 ARG A C 1
ATOM 2722 O O . ARG A 1 348 ? 14.219 -3.763 -24.628 1.00 97.25 348 ARG A O 1
ATOM 2729 N N . THR A 1 349 ? 15.657 -2.175 -23.968 1.00 97.25 349 THR A N 1
ATOM 2730 C CA . THR A 1 349 ? 15.026 -1.956 -22.656 1.00 97.25 349 THR A CA 1
ATOM 2731 C C . THR A 1 349 ? 13.580 -1.488 -22.816 1.00 97.25 349 THR A C 1
ATOM 2733 O O . THR A 1 349 ? 12.677 -2.048 -22.196 1.00 97.25 349 THR A O 1
ATOM 2736 N N . VAL A 1 350 ? 13.328 -0.513 -23.696 1.00 97.75 350 VAL A N 1
ATOM 2737 C CA . VAL A 1 350 ? 11.970 -0.026 -23.981 1.00 97.75 350 VAL A CA 1
ATOM 2738 C C . VAL A 1 350 ? 11.086 -1.124 -24.578 1.00 97.75 350 VAL A C 1
ATOM 2740 O O . VAL A 1 350 ? 9.912 -1.211 -24.228 1.00 97.75 350 VAL A O 1
ATOM 2743 N N . GLN A 1 351 ? 11.624 -2.009 -25.421 1.00 97.31 351 GLN A N 1
ATOM 2744 C CA . GLN A 1 351 ? 10.873 -3.160 -25.935 1.00 97.31 351 GLN A CA 1
ATOM 2745 C C . GLN A 1 351 ? 10.426 -4.121 -24.831 1.00 97.31 351 GLN A C 1
ATOM 2747 O O . GLN A 1 351 ? 9.269 -4.549 -24.852 1.00 97.31 351 GLN A O 1
ATOM 2752 N N . VAL A 1 352 ? 11.307 -4.430 -23.872 1.00 97.31 352 VAL A N 1
ATOM 2753 C CA . VAL A 1 352 ? 10.957 -5.249 -22.701 1.00 97.31 352 VAL A CA 1
ATOM 2754 C C . VAL A 1 352 ? 9.871 -4.548 -21.894 1.00 97.31 352 VAL A C 1
ATOM 2756 O O . VAL A 1 352 ? 8.812 -5.124 -21.676 1.00 97.31 352 VAL A O 1
ATOM 2759 N N . LEU A 1 353 ? 10.069 -3.283 -21.523 1.00 97.25 353 LEU A N 1
ATOM 2760 C CA . LEU A 1 353 ? 9.097 -2.551 -20.710 1.00 97.25 353 LEU A CA 1
ATOM 2761 C C . LEU A 1 353 ? 7.731 -2.442 -21.406 1.00 97.25 353 LEU A C 1
ATOM 2763 O O . LEU A 1 353 ? 6.717 -2.741 -20.789 1.00 97.25 353 LEU A O 1
ATOM 2767 N N . MET A 1 354 ? 7.672 -2.133 -22.706 1.00 96.25 354 MET A N 1
ATOM 2768 C CA . MET A 1 354 ? 6.408 -2.121 -23.461 1.00 96.25 354 MET A CA 1
ATOM 2769 C C . MET A 1 354 ? 5.736 -3.501 -23.561 1.00 96.25 354 MET A C 1
ATOM 2771 O O . MET A 1 354 ? 4.535 -3.566 -23.820 1.00 96.25 354 MET A O 1
ATOM 2775 N N . ALA A 1 355 ? 6.484 -4.600 -23.415 1.00 95.69 355 ALA A N 1
ATOM 2776 C CA . ALA A 1 355 ? 5.927 -5.953 -23.394 1.00 95.69 355 ALA A CA 1
ATOM 2777 C C . ALA A 1 355 ? 5.249 -6.301 -22.061 1.00 95.69 355 ALA A C 1
ATOM 2779 O O . ALA A 1 355 ? 4.402 -7.191 -22.042 1.00 95.69 355 ALA A O 1
ATOM 2780 N N . PHE A 1 356 ? 5.606 -5.604 -20.979 1.00 96.75 356 PHE A N 1
ATOM 2781 C CA . PHE A 1 356 ? 5.104 -5.871 -19.634 1.00 96.75 356 PHE A CA 1
ATOM 2782 C C . PHE A 1 356 ? 4.543 -4.595 -18.998 1.00 96.75 356 PHE A C 1
ATOM 2784 O O . PHE A 1 356 ? 5.271 -3.871 -18.312 1.00 96.75 356 PHE A O 1
ATOM 2791 N N . PRO A 1 357 ? 3.243 -4.310 -19.195 1.00 94.31 357 PRO A N 1
ATOM 2792 C CA . PRO A 1 357 ? 2.574 -3.176 -18.568 1.00 94.31 357 PRO A CA 1
ATOM 2793 C C . PRO A 1 357 ? 2.664 -3.141 -17.042 1.00 94.31 357 PRO A C 1
ATOM 2795 O O . PRO A 1 357 ? 2.553 -2.068 -16.469 1.00 94.31 357 PRO A O 1
ATOM 2798 N N . GLY A 1 358 ? 2.890 -4.269 -16.368 1.00 93.50 358 GLY A N 1
ATOM 2799 C CA . GLY A 1 358 ? 3.084 -4.294 -14.916 1.00 93.50 358 GLY A CA 1
ATOM 2800 C C . GLY A 1 358 ? 4.461 -3.819 -14.428 1.00 93.50 358 GLY A C 1
ATOM 2801 O O . GLY A 1 358 ? 4.661 -3.732 -13.223 1.00 93.50 358 GLY A O 1
ATOM 2802 N N . LEU A 1 359 ? 5.428 -3.533 -15.313 1.00 96.12 359 LEU A N 1
ATOM 2803 C CA . LEU A 1 359 ? 6.755 -3.059 -14.898 1.00 96.12 359 LEU A CA 1
ATOM 2804 C C . LEU A 1 359 ? 6.759 -1.548 -14.638 1.00 96.12 359 LEU A C 1
ATOM 2806 O O . LEU A 1 359 ? 6.440 -0.743 -15.516 1.00 96.12 359 LEU A O 1
ATOM 2810 N N . SER A 1 360 ? 7.180 -1.163 -13.436 1.00 94.50 360 SER A N 1
ATOM 2811 C CA . SER A 1 360 ? 7.201 0.219 -12.954 1.00 94.50 360 SER A CA 1
ATOM 2812 C C . SER A 1 360 ? 8.371 0.433 -11.992 1.00 94.50 360 SER A C 1
ATOM 2814 O O . SER A 1 360 ? 8.650 -0.464 -11.209 1.00 94.50 360 SER A O 1
ATOM 2816 N N . PRO A 1 361 ? 9.047 1.599 -11.967 1.00 95.25 361 PRO A N 1
ATOM 2817 C CA . PRO A 1 361 ? 10.057 1.906 -10.951 1.00 95.25 361 PRO A CA 1
ATOM 2818 C C . PRO A 1 361 ? 9.464 2.140 -9.550 1.00 95.25 361 PRO A C 1
ATOM 2820 O O . PRO A 1 361 ? 10.206 2.448 -8.615 1.00 95.25 361 PRO A O 1
ATOM 2823 N N . LEU A 1 362 ? 8.141 2.044 -9.411 1.00 92.19 362 LEU A N 1
ATOM 2824 C CA . LEU A 1 362 ? 7.424 2.132 -8.149 1.00 92.19 362 LEU A CA 1
ATOM 2825 C C . LEU A 1 362 ? 6.949 0.737 -7.743 1.00 92.19 362 LEU A C 1
ATOM 2827 O O . LEU A 1 362 ? 6.396 0.013 -8.569 1.00 92.19 362 LEU A O 1
ATOM 2831 N N . ALA A 1 363 ? 7.163 0.374 -6.483 1.00 91.94 363 ALA A N 1
ATOM 2832 C CA . ALA A 1 363 ? 6.452 -0.731 -5.859 1.00 91.94 363 ALA A CA 1
ATOM 2833 C C . ALA A 1 363 ? 4.989 -0.355 -5.644 1.00 91.94 363 ALA A C 1
ATOM 2835 O O . ALA A 1 363 ? 4.650 0.822 -5.464 1.00 91.94 363 ALA A O 1
ATOM 2836 N N . GLU A 1 364 ? 4.152 -1.382 -5.605 1.00 86.88 364 GLU A N 1
ATOM 2837 C CA . GLU A 1 364 ? 2.732 -1.281 -5.311 1.00 86.88 364 GLU A CA 1
ATOM 2838 C C . GLU A 1 364 ? 2.418 -2.028 -4.019 1.00 86.88 364 GLU A C 1
ATOM 2840 O O . GLU A 1 364 ? 2.921 -3.126 -3.777 1.00 86.88 364 GLU A O 1
ATOM 2845 N N . GLY A 1 365 ? 1.604 -1.395 -3.177 1.00 83.94 365 GLY A N 1
ATOM 2846 C CA . GLY A 1 365 ? 1.113 -1.974 -1.934 1.00 83.94 365 GLY A CA 1
ATOM 2847 C C . GLY A 1 365 ? -0.265 -2.599 -2.114 1.00 83.94 365 GLY A C 1
ATOM 2848 O O . GLY A 1 365 ? -0.972 -2.322 -3.082 1.00 83.94 365 GLY A O 1
ATOM 2849 N N . GLY A 1 366 ? -0.690 -3.397 -1.139 1.00 83.81 366 GLY A N 1
ATOM 2850 C CA . GLY A 1 366 ? -2.025 -3.996 -1.142 1.00 83.81 366 GLY A CA 1
ATOM 2851 C C . GLY A 1 366 ? -2.173 -5.185 -2.099 1.00 83.81 366 GLY A C 1
ATOM 2852 O O . GLY A 1 366 ? -1.309 -6.055 -2.152 1.00 83.81 366 GLY A O 1
ATOM 2853 N N . MET A 1 367 ? -3.322 -5.279 -2.777 1.00 79.19 367 MET A N 1
ATOM 2854 C CA . MET A 1 367 ? -3.800 -6.509 -3.442 1.00 79.19 367 MET A CA 1
ATOM 2855 C C . MET A 1 367 ? -3.235 -6.772 -4.841 1.00 79.19 367 MET A C 1
ATOM 2857 O O . MET A 1 367 ? -3.539 -7.813 -5.433 1.00 79.19 367 MET A O 1
ATOM 2861 N N . GLY A 1 368 ? -2.437 -5.846 -5.366 1.00 78.88 368 GLY A N 1
ATOM 2862 C CA . GLY A 1 368 ? -1.916 -5.879 -6.726 1.00 78.88 368 GLY A CA 1
ATOM 2863 C C . GLY A 1 368 ? -2.377 -4.682 -7.554 1.00 78.88 368 GLY A C 1
ATOM 2864 O O . GLY A 1 368 ? -2.879 -3.691 -7.028 1.00 78.88 368 GLY A O 1
ATOM 2865 N N . ARG A 1 369 ? -2.173 -4.806 -8.866 1.00 82.69 369 ARG A N 1
ATOM 2866 C CA . ARG A 1 369 ? -2.225 -3.701 -9.830 1.00 82.69 369 ARG A CA 1
ATOM 2867 C C . ARG A 1 369 ? -3.581 -3.450 -10.489 1.00 82.69 369 ARG A C 1
ATOM 2869 O O . ARG A 1 369 ? -3.707 -2.499 -11.256 1.00 82.69 369 ARG A O 1
ATOM 2876 N N . ALA A 1 370 ? -4.576 -4.304 -10.259 1.00 81.50 370 ALA A N 1
ATOM 2877 C CA . ALA A 1 370 ? -5.919 -4.168 -10.816 1.00 81.50 370 ALA A CA 1
ATOM 2878 C C . ALA A 1 370 ? -6.957 -3.987 -9.700 1.00 81.50 370 ALA A C 1
ATOM 2880 O O . ALA A 1 370 ? -6.761 -4.444 -8.573 1.00 81.50 370 ALA A O 1
ATOM 2881 N N . ASN A 1 371 ? -8.074 -3.324 -10.009 1.00 71.69 371 ASN A N 1
ATOM 2882 C CA . ASN A 1 371 ? -9.167 -3.141 -9.048 1.00 71.69 371 ASN A CA 1
ATOM 2883 C C . ASN A 1 371 ? -9.763 -4.472 -8.554 1.00 71.69 371 ASN A C 1
ATOM 2885 O O . ASN A 1 371 ? -10.191 -4.561 -7.408 1.00 71.69 371 ASN A O 1
ATOM 2889 N N . ASP A 1 372 ? -9.747 -5.507 -9.393 1.00 73.31 372 ASP A N 1
ATOM 2890 C CA . ASP A 1 372 ? -10.158 -6.878 -9.085 1.00 73.31 372 ASP A CA 1
ATOM 2891 C C . ASP A 1 372 ? -8.993 -7.753 -8.584 1.00 73.31 372 ASP A C 1
ATOM 2893 O O . ASP A 1 372 ? -9.079 -8.979 -8.583 1.00 73.31 372 ASP A O 1
ATOM 2897 N N . GLY A 1 373 ? -7.899 -7.134 -8.128 1.00 77.75 373 GLY A N 1
ATOM 2898 C CA . GLY A 1 373 ? -6.780 -7.804 -7.475 1.00 77.75 373 GLY A CA 1
ATOM 2899 C C . GLY A 1 373 ? -5.529 -7.930 -8.343 1.00 77.75 373 GLY A C 1
ATOM 2900 O O . GLY A 1 373 ? -5.075 -6.988 -8.998 1.00 77.75 373 GLY A O 1
ATOM 2901 N N . TRP A 1 374 ? -4.881 -9.091 -8.280 1.00 84.56 374 TRP A N 1
ATOM 2902 C CA . TRP A 1 374 ? -3.622 -9.321 -8.977 1.00 84.56 374 TRP A CA 1
ATOM 2903 C C . TRP A 1 374 ? -3.844 -9.573 -10.472 1.00 84.56 374 TRP A C 1
ATOM 2905 O O . TRP A 1 374 ? -4.716 -10.354 -10.852 1.00 84.56 374 TRP A O 1
ATOM 2915 N N . ALA A 1 375 ? -2.981 -8.990 -11.312 1.00 87.75 375 ALA A N 1
ATOM 2916 C CA . ALA A 1 375 ? -2.977 -9.203 -12.757 1.00 87.75 375 ALA A CA 1
ATOM 2917 C C . ALA A 1 375 ? -1.564 -9.529 -13.288 1.00 87.75 375 ALA A C 1
ATOM 2919 O O . ALA A 1 375 ? -0.593 -8.891 -12.858 1.00 87.75 375 ALA A O 1
ATOM 2920 N N . PRO A 1 376 ? -1.419 -10.440 -14.275 1.00 89.81 376 PRO A N 1
ATOM 2921 C CA . PRO A 1 376 ? -0.127 -10.807 -14.865 1.00 89.81 376 PRO A CA 1
ATOM 2922 C C . PRO A 1 376 ? 0.620 -9.610 -15.445 1.00 89.81 376 PRO A C 1
ATOM 2924 O O . PRO A 1 376 ? 0.010 -8.783 -16.108 1.00 89.81 376 PRO A O 1
ATOM 2927 N N . LEU A 1 377 ? 1.941 -9.521 -15.289 1.00 92.25 377 LEU A N 1
ATOM 2928 C CA . LEU A 1 377 ? 2.717 -8.349 -15.734 1.00 92.25 377 LEU A CA 1
ATOM 2929 C C . LEU A 1 377 ? 2.621 -8.040 -17.234 1.00 92.25 377 LEU A C 1
ATOM 2931 O O . LEU A 1 377 ? 2.880 -6.908 -17.627 1.00 92.25 377 LEU A O 1
ATOM 2935 N N . SER A 1 378 ? 2.305 -9.035 -18.062 1.00 92.75 378 SER A N 1
ATOM 2936 C CA . SER A 1 378 ? 2.179 -8.923 -19.521 1.00 92.75 378 SER A CA 1
ATOM 2937 C C . SER A 1 378 ? 0.828 -8.365 -19.983 1.00 92.75 378 SER A C 1
ATOM 2939 O O . SER A 1 378 ? 0.668 -8.035 -21.158 1.00 92.75 378 SER A O 1
ATOM 2941 N N . GLU A 1 379 ? -0.140 -8.227 -19.079 1.00 90.94 379 GLU A N 1
ATOM 2942 C CA . GLU A 1 379 ? -1.490 -7.769 -19.396 1.00 90.94 379 GLU A CA 1
ATOM 2943 C C . GLU A 1 379 ? -1.653 -6.262 -19.157 1.00 90.94 379 GLU A C 1
ATOM 2945 O O . GLU A 1 379 ? -1.094 -5.704 -18.218 1.00 90.94 379 GLU A O 1
ATOM 2950 N N . ALA A 1 380 ? -2.438 -5.573 -19.983 1.00 88.94 380 ALA A N 1
ATOM 2951 C CA . ALA A 1 380 ? -2.822 -4.191 -19.705 1.00 88.94 380 ALA A CA 1
ATOM 2952 C C . ALA A 1 380 ? -4.165 -4.165 -18.961 1.00 88.94 380 ALA A C 1
ATOM 2954 O O . ALA A 1 380 ? -5.134 -4.746 -19.442 1.00 88.94 380 ALA A O 1
ATOM 2955 N N . VAL A 1 381 ? -4.237 -3.468 -17.826 1.00 87.50 381 VAL A N 1
ATOM 2956 C CA . VAL A 1 381 ? -5.439 -3.408 -16.971 1.00 87.50 381 VAL A CA 1
ATOM 2957 C C . VAL A 1 381 ? -6.166 -2.074 -17.143 1.00 87.50 381 VAL A C 1
ATOM 2959 O O . VAL A 1 381 ? -5.535 -1.028 -17.190 1.00 87.50 381 VAL A O 1
ATOM 2962 N N . TRP A 1 382 ? -7.489 -2.066 -17.284 1.00 78.19 382 TRP A N 1
ATOM 2963 C CA . TRP A 1 382 ? -8.218 -0.838 -17.655 1.00 78.19 382 TRP A CA 1
ATOM 2964 C C . TRP A 1 382 ? -8.415 0.132 -16.486 1.00 78.19 382 TRP A C 1
ATOM 2966 O O . TRP A 1 382 ? -8.317 1.343 -16.669 1.00 78.19 382 TRP A O 1
ATOM 2976 N N . PHE A 1 383 ? -8.653 -0.407 -15.293 1.00 73.00 383 PHE A N 1
ATOM 2977 C CA . PHE A 1 383 ? -8.802 0.342 -14.048 1.00 73.00 383 PHE A CA 1
ATOM 2978 C C . PHE A 1 383 ? -7.746 -0.145 -13.061 1.00 73.00 383 PHE A C 1
ATOM 2980 O O . PHE A 1 383 ? -8.027 -0.865 -12.110 1.00 73.00 383 PHE A O 1
ATOM 2987 N N . GLY A 1 384 ? -6.495 0.157 -13.379 1.00 79.69 384 GLY A N 1
ATOM 2988 C CA . GLY A 1 384 ? -5.342 -0.306 -12.629 1.00 79.69 384 GLY A CA 1
ATOM 2989 C C . GLY A 1 384 ? -4.069 0.357 -13.129 1.00 79.69 384 GLY A C 1
ATOM 2990 O O . GLY A 1 384 ? -4.105 1.248 -13.982 1.00 79.69 384 GLY A O 1
ATOM 2991 N N . THR A 1 385 ? -2.930 -0.084 -12.622 1.00 84.38 385 THR A N 1
ATOM 2992 C CA . THR A 1 385 ? -1.634 0.504 -12.945 1.00 84.38 385 THR A CA 1
ATOM 2993 C C . THR A 1 385 ? -1.002 -0.181 -14.161 1.00 84.38 385 THR A C 1
ATOM 2995 O O . THR A 1 385 ? -0.835 -1.403 -14.246 1.00 84.38 385 THR A O 1
ATOM 2998 N N . ASN A 1 386 ? -0.654 0.646 -15.153 1.00 90.31 386 ASN A N 1
ATOM 2999 C CA . ASN A 1 386 ? 0.136 0.243 -16.315 1.00 90.31 386 ASN A CA 1
ATOM 3000 C C . ASN A 1 386 ? 1.311 1.196 -16.484 1.00 90.31 386 ASN A C 1
ATOM 3002 O O . ASN A 1 386 ? 1.120 2.376 -16.819 1.00 90.31 386 ASN A O 1
ATOM 3006 N N . TRP A 1 387 ? 2.508 0.648 -16.315 1.00 92.75 387 TRP A N 1
ATOM 3007 C CA . TRP A 1 387 ? 3.771 1.352 -16.198 1.00 92.75 387 TRP A CA 1
ATOM 3008 C C . TRP A 1 387 ? 3.696 2.411 -15.101 1.00 92.75 387 TRP A C 1
ATOM 3010 O O . TRP A 1 387 ? 3.107 2.195 -14.046 1.00 92.75 387 TRP A O 1
ATOM 3020 N N . TRP A 1 388 ? 4.298 3.569 -15.345 1.00 92.00 388 TRP A N 1
ATOM 3021 C CA . TRP A 1 388 ? 4.296 4.671 -14.407 1.00 92.00 388 TRP A CA 1
ATOM 3022 C C . TRP A 1 388 ? 3.951 5.988 -15.083 1.00 92.00 388 TRP A C 1
ATOM 3024 O O . TRP A 1 388 ? 4.280 6.238 -16.255 1.00 92.00 388 TRP A O 1
ATOM 3034 N N . CYS A 1 389 ? 3.352 6.851 -14.270 1.00 88.38 389 CYS A N 1
ATOM 3035 C CA . CYS A 1 389 ? 3.404 8.281 -14.455 1.00 88.38 389 CYS A CA 1
ATOM 3036 C C . CYS A 1 389 ? 3.646 9.010 -13.123 1.00 88.38 389 CYS A C 1
ATOM 3038 O O . CYS A 1 389 ? 2.793 9.036 -12.234 1.00 88.38 389 CYS A O 1
ATOM 3040 N N . LEU A 1 390 ? 4.810 9.648 -13.017 1.00 84.00 390 LEU A N 1
ATOM 3041 C CA . LEU A 1 390 ? 5.249 10.464 -11.891 1.00 84.00 390 LEU A CA 1
ATOM 3042 C C . LEU A 1 390 ? 4.732 11.900 -12.083 1.00 84.00 390 LEU A C 1
ATOM 3044 O O . LEU A 1 390 ? 5.461 12.777 -12.544 1.00 84.00 390 LEU A O 1
ATOM 3048 N N . GLN A 1 391 ? 3.451 12.154 -11.795 1.00 67.62 391 GLN A N 1
ATOM 3049 C CA . GLN A 1 391 ? 2.941 13.531 -11.784 1.00 67.62 391 GLN A CA 1
ATOM 3050 C C . GLN A 1 391 ? 3.440 14.300 -10.544 1.00 67.62 391 GLN A C 1
ATOM 3052 O O . GLN A 1 391 ? 3.450 13.721 -9.458 1.00 67.62 391 GLN A O 1
ATOM 3057 N N . PRO A 1 392 ? 3.721 15.617 -10.644 1.00 52.94 392 PRO A N 1
ATOM 3058 C CA . PRO A 1 392 ? 4.199 16.436 -9.517 1.00 52.94 392 PRO A CA 1
ATOM 3059 C C . PRO A 1 392 ? 3.253 16.464 -8.303 1.00 52.94 392 PRO A C 1
ATOM 3061 O O . PRO A 1 392 ? 3.675 16.693 -7.177 1.00 52.94 392 PRO A O 1
ATOM 3064 N N . LYS A 1 393 ? 1.947 16.231 -8.511 1.00 47.22 393 LYS A N 1
ATOM 3065 C CA . LYS A 1 393 ? 0.944 16.186 -7.429 1.00 47.22 393 LYS A CA 1
ATOM 3066 C C . LYS A 1 393 ? 0.909 14.856 -6.663 1.00 47.22 393 LYS A C 1
ATOM 3068 O O . LYS A 1 393 ? 0.260 14.795 -5.627 1.00 47.22 393 LYS A O 1
ATOM 3073 N N . LYS A 1 394 ? 1.579 13.810 -7.161 1.00 51.91 394 LYS A N 1
ATOM 3074 C CA . LYS A 1 394 ? 1.759 12.513 -6.482 1.00 51.91 394 LYS A CA 1
ATOM 3075 C C . LYS A 1 394 ? 3.139 12.436 -5.803 1.00 51.91 394 LYS A C 1
ATOM 3077 O O . LYS A 1 394 ? 3.752 11.372 -5.761 1.00 51.91 394 LYS A O 1
ATOM 3082 N N . GLU A 1 395 ? 3.675 13.568 -5.344 1.00 57.56 395 GLU A N 1
ATOM 3083 C CA . GLU A 1 395 ? 4.936 13.585 -4.600 1.00 57.56 395 GLU A CA 1
ATOM 3084 C C . GLU A 1 395 ? 4.735 13.160 -3.139 1.00 57.56 395 GLU A C 1
ATOM 3086 O O . GLU A 1 395 ? 3.660 13.349 -2.571 1.00 57.56 395 GLU A O 1
ATOM 3091 N N . ARG A 1 396 ? 5.799 12.545 -2.595 1.00 58.69 396 ARG A N 1
ATOM 3092 C CA . ARG A 1 396 ? 6.003 12.035 -1.229 1.00 58.69 396 ARG A CA 1
ATOM 3093 C C . ARG A 1 396 ? 4.943 12.510 -0.237 1.00 58.69 396 ARG A C 1
ATOM 3095 O O . ARG A 1 396 ? 4.896 13.692 0.092 1.00 58.69 396 ARG A O 1
ATOM 3102 N N . ASN A 1 397 ? 4.178 11.571 0.315 1.00 58.75 397 ASN A N 1
ATOM 3103 C CA . ASN A 1 397 ? 3.367 11.837 1.492 1.00 58.75 397 ASN A CA 1
ATOM 3104 C C . ASN A 1 397 ? 4.287 12.348 2.620 1.00 58.75 397 ASN A C 1
ATOM 3106 O O . ASN A 1 397 ? 5.130 11.588 3.109 1.00 58.75 397 ASN A O 1
ATOM 3110 N N . PRO A 1 398 ? 4.170 13.620 3.042 1.00 52.91 398 PRO A N 1
ATOM 3111 C CA . PRO A 1 398 ? 5.049 14.179 4.064 1.00 52.91 398 PRO A CA 1
ATOM 3112 C C . PRO A 1 398 ? 4.824 13.529 5.437 1.00 52.91 398 PRO A C 1
ATOM 3114 O O . PRO A 1 398 ? 5.655 13.696 6.322 1.00 52.91 398 PRO A O 1
ATOM 3117 N N . ALA A 1 399 ? 3.728 12.780 5.614 1.00 53.50 399 ALA A N 1
ATOM 3118 C CA . ALA A 1 399 ? 3.424 12.049 6.839 1.00 53.50 399 ALA A CA 1
ATOM 3119 C C . ALA A 1 399 ? 4.105 10.669 6.932 1.00 53.50 399 ALA A C 1
ATOM 3121 O O . ALA A 1 399 ? 4.019 10.036 7.982 1.00 53.50 399 ALA A O 1
ATOM 3122 N N . ALA A 1 400 ? 4.755 10.177 5.870 1.00 66.31 400 ALA A N 1
ATOM 3123 C CA . ALA A 1 400 ? 5.514 8.932 5.945 1.00 66.31 400 ALA A CA 1
ATOM 3124 C C . ALA A 1 400 ? 6.819 9.168 6.723 1.00 66.31 400 ALA A C 1
ATOM 3126 O O . ALA A 1 400 ? 7.767 9.762 6.201 1.00 66.31 400 ALA A O 1
ATOM 3127 N N . GLU A 1 401 ? 6.856 8.701 7.970 1.00 78.94 401 GLU A N 1
ATOM 3128 C CA . GLU A 1 401 ? 8.034 8.768 8.840 1.00 78.94 401 GLU A CA 1
ATOM 3129 C C . GLU A 1 401 ? 9.254 8.126 8.170 1.00 78.94 401 GLU A C 1
ATOM 3131 O O . GLU A 1 401 ? 9.131 7.112 7.479 1.00 78.94 401 GLU A O 1
ATOM 3136 N N . VAL A 1 402 ? 10.429 8.729 8.356 1.00 83.75 402 VAL A N 1
ATOM 3137 C CA . VAL A 1 402 ? 11.692 8.184 7.844 1.00 83.75 402 VAL A CA 1
ATOM 3138 C C . VAL A 1 402 ? 12.187 7.114 8.812 1.00 83.75 402 VAL A C 1
ATOM 3140 O O . VAL A 1 402 ? 12.358 7.436 9.989 1.00 83.75 402 VAL A O 1
ATOM 3143 N N . PRO A 1 403 ? 12.424 5.863 8.370 1.00 89.19 403 PRO A N 1
ATOM 3144 C CA . PRO A 1 403 ? 12.953 4.838 9.259 1.00 89.19 403 PRO A CA 1
ATOM 3145 C C . PRO A 1 403 ? 14.276 5.265 9.899 1.00 89.19 403 PRO A C 1
ATOM 3147 O O . PRO A 1 403 ? 15.187 5.726 9.212 1.00 89.19 403 PRO A O 1
ATOM 3150 N N . ALA A 1 404 ? 14.387 5.075 11.215 1.00 87.00 404 ALA A N 1
ATOM 3151 C CA . ALA A 1 404 ? 15.492 5.595 12.024 1.00 87.00 404 ALA A CA 1
ATOM 3152 C C . ALA A 1 404 ? 16.876 5.046 11.631 1.00 87.00 404 ALA A C 1
ATOM 3154 O O . ALA A 1 404 ? 17.894 5.653 11.952 1.00 87.00 404 ALA A O 1
ATOM 3155 N N . PHE A 1 405 ? 16.918 3.900 10.947 1.00 90.75 405 PHE A N 1
ATOM 3156 C CA . PHE A 1 405 ? 18.156 3.277 10.485 1.00 90.75 405 PHE A CA 1
ATOM 3157 C C . PHE A 1 405 ? 18.709 3.875 9.187 1.00 90.75 405 PHE A C 1
ATOM 3159 O O . PHE A 1 405 ? 19.838 3.554 8.823 1.00 90.75 405 PHE A O 1
ATOM 3166 N N . LEU A 1 406 ? 17.937 4.704 8.473 1.00 92.94 406 LEU A N 1
ATOM 3167 C CA . LEU A 1 406 ? 18.423 5.363 7.263 1.00 92.94 406 LEU A CA 1
ATOM 3168 C C . LEU A 1 406 ? 19.409 6.468 7.640 1.00 92.94 406 LEU A C 1
ATOM 3170 O O . LEU A 1 406 ? 19.054 7.443 8.306 1.00 92.94 406 LEU A O 1
ATOM 3174 N N . GLY A 1 407 ? 20.657 6.321 7.198 1.00 92.12 407 GLY A N 1
ATOM 3175 C CA . GLY A 1 407 ? 21.696 7.313 7.440 1.00 92.12 407 GLY A CA 1
ATOM 3176 C C . GLY A 1 407 ? 21.603 8.510 6.482 1.00 92.12 407 GLY A C 1
ATOM 3177 O O . GLY A 1 407 ? 20.973 8.421 5.424 1.00 92.12 407 GLY A O 1
ATOM 3178 N N . PRO A 1 408 ? 22.304 9.625 6.766 1.00 91.81 408 PRO A N 1
ATOM 3179 C CA . PRO A 1 408 ? 22.364 10.776 5.857 1.00 91.81 408 PRO A CA 1
ATOM 3180 C C . PRO A 1 408 ? 22.849 10.423 4.440 1.00 91.81 408 PRO A C 1
ATOM 3182 O O . PRO A 1 408 ? 22.400 11.015 3.460 1.00 91.81 408 PRO A O 1
ATOM 3185 N N . ALA A 1 409 ? 23.744 9.435 4.323 1.00 94.75 409 ALA A N 1
ATOM 3186 C CA . ALA A 1 409 ? 24.235 8.944 3.037 1.00 94.75 409 ALA A CA 1
ATOM 3187 C C . ALA A 1 409 ? 23.141 8.232 2.222 1.00 94.75 409 ALA A C 1
ATOM 3189 O O . ALA A 1 409 ? 23.055 8.438 1.010 1.00 94.75 409 ALA A O 1
ATOM 3190 N N . ASP A 1 410 ? 22.278 7.447 2.875 1.00 95.19 410 ASP A N 1
ATOM 3191 C CA . ASP A 1 410 ? 21.160 6.762 2.218 1.00 95.19 410 ASP A CA 1
ATOM 3192 C C . ASP A 1 410 ? 20.136 7.766 1.710 1.00 95.19 410 ASP A C 1
ATOM 3194 O O . ASP A 1 410 ? 19.700 7.681 0.562 1.00 95.19 410 ASP A O 1
ATOM 3198 N N . VAL A 1 411 ? 19.812 8.759 2.543 1.00 91.31 411 VAL A N 1
ATOM 3199 C CA . VAL A 1 411 ? 18.898 9.850 2.187 1.00 91.31 411 VAL A CA 1
ATOM 3200 C C . VAL A 1 411 ? 19.432 10.618 0.979 1.00 91.31 411 VAL A C 1
ATOM 3202 O O . VAL A 1 411 ? 18.720 10.760 -0.014 1.00 91.31 411 VAL A O 1
ATOM 3205 N N . SER A 1 412 ? 20.701 11.033 1.008 1.00 93.31 412 SER A N 1
ATOM 3206 C CA . SER A 1 412 ? 21.329 11.751 -0.109 1.00 93.31 412 SER A CA 1
ATOM 3207 C C . SER A 1 412 ? 21.386 10.909 -1.392 1.00 93.31 412 SER A C 1
ATOM 3209 O O . SER A 1 412 ? 21.109 11.408 -2.487 1.00 93.31 412 SER A O 1
ATOM 3211 N N . THR A 1 413 ? 21.685 9.612 -1.271 1.00 96.25 413 THR A N 1
ATOM 3212 C CA . THR A 1 413 ? 21.680 8.684 -2.412 1.00 96.25 413 THR A CA 1
ATOM 3213 C C . THR A 1 413 ? 20.277 8.555 -3.000 1.00 96.25 413 THR A C 1
ATOM 3215 O O . THR A 1 413 ? 20.109 8.668 -4.214 1.00 96.25 413 THR A O 1
ATOM 3218 N N . CYS A 1 414 ? 19.263 8.382 -2.151 1.00 94.06 414 CYS A N 1
ATOM 3219 C CA . CYS A 1 414 ? 17.868 8.284 -2.563 1.00 94.06 414 CYS A CA 1
ATOM 3220 C C . CYS A 1 414 ? 17.407 9.554 -3.291 1.00 94.06 414 CYS A C 1
ATOM 3222 O O . CYS A 1 414 ? 16.799 9.465 -4.356 1.00 94.06 414 CYS A O 1
ATOM 3224 N N . GLU A 1 415 ? 17.733 10.739 -2.769 1.00 91.31 415 GLU A N 1
ATOM 3225 C CA . GLU A 1 415 ? 17.405 12.018 -3.407 1.00 91.31 415 GLU A CA 1
ATOM 3226 C C . GLU A 1 415 ? 18.045 12.152 -4.796 1.00 91.31 415 GLU A C 1
ATOM 3228 O O . GLU A 1 415 ? 17.374 12.538 -5.757 1.00 91.31 415 GLU A O 1
ATOM 3233 N N . SER A 1 416 ? 19.320 11.773 -4.928 1.00 94.56 416 SER A N 1
ATOM 3234 C CA . SER A 1 416 ? 20.037 11.768 -6.208 1.00 94.56 416 SER A CA 1
ATOM 3235 C C . SER A 1 416 ? 19.406 10.806 -7.221 1.00 94.56 416 SER A C 1
ATOM 3237 O O . SER A 1 416 ? 19.164 11.171 -8.377 1.00 94.56 416 SER A O 1
ATOM 3239 N N . GLU A 1 417 ? 19.081 9.583 -6.795 1.00 95.81 417 GLU A N 1
ATOM 3240 C CA . GLU A 1 417 ? 18.373 8.606 -7.625 1.00 95.81 417 GLU A CA 1
ATOM 3241 C C . GLU A 1 417 ? 16.998 9.126 -8.056 1.00 95.81 417 GLU A C 1
ATOM 3243 O O . GLU A 1 417 ? 16.647 9.052 -9.234 1.00 95.81 417 GLU A O 1
ATOM 3248 N N . TRP A 1 418 ? 16.235 9.718 -7.138 1.00 91.50 418 TRP A N 1
ATOM 3249 C CA . TRP A 1 418 ? 14.935 10.304 -7.449 1.00 91.50 418 TRP A CA 1
ATOM 3250 C C . TRP A 1 418 ? 15.015 11.466 -8.426 1.00 91.50 418 TRP A C 1
ATOM 3252 O O . TRP A 1 418 ? 14.161 11.567 -9.309 1.00 91.50 418 TRP A O 1
ATOM 3262 N N . GLY A 1 419 ? 16.043 12.309 -8.319 1.00 90.12 419 GLY A N 1
ATOM 3263 C CA . GLY A 1 419 ? 16.314 13.359 -9.298 1.00 90.12 419 GLY A CA 1
ATOM 3264 C C . GLY A 1 419 ? 16.445 12.795 -10.715 1.00 90.12 419 GLY A C 1
ATOM 3265 O O . GLY A 1 419 ? 15.857 13.333 -11.653 1.00 90.12 419 GLY A O 1
ATOM 3266 N N . LYS A 1 420 ? 17.129 11.653 -10.868 1.00 93.94 420 LYS A N 1
ATOM 3267 C CA . LYS A 1 420 ? 17.257 10.950 -12.155 1.00 93.94 420 LYS A CA 1
ATOM 3268 C C . LYS A 1 420 ? 15.947 10.296 -12.594 1.00 93.94 420 LYS A C 1
ATOM 3270 O O . LYS A 1 420 ? 15.563 10.434 -13.751 1.00 93.94 420 LYS A O 1
ATOM 3275 N N . LEU A 1 421 ? 15.228 9.627 -11.691 1.00 92.75 421 LEU A N 1
ATOM 3276 C CA . LEU A 1 421 ? 13.949 8.978 -12.013 1.00 92.75 421 LEU A CA 1
ATOM 3277 C C . LEU A 1 421 ? 12.887 9.983 -12.482 1.00 92.75 421 LEU A C 1
ATOM 3279 O O . LEU A 1 421 ? 12.113 9.674 -13.386 1.00 92.75 421 LEU A O 1
ATOM 3283 N N . ARG A 1 422 ? 12.885 11.211 -11.943 1.00 89.19 422 ARG A N 1
ATOM 3284 C CA . ARG A 1 422 ? 11.984 12.295 -12.381 1.00 89.19 422 ARG A CA 1
ATOM 3285 C C . ARG A 1 422 ? 12.185 12.697 -13.847 1.00 89.19 422 ARG A C 1
ATOM 3287 O O . ARG A 1 422 ? 11.227 13.152 -14.470 1.00 89.19 422 ARG A O 1
ATOM 3294 N N . ALA A 1 423 ? 13.369 12.480 -14.428 1.00 89.38 423 ALA A N 1
ATOM 3295 C CA . ALA A 1 423 ? 13.595 12.692 -15.862 1.00 89.38 423 ALA A CA 1
ATOM 3296 C C . ALA A 1 423 ? 12.767 11.728 -16.739 1.00 89.38 423 ALA A C 1
ATOM 3298 O O . ALA A 1 423 ? 12.473 12.026 -17.897 1.00 89.38 423 ALA A O 1
ATOM 3299 N N . PHE A 1 424 ? 12.329 10.604 -16.165 1.00 90.56 424 PHE A N 1
ATOM 3300 C CA . PHE A 1 424 ? 11.434 9.627 -16.774 1.00 90.56 424 PHE A CA 1
ATOM 3301 C C . PHE A 1 424 ? 10.015 9.767 -16.214 1.00 90.56 424 PHE A C 1
ATOM 3303 O O . PHE A 1 424 ? 9.384 8.775 -15.873 1.00 90.56 424 PHE A O 1
ATOM 3310 N N . SER A 1 425 ? 9.484 10.986 -16.096 1.00 84.50 425 SER A N 1
ATOM 3311 C CA . SER A 1 425 ? 8.178 11.222 -15.460 1.00 84.50 425 SER A CA 1
ATOM 3312 C C . SER A 1 425 ? 7.018 10.460 -16.113 1.00 84.50 425 SER A C 1
ATOM 3314 O O . SER A 1 425 ? 6.084 10.058 -15.427 1.00 84.50 425 SER A O 1
ATOM 3316 N N . SER A 1 426 ? 7.082 10.195 -17.419 1.00 91.50 426 SER A N 1
ATOM 3317 C CA . SER A 1 426 ? 6.101 9.379 -18.132 1.00 91.50 426 SER A CA 1
ATOM 3318 C C . SER A 1 426 ? 6.792 8.295 -18.949 1.00 91.50 426 SER A C 1
ATOM 3320 O O . SER A 1 426 ? 7.502 8.584 -19.917 1.00 91.50 426 SER A O 1
ATOM 3322 N N . SER A 1 427 ? 6.519 7.040 -18.584 1.00 94.00 427 SER A N 1
ATOM 3323 C CA . SER A 1 427 ? 6.931 5.846 -19.333 1.00 94.00 427 SER A CA 1
ATOM 3324 C C . SER A 1 427 ? 6.633 5.975 -20.825 1.00 94.00 427 SER A C 1
ATOM 3326 O O . SER A 1 427 ? 7.528 5.862 -21.654 1.00 94.00 427 SER A O 1
ATOM 3328 N N . ARG A 1 428 ? 5.385 6.300 -21.176 1.00 94.12 428 ARG A N 1
ATOM 3329 C CA . ARG A 1 428 ? 4.926 6.360 -22.569 1.00 94.12 428 ARG A CA 1
ATOM 3330 C C . ARG A 1 428 ? 5.593 7.481 -23.370 1.00 94.12 428 ARG A C 1
ATOM 3332 O O . ARG A 1 428 ? 5.924 7.258 -24.529 1.00 94.12 428 ARG A O 1
ATOM 3339 N N . HIS A 1 429 ? 5.852 8.647 -22.776 1.00 94.69 429 HIS A N 1
ATOM 3340 C CA . HIS A 1 429 ? 6.622 9.696 -23.459 1.00 94.69 429 HIS A CA 1
ATOM 3341 C C . HIS A 1 429 ? 8.039 9.224 -23.772 1.00 94.69 429 HIS A C 1
ATOM 3343 O O . HIS A 1 429 ? 8.513 9.363 -24.900 1.00 94.69 429 HIS A O 1
ATOM 3349 N N . TRP A 1 430 ? 8.706 8.620 -22.787 1.00 95.69 430 TRP A N 1
ATOM 3350 C CA . TRP A 1 430 ? 10.038 8.068 -22.987 1.00 95.69 430 TRP A CA 1
ATOM 3351 C C . TRP A 1 430 ? 10.039 6.956 -24.047 1.00 95.69 430 TRP A C 1
ATOM 3353 O O . TRP A 1 430 ? 10.826 7.032 -24.989 1.00 95.69 430 TRP A O 1
ATOM 3363 N N . PHE A 1 431 ? 9.095 6.010 -23.985 1.00 97.31 431 PHE A N 1
ATOM 3364 C CA . PHE A 1 431 ? 8.950 4.949 -24.986 1.00 97.31 431 PHE A CA 1
ATOM 3365 C C . PHE A 1 431 ? 8.777 5.518 -26.394 1.00 97.31 431 PHE A C 1
ATOM 3367 O O . PHE A 1 431 ? 9.473 5.100 -27.316 1.00 97.31 431 PHE A O 1
ATOM 3374 N N . GLY A 1 432 ? 7.894 6.506 -26.558 1.00 96.56 432 GLY A N 1
ATOM 3375 C CA . GLY A 1 432 ? 7.654 7.149 -27.844 1.00 96.56 432 GLY A CA 1
ATOM 3376 C C . GLY A 1 432 ? 8.900 7.818 -28.412 1.00 96.56 432 GLY A C 1
ATOM 3377 O O . GLY A 1 432 ? 9.214 7.627 -29.589 1.00 96.56 432 GLY A O 1
ATOM 3378 N N . ARG A 1 433 ? 9.644 8.556 -27.578 1.00 97.25 433 ARG A N 1
ATOM 3379 C CA . ARG A 1 433 ? 10.889 9.222 -27.989 1.00 97.25 433 ARG A CA 1
ATOM 3380 C C . ARG A 1 433 ? 11.955 8.215 -28.417 1.00 97.25 433 ARG A C 1
ATOM 3382 O O . ARG A 1 433 ? 12.517 8.369 -29.496 1.00 97.25 433 ARG A O 1
ATOM 3389 N N . VAL A 1 434 ? 12.170 7.156 -27.636 1.00 97.94 434 VAL A N 1
ATOM 3390 C CA . VAL A 1 434 ? 13.168 6.119 -27.947 1.00 97.94 434 VAL A CA 1
ATOM 3391 C C . VAL A 1 434 ? 12.792 5.352 -29.213 1.00 97.94 434 VAL A C 1
ATOM 3393 O O . VAL A 1 434 ? 13.611 5.217 -30.118 1.00 97.94 434 VAL A O 1
ATOM 3396 N N . VAL A 1 435 ? 11.547 4.877 -29.315 1.00 98.25 435 VAL A N 1
ATOM 3397 C CA . VAL A 1 435 ? 11.094 4.073 -30.460 1.00 98.25 435 VAL A CA 1
ATOM 3398 C C . VAL A 1 435 ? 11.132 4.879 -31.755 1.00 98.25 435 VAL A C 1
ATOM 3400 O O . VAL A 1 435 ? 11.581 4.357 -32.775 1.00 98.25 435 VAL A O 1
ATOM 3403 N N . THR A 1 436 ? 10.685 6.138 -31.738 1.00 97.50 436 THR A N 1
ATOM 3404 C CA . THR A 1 436 ? 10.691 6.966 -32.954 1.00 97.50 436 THR A CA 1
ATOM 3405 C C . THR A 1 436 ? 12.108 7.358 -33.369 1.00 97.50 436 THR A C 1
ATOM 3407 O O . THR A 1 436 ? 12.436 7.202 -34.541 1.00 97.50 436 THR A O 1
ATOM 3410 N N . ALA A 1 437 ? 12.980 7.755 -32.436 1.00 97.75 437 ALA A N 1
ATOM 3411 C CA . ALA A 1 437 ? 14.377 8.072 -32.747 1.00 97.75 437 ALA A CA 1
ATOM 3412 C C . ALA A 1 437 ? 15.160 6.852 -33.272 1.00 97.75 437 ALA A C 1
ATOM 3414 O O . ALA A 1 437 ? 15.905 6.956 -34.250 1.00 97.75 437 ALA A O 1
ATOM 3415 N N . TYR A 1 438 ? 14.964 5.674 -32.668 1.00 98.31 438 TYR A N 1
ATOM 3416 C CA . TYR A 1 438 ? 15.616 4.443 -33.124 1.00 98.31 438 TYR A CA 1
ATOM 3417 C C . TYR A 1 438 ? 15.163 4.061 -34.538 1.00 98.31 438 TYR A C 1
ATOM 3419 O O . TYR A 1 438 ? 15.984 3.785 -35.412 1.00 98.31 438 TYR A O 1
ATOM 3427 N N . ALA A 1 439 ? 13.854 4.125 -34.798 1.00 97.62 439 ALA A N 1
ATOM 3428 C CA . ALA A 1 439 ? 13.268 3.779 -36.089 1.00 97.62 439 ALA A CA 1
ATOM 3429 C C . ALA A 1 439 ? 13.690 4.715 -37.241 1.00 97.62 439 ALA A C 1
ATOM 3431 O O . ALA A 1 439 ? 13.646 4.305 -38.400 1.00 97.62 439 ALA A O 1
ATOM 3432 N N . GLU A 1 440 ? 14.098 5.958 -36.956 1.00 96.12 440 GLU A N 1
ATOM 3433 C CA . GLU A 1 440 ? 14.616 6.886 -37.974 1.00 96.12 440 GLU A CA 1
ATOM 3434 C C . GLU A 1 440 ? 15.977 6.436 -38.528 1.00 96.12 440 GLU A C 1
ATOM 3436 O O . GLU A 1 440 ? 16.249 6.628 -39.717 1.00 96.12 440 GLU A O 1
ATOM 3441 N N . THR A 1 441 ? 16.802 5.803 -37.690 1.00 96.25 441 THR A N 1
ATOM 3442 C CA . THR A 1 441 ? 18.197 5.443 -37.999 1.00 96.25 441 THR A CA 1
ATOM 3443 C C . THR A 1 441 ? 18.415 3.947 -38.244 1.00 96.25 441 THR A C 1
ATOM 3445 O O . THR A 1 441 ? 19.391 3.586 -38.891 1.00 96.25 441 THR A O 1
ATOM 3448 N N . HIS A 1 442 ? 17.501 3.079 -37.798 1.00 96.50 442 HIS A N 1
ATOM 3449 C CA . HIS A 1 442 ? 17.625 1.615 -37.874 1.00 96.50 442 HIS A CA 1
ATOM 3450 C C . HIS A 1 442 ? 16.437 0.992 -38.616 1.00 96.50 442 HIS A C 1
ATOM 3452 O O . HIS A 1 442 ? 15.709 0.159 -38.078 1.00 96.50 442 HIS A O 1
ATOM 3458 N N . LYS A 1 443 ? 16.209 1.428 -39.860 1.00 94.62 443 LYS A N 1
ATOM 3459 C CA . LYS A 1 443 ? 15.025 1.027 -40.640 1.00 94.62 443 LYS A CA 1
ATOM 3460 C C . LYS A 1 443 ? 14.988 -0.459 -40.995 1.00 94.62 443 LYS A C 1
ATOM 3462 O O . LYS A 1 443 ? 13.914 -1.004 -41.200 1.00 94.62 443 LYS A O 1
ATOM 3467 N N . ASP A 1 444 ? 16.142 -1.111 -41.041 1.00 95.50 444 ASP A N 1
ATOM 3468 C CA . ASP A 1 444 ? 16.237 -2.521 -41.422 1.00 95.50 444 ASP A CA 1
ATOM 3469 C C . ASP A 1 444 ? 16.116 -3.472 -40.220 1.00 95.50 444 ASP A C 1
ATOM 3471 O O . ASP A 1 444 ? 16.098 -4.690 -40.391 1.00 95.50 444 ASP A O 1
ATOM 3475 N N . ASP A 1 445 ? 16.014 -2.947 -38.990 1.00 96.44 445 ASP A N 1
ATOM 3476 C CA . ASP A 1 445 ? 15.807 -3.785 -37.810 1.00 96.44 445 ASP A CA 1
ATOM 3477 C C . ASP A 1 445 ? 14.381 -4.385 -37.833 1.00 96.44 445 ASP A C 1
ATOM 3479 O O . ASP A 1 445 ? 13.387 -3.651 -37.734 1.00 96.44 445 ASP A O 1
ATOM 3483 N N . PRO A 1 446 ? 14.241 -5.725 -37.891 1.00 96.00 446 PRO A N 1
ATOM 3484 C CA . PRO A 1 446 ? 12.948 -6.393 -38.060 1.00 96.00 446 PRO A CA 1
ATOM 3485 C C . PRO A 1 446 ? 12.001 -6.224 -36.863 1.00 96.00 446 PRO A C 1
ATOM 3487 O O . PRO A 1 446 ? 10.809 -6.526 -36.957 1.00 96.00 446 PRO A O 1
ATOM 3490 N N . THR A 1 447 ? 12.502 -5.750 -35.723 1.00 96.19 447 THR A N 1
ATOM 3491 C CA . THR A 1 447 ? 11.716 -5.533 -34.505 1.00 96.19 447 THR A CA 1
ATOM 3492 C C . THR A 1 447 ? 11.105 -4.130 -34.431 1.00 96.19 447 THR A C 1
ATOM 3494 O O . THR A 1 447 ? 10.160 -3.909 -33.667 1.00 96.19 447 THR A O 1
ATOM 3497 N N . VAL A 1 448 ? 11.577 -3.183 -35.250 1.00 98.12 448 VAL A N 1
ATOM 3498 C CA . VAL A 1 448 ? 11.072 -1.800 -35.279 1.00 98.12 448 VAL A CA 1
ATOM 3499 C C . VAL A 1 448 ? 9.580 -1.709 -35.617 1.00 98.12 448 VAL A C 1
ATOM 3501 O O . VAL A 1 448 ? 8.864 -1.011 -34.888 1.00 98.12 448 VAL A O 1
ATOM 3504 N N . PRO A 1 449 ? 9.050 -2.423 -36.630 1.00 98.06 449 PRO A N 1
ATOM 3505 C CA . PRO A 1 449 ? 7.623 -2.361 -36.948 1.00 98.06 449 PRO A CA 1
ATOM 3506 C C . PRO A 1 449 ? 6.743 -2.793 -35.768 1.00 98.06 449 PRO A C 1
ATOM 3508 O O . PRO A 1 449 ? 5.710 -2.179 -35.491 1.00 98.06 449 PRO A O 1
ATOM 3511 N N . GLN A 1 450 ? 7.175 -3.818 -35.025 1.00 97.31 450 GLN A N 1
ATOM 3512 C CA . GLN A 1 450 ? 6.466 -4.281 -33.835 1.00 97.31 450 GLN A CA 1
ATOM 3513 C C . GLN A 1 450 ? 6.492 -3.228 -32.721 1.00 97.31 450 GLN A C 1
ATOM 3515 O O . GLN A 1 450 ? 5.454 -2.977 -32.106 1.00 97.31 450 GLN A O 1
ATOM 3520 N N . SER A 1 451 ? 7.646 -2.600 -32.469 1.00 97.94 451 SER A N 1
ATOM 3521 C CA . SER A 1 451 ? 7.785 -1.531 -31.471 1.00 97.94 451 SER A CA 1
ATOM 3522 C C . SER A 1 451 ? 6.884 -0.338 -31.775 1.00 97.94 451 SER A C 1
ATOM 3524 O O . SER A 1 451 ? 6.196 0.146 -30.879 1.00 97.94 451 SER A O 1
ATOM 3526 N N . LEU A 1 452 ? 6.840 0.107 -33.036 1.00 98.00 452 LEU A N 1
ATOM 3527 C CA . LEU A 1 452 ? 5.978 1.208 -33.472 1.00 98.00 452 LEU A CA 1
ATOM 3528 C C . LEU A 1 452 ? 4.494 0.872 -33.262 1.00 98.00 452 LEU A C 1
ATOM 3530 O O . LEU A 1 452 ? 3.761 1.673 -32.685 1.00 98.00 452 LEU A O 1
ATOM 3534 N N . HIS A 1 453 ? 4.062 -0.330 -33.658 1.00 96.25 453 HIS A N 1
ATOM 3535 C CA . HIS A 1 453 ? 2.695 -0.808 -33.417 1.00 96.25 453 HIS A CA 1
ATOM 3536 C C . HIS A 1 453 ? 2.341 -0.832 -31.927 1.00 96.25 453 HIS A C 1
ATOM 3538 O O . HIS A 1 453 ? 1.298 -0.305 -31.526 1.00 96.25 453 HIS A O 1
ATOM 3544 N N . ARG A 1 454 ? 3.206 -1.433 -31.098 1.00 95.38 454 ARG A N 1
ATOM 3545 C CA . ARG A 1 454 ? 2.991 -1.513 -29.648 1.00 95.38 454 ARG A CA 1
ATOM 3546 C C . ARG A 1 454 ? 2.886 -0.121 -29.045 1.00 95.38 454 ARG A C 1
ATOM 3548 O O . ARG A 1 454 ? 1.935 0.133 -28.316 1.00 95.38 454 ARG A O 1
ATOM 3555 N N . PHE A 1 455 ? 3.785 0.793 -29.404 1.00 96.12 455 PHE A N 1
ATOM 3556 C CA . PHE A 1 455 ? 3.734 2.156 -28.895 1.00 96.12 455 PHE A CA 1
ATOM 3557 C C . PHE A 1 455 ? 2.407 2.857 -29.244 1.00 96.12 455 PHE A C 1
ATOM 3559 O O . PHE A 1 455 ? 1.746 3.388 -28.354 1.00 96.12 455 PHE A O 1
ATOM 3566 N N . VAL A 1 456 ? 1.940 2.774 -30.496 1.00 94.81 456 VAL A N 1
ATOM 3567 C CA . VAL A 1 456 ? 0.626 3.331 -30.880 1.00 94.81 456 VAL A CA 1
ATOM 3568 C C . VAL A 1 456 ? -0.493 2.741 -30.014 1.00 94.81 456 VAL A C 1
ATOM 3570 O O . VAL A 1 456 ? -1.324 3.474 -29.476 1.00 94.81 456 VAL A O 1
ATOM 3573 N N . ARG A 1 457 ? -0.496 1.420 -29.811 1.00 91.94 457 ARG A N 1
ATOM 3574 C CA . ARG A 1 457 ? -1.513 0.713 -29.019 1.00 91.94 457 ARG A CA 1
ATOM 3575 C C . ARG A 1 457 ? -1.586 1.168 -27.561 1.00 91.94 457 ARG A C 1
ATOM 3577 O O . ARG A 1 457 ? -2.694 1.279 -27.040 1.00 91.94 457 ARG A O 1
ATOM 3584 N N . ILE A 1 458 ? -0.449 1.421 -26.915 1.00 89.88 458 ILE A N 1
ATOM 3585 C CA . ILE A 1 458 ? -0.381 1.705 -25.469 1.00 89.88 458 ILE A CA 1
ATOM 3586 C C . ILE A 1 458 ? -0.662 3.170 -25.106 1.00 89.88 458 ILE A C 1
ATOM 3588 O O . ILE A 1 458 ? -0.728 3.507 -23.924 1.00 89.88 458 ILE A O 1
ATOM 3592 N N . THR A 1 459 ? -0.820 4.044 -26.106 1.00 88.00 459 THR A N 1
ATOM 3593 C CA . THR A 1 459 ? -1.170 5.466 -25.906 1.00 88.00 459 THR A CA 1
ATOM 3594 C C . THR A 1 459 ? -2.672 5.713 -25.748 1.00 88.00 459 THR A C 1
ATOM 3596 O O . THR A 1 459 ? -3.074 6.793 -25.322 1.00 88.00 459 THR A O 1
ATOM 3599 N N . ARG A 1 460 ? -3.514 4.712 -26.035 1.00 75.56 460 ARG A N 1
ATOM 3600 C CA . ARG A 1 460 ? -4.968 4.789 -25.834 1.00 75.56 460 ARG A CA 1
ATOM 3601 C C . ARG A 1 460 ? -5.311 4.782 -24.345 1.00 75.56 460 ARG A C 1
ATOM 3603 O O . ARG A 1 460 ? -4.830 3.911 -23.628 1.00 75.56 460 ARG A O 1
ATOM 3610 N N . ASN A 1 461 ? -6.153 5.723 -23.908 1.00 68.44 461 ASN A N 1
ATOM 3611 C CA . ASN A 1 461 ? -6.587 5.882 -22.509 1.00 68.44 461 ASN A CA 1
ATOM 3612 C C . ASN A 1 461 ? -5.415 5.938 -21.512 1.00 68.44 461 ASN A C 1
ATOM 3614 O O . ASN A 1 461 ? -5.503 5.438 -20.394 1.00 68.44 461 ASN A O 1
ATOM 3618 N N . ALA A 1 462 ? -4.288 6.509 -21.939 1.00 75.62 462 ALA A N 1
ATOM 3619 C CA . ALA A 1 462 ? -3.087 6.572 -21.130 1.00 75.62 462 ALA A CA 1
ATOM 3620 C C . ALA A 1 462 ? -3.253 7.514 -19.930 1.00 75.62 462 ALA A C 1
ATOM 3622 O O . ALA A 1 462 ? -3.697 8.654 -20.072 1.00 75.62 462 ALA A O 1
ATOM 3623 N N . GLU A 1 463 ? -2.771 7.086 -18.764 1.00 73.62 463 GLU A N 1
ATOM 3624 C CA . GLU A 1 463 ? -2.441 8.036 -17.706 1.00 73.62 463 GLU A CA 1
ATOM 3625 C C . GLU A 1 463 ? -1.381 9.026 -18.209 1.00 73.62 463 GLU A C 1
ATOM 3627 O O . GLU A 1 463 ? -0.449 8.644 -18.929 1.00 73.62 463 GLU A O 1
ATOM 3632 N N . CYS A 1 464 ? -1.521 10.296 -17.815 1.00 81.00 464 CYS A N 1
ATOM 3633 C CA . CYS A 1 464 ? -0.665 11.402 -18.263 1.00 81.00 464 CYS A CA 1
ATOM 3634 C C . CYS A 1 464 ? -0.679 11.633 -19.771 1.00 81.00 464 CYS A C 1
ATOM 3636 O O . CYS A 1 464 ? 0.341 11.950 -20.381 1.00 81.00 464 CYS A O 1
ATOM 3638 N N . HIS A 1 465 ? -1.858 11.464 -20.360 1.00 83.69 465 HIS A N 1
ATOM 3639 C CA . HIS A 1 465 ? -2.112 11.832 -21.736 1.00 83.69 465 HIS A CA 1
ATOM 3640 C C . HIS A 1 465 ? -2.105 13.356 -21.914 1.00 83.69 465 HIS A C 1
ATOM 3642 O O . HIS A 1 465 ? -2.856 14.075 -21.253 1.00 83.69 465 HIS A O 1
ATOM 3648 N N . ASP A 1 466 ? -1.309 13.831 -22.867 1.00 89.31 466 ASP A N 1
ATOM 3649 C CA . ASP A 1 466 ? -1.277 15.221 -23.305 1.00 89.31 466 ASP A CA 1
ATOM 3650 C C . ASP A 1 466 ? -1.082 15.329 -24.834 1.00 89.31 466 ASP A C 1
ATOM 3652 O O . ASP A 1 466 ? -1.186 14.352 -25.592 1.00 89.31 466 ASP A O 1
ATOM 3656 N N . LYS A 1 467 ? -0.831 16.555 -25.302 1.00 91.69 467 LYS A N 1
ATOM 3657 C CA . LYS A 1 467 ? -0.602 16.842 -26.718 1.00 91.69 467 LYS A CA 1
ATOM 3658 C C . LYS A 1 467 ? 0.717 16.249 -27.232 1.00 91.69 467 LYS A C 1
ATOM 3660 O O . LYS A 1 467 ? 0.744 15.801 -28.375 1.00 91.69 467 LYS A O 1
ATOM 3665 N N . GLU A 1 468 ? 1.784 16.231 -26.432 1.00 92.81 468 GLU A N 1
ATOM 3666 C CA . GLU A 1 468 ? 3.078 15.673 -26.847 1.00 92.81 468 GLU A CA 1
ATOM 3667 C C . GLU A 1 468 ? 2.949 14.167 -27.087 1.00 92.81 468 GLU A C 1
ATOM 3669 O O . GLU A 1 468 ? 3.338 13.677 -28.152 1.00 92.81 468 GLU A O 1
ATOM 3674 N N . LEU A 1 469 ? 2.312 13.440 -26.163 1.00 92.94 469 LEU A N 1
ATOM 3675 C CA . LEU A 1 469 ? 2.082 12.005 -26.322 1.00 92.94 469 LEU A CA 1
ATOM 3676 C C . LEU A 1 469 ? 1.253 11.686 -27.572 1.00 92.94 469 LEU A C 1
ATOM 3678 O O . LEU A 1 469 ? 1.550 10.731 -28.297 1.00 92.94 469 LEU A O 1
ATOM 3682 N N . SER A 1 470 ? 0.235 12.508 -27.846 1.00 92.38 470 SER A N 1
ATOM 3683 C CA . SER A 1 470 ? -0.593 12.390 -29.050 1.00 92.38 470 SER A CA 1
ATOM 3684 C C . SER A 1 470 ? 0.238 12.547 -30.329 1.00 92.38 470 SER A C 1
ATOM 3686 O O . SER A 1 470 ? 0.082 11.766 -31.271 1.00 92.38 470 SER A O 1
ATOM 3688 N N . GLU A 1 471 ? 1.152 13.522 -30.373 1.00 94.75 471 GLU A N 1
ATOM 3689 C CA . GLU A 1 471 ? 2.035 13.735 -31.526 1.00 94.75 471 GLU A CA 1
ATOM 3690 C C . GLU A 1 471 ? 3.062 12.616 -31.701 1.00 94.75 471 GLU A C 1
ATOM 3692 O O . GLU A 1 471 ? 3.287 12.166 -32.829 1.00 94.75 471 GLU A O 1
ATOM 3697 N N . LEU A 1 472 ? 3.639 12.110 -30.607 1.00 95.88 472 LEU A N 1
ATOM 3698 C CA . LEU A 1 472 ? 4.523 10.944 -30.646 1.00 95.88 472 LEU A CA 1
ATOM 3699 C C . LEU A 1 472 ? 3.791 9.726 -31.223 1.00 95.88 472 LEU A C 1
ATOM 3701 O O . LEU A 1 472 ? 4.318 9.062 -32.118 1.00 95.88 472 LEU A O 1
ATOM 3705 N N . SER A 1 473 ? 2.564 9.457 -30.765 1.00 95.50 473 SER A N 1
ATOM 3706 C CA . SER A 1 473 ? 1.741 8.347 -31.264 1.00 95.50 473 SER A CA 1
ATOM 3707 C C . SER A 1 473 ? 1.450 8.490 -32.761 1.00 95.50 473 SER A C 1
ATOM 3709 O O . SER A 1 473 ? 1.684 7.564 -33.541 1.00 95.50 473 SER A O 1
ATOM 3711 N N . ARG A 1 474 ? 1.050 9.691 -33.208 1.00 95.44 474 ARG A N 1
ATOM 3712 C CA . ARG A 1 474 ? 0.843 10.000 -34.635 1.00 95.44 474 ARG A CA 1
ATOM 3713 C C . ARG A 1 474 ? 2.115 9.821 -35.458 1.00 95.44 474 ARG A C 1
ATOM 3715 O O . ARG A 1 474 ? 2.054 9.302 -36.573 1.00 95.44 474 ARG A O 1
ATOM 3722 N N . ARG A 1 475 ? 3.270 10.247 -34.941 1.00 96.62 475 ARG 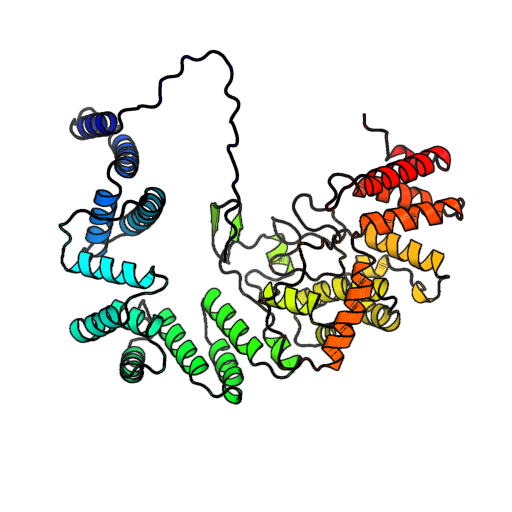A N 1
ATOM 3723 C CA . ARG A 1 475 ? 4.568 10.079 -35.608 1.00 96.62 475 ARG A CA 1
ATOM 3724 C C . ARG A 1 475 ? 4.900 8.602 -35.781 1.00 96.62 475 ARG A C 1
ATOM 3726 O O . ARG A 1 475 ? 5.189 8.192 -36.901 1.00 96.62 475 ARG A O 1
ATOM 3733 N N . ALA A 1 476 ? 4.784 7.809 -34.719 1.00 97.31 476 ALA A N 1
ATOM 3734 C CA . ALA A 1 476 ? 5.028 6.372 -34.768 1.00 97.31 476 ALA A CA 1
ATOM 3735 C C . ALA A 1 476 ? 4.078 5.654 -35.737 1.00 97.31 476 ALA A C 1
ATOM 3737 O O . ALA A 1 476 ? 4.525 4.838 -36.541 1.00 97.31 476 ALA A O 1
ATOM 3738 N N . PHE A 1 477 ? 2.792 6.018 -35.730 1.00 97.06 477 PHE A N 1
ATOM 3739 C CA . PHE A 1 477 ? 1.807 5.520 -36.689 1.00 97.06 477 PHE A CA 1
ATOM 3740 C C . PHE A 1 477 ? 2.222 5.815 -38.136 1.00 97.06 477 PHE A C 1
ATOM 3742 O O . PHE A 1 477 ? 2.257 4.913 -38.973 1.00 97.06 477 PHE A O 1
ATOM 3749 N N . ARG A 1 478 ? 2.593 7.068 -38.438 1.00 96.69 478 ARG A N 1
ATOM 3750 C CA . ARG A 1 478 ? 3.048 7.458 -39.780 1.00 96.69 478 ARG A CA 1
ATOM 3751 C C . ARG A 1 478 ? 4.309 6.709 -40.195 1.00 96.69 478 ARG A C 1
ATOM 3753 O O . ARG A 1 478 ? 4.384 6.262 -41.331 1.00 96.69 478 ARG A O 1
ATOM 3760 N N . MET A 1 479 ? 5.283 6.556 -39.298 1.00 97.19 479 MET A N 1
ATOM 3761 C CA . MET A 1 479 ? 6.507 5.801 -39.581 1.00 97.19 479 MET A CA 1
ATOM 3762 C C . MET A 1 479 ? 6.205 4.332 -39.880 1.00 97.19 479 MET A C 1
ATOM 3764 O O . MET A 1 479 ? 6.747 3.797 -40.844 1.00 97.19 479 MET A O 1
ATOM 3768 N N . LEU A 1 480 ? 5.310 3.708 -39.105 1.00 97.69 480 LEU A N 1
ATOM 3769 C CA . LEU A 1 480 ? 4.896 2.320 -39.305 1.00 97.69 480 LEU A CA 1
ATOM 3770 C C . LEU A 1 480 ? 4.317 2.105 -40.706 1.00 97.69 480 LEU A C 1
ATOM 3772 O O . LEU A 1 480 ? 4.781 1.237 -41.436 1.00 97.69 480 LEU A O 1
ATOM 3776 N N . HIS A 1 481 ? 3.345 2.928 -41.097 1.00 96.62 481 HIS A N 1
ATOM 3777 C CA . HIS A 1 481 ? 2.664 2.786 -42.387 1.00 96.62 481 HIS A CA 1
ATOM 3778 C C . HIS A 1 481 ? 3.498 3.265 -43.577 1.00 96.62 481 HIS A C 1
ATOM 3780 O O . HIS A 1 481 ? 3.366 2.722 -44.667 1.00 96.62 481 HIS A O 1
ATOM 3786 N N . LYS A 1 482 ? 4.379 4.254 -43.386 1.00 96.06 482 LYS A N 1
ATOM 3787 C CA . LYS A 1 482 ? 5.240 4.773 -44.459 1.00 96.06 482 LYS A CA 1
ATOM 3788 C C . LYS A 1 482 ? 6.417 3.852 -44.765 1.00 96.06 482 LYS A C 1
ATOM 3790 O O . LYS A 1 482 ? 6.759 3.683 -45.929 1.00 96.06 482 LYS A O 1
ATOM 3795 N N . HIS A 1 483 ? 7.080 3.331 -43.736 1.00 95.94 483 HIS A N 1
ATOM 3796 C CA . HIS A 1 483 ? 8.316 2.561 -43.902 1.00 95.94 483 HIS A CA 1
ATOM 3797 C C . HIS A 1 483 ? 8.088 1.051 -43.892 1.00 95.94 483 HIS A C 1
ATOM 3799 O O . HIS A 1 483 ? 8.904 0.324 -44.443 1.00 95.94 483 HIS A O 1
ATOM 3805 N N . TYR A 1 484 ? 6.976 0.584 -43.317 1.00 96.62 484 TYR A N 1
ATOM 3806 C CA . TYR A 1 484 ? 6.682 -0.842 -43.174 1.00 96.62 484 TYR A CA 1
ATOM 3807 C C . TYR A 1 484 ? 5.245 -1.203 -43.589 1.00 96.62 484 TYR A C 1
ATOM 3809 O O . TYR A 1 484 ? 4.563 -1.911 -42.835 1.00 96.62 484 TYR A O 1
ATOM 3817 N N . PRO A 1 485 ? 4.767 -0.746 -44.766 1.00 95.31 485 PRO A N 1
ATOM 3818 C CA . PRO A 1 485 ? 3.376 -0.929 -45.192 1.00 95.31 485 PRO A CA 1
ATOM 3819 C C . PRO A 1 485 ? 2.963 -2.407 -45.265 1.00 95.31 485 PRO A C 1
ATOM 3821 O O . PRO A 1 485 ? 1.852 -2.763 -44.876 1.00 95.31 485 PRO A O 1
ATOM 3824 N N . ASP A 1 486 ? 3.879 -3.286 -45.678 1.00 94.81 486 ASP A N 1
ATOM 3825 C CA . ASP A 1 486 ? 3.604 -4.718 -45.840 1.00 94.81 486 ASP A CA 1
ATOM 3826 C C . ASP A 1 486 ? 3.735 -5.520 -44.541 1.00 94.81 486 ASP A C 1
ATOM 3828 O O . ASP A 1 486 ? 3.368 -6.700 -44.485 1.00 94.81 486 ASP A O 1
ATOM 3832 N N . SER A 1 487 ? 4.227 -4.891 -43.469 1.00 96.50 487 SER A N 1
ATOM 3833 C CA . SER A 1 487 ? 4.406 -5.571 -42.192 1.00 96.50 487 SER A CA 1
ATOM 3834 C C . SER A 1 487 ? 3.055 -6.007 -41.604 1.00 96.50 487 SER A C 1
ATOM 3836 O O . SER A 1 487 ? 2.058 -5.279 -41.683 1.00 96.50 487 SER A O 1
ATOM 3838 N N . PRO A 1 488 ? 2.989 -7.167 -40.921 1.00 96.69 488 PRO A N 1
ATOM 3839 C CA . PRO A 1 488 ? 1.770 -7.579 -40.221 1.00 96.69 488 PRO A CA 1
ATOM 3840 C C . PRO A 1 488 ? 1.354 -6.571 -39.136 1.00 96.69 488 PRO A C 1
ATOM 3842 O O . PRO A 1 488 ? 0.187 -6.507 -38.755 1.00 96.69 488 PRO A O 1
ATOM 3845 N N . TRP A 1 489 ? 2.298 -5.768 -38.643 1.00 97.00 489 TRP A N 1
ATOM 3846 C CA . TRP A 1 489 ? 2.089 -4.762 -37.607 1.00 97.00 489 TRP A CA 1
ATOM 3847 C C . TRP A 1 489 ? 1.380 -3.510 -38.130 1.00 97.00 489 TRP A C 1
ATOM 3849 O O . TRP A 1 489 ? 0.494 -2.997 -37.445 1.00 97.00 489 TRP A O 1
ATOM 3859 N N . ALA A 1 490 ? 1.681 -3.069 -39.356 1.00 95.25 490 ALA A N 1
ATOM 3860 C CA . ALA A 1 490 ? 0.924 -2.008 -40.021 1.00 95.25 490 ALA A CA 1
ATOM 3861 C C . ALA A 1 490 ? -0.548 -2.417 -40.197 1.00 95.25 490 ALA A C 1
ATOM 3863 O O . ALA A 1 490 ? -1.448 -1.690 -39.780 1.00 95.25 490 ALA A O 1
ATOM 3864 N N . LYS A 1 491 ? -0.799 -3.649 -40.665 1.00 94.31 491 LYS A N 1
ATOM 3865 C CA . LYS A 1 491 ? -2.157 -4.210 -40.824 1.00 94.31 491 LYS A CA 1
ATOM 3866 C C . LYS A 1 491 ? -2.943 -4.275 -39.506 1.00 94.31 491 LYS A C 1
ATOM 3868 O O . LYS A 1 491 ? -4.138 -4.004 -39.486 1.00 94.31 491 LYS A O 1
ATOM 3873 N N . LYS A 1 492 ? -2.274 -4.585 -38.389 1.00 94.31 492 LYS A N 1
ATOM 3874 C CA . LYS A 1 492 ? -2.865 -4.612 -37.033 1.00 94.31 492 LYS A CA 1
ATOM 3875 C C . LYS A 1 492 ? -3.054 -3.224 -36.402 1.00 94.31 492 LYS A C 1
ATOM 3877 O O . LYS A 1 492 ? -3.548 -3.135 -35.277 1.00 94.31 492 LYS A O 1
ATOM 3882 N N . THR A 1 493 ? -2.660 -2.155 -37.093 1.00 92.56 493 THR A N 1
ATOM 3883 C CA . THR A 1 493 ? -2.769 -0.767 -36.620 1.00 92.56 493 THR A CA 1
ATOM 3884 C C . THR A 1 493 ? -3.585 0.069 -37.608 1.00 92.56 493 THR A C 1
ATOM 3886 O O . THR A 1 493 ? -3.025 0.957 -38.251 1.00 92.56 493 THR A O 1
ATOM 3889 N N . PRO A 1 494 ? -4.889 -0.200 -37.791 1.00 84.38 494 PRO A N 1
ATOM 3890 C CA . PRO A 1 494 ? -5.696 0.587 -38.716 1.00 84.38 494 PRO A CA 1
ATOM 3891 C C . PRO A 1 494 ? -5.885 2.024 -38.209 1.00 84.38 494 PRO A C 1
ATOM 3893 O O . PRO A 1 494 ? -5.813 2.297 -37.007 1.00 84.38 494 PRO A O 1
ATOM 3896 N N . VAL A 1 495 ? -6.150 2.949 -39.137 1.00 75.88 495 VAL A N 1
ATOM 3897 C CA . VAL A 1 495 ? -6.673 4.278 -38.792 1.00 75.88 495 VAL A CA 1
ATOM 3898 C C . VAL A 1 495 ? -8.050 4.073 -38.162 1.00 75.88 495 VAL A C 1
ATOM 3900 O O . VAL A 1 495 ? -8.900 3.407 -38.745 1.00 75.88 495 VAL A O 1
ATOM 3903 N N . HIS A 1 496 ? -8.270 4.632 -36.978 1.00 58.47 496 HIS A N 1
ATOM 3904 C CA . HIS A 1 496 ? -9.604 4.728 -36.396 1.00 58.47 496 HIS A CA 1
ATOM 3905 C C . HIS A 1 496 ? -10.035 6.192 -36.503 1.00 58.47 496 HIS A C 1
ATOM 3907 O O . HIS A 1 496 ? -9.325 7.055 -35.983 1.00 58.47 496 HIS A O 1
ATOM 3913 N N . TYR A 1 497 ? -11.118 6.438 -37.244 1.00 40.34 497 TYR A N 1
ATOM 3914 C CA . TYR A 1 497 ? -11.754 7.749 -37.393 1.00 40.34 497 TYR A CA 1
ATOM 3915 C C . TYR A 1 497 ? -12.663 8.057 -36.211 1.00 40.34 497 TYR A C 1
ATOM 3917 O O . TYR A 1 497 ? -13.291 7.096 -35.704 1.00 40.34 497 TYR A O 1
#